Protein AF-0000000071061074 (afdb_homodimer)

Organism: Drosophila erecta (NCBI:txid7220)

pLDDT: mean 84.52, std 26.58, range [14.51, 98.94]

Secondary structure (DSSP, 8-state):
----------------------------TTHHHHHHHHHHHHHHHHHHHHHHHHHHHHS--S------PPPEEEEEEE--STTHHHHHHHHHHHHTTSSSEEEEEEESSSS--HHHHHHHHHHT--EEEEE-PPPHHHHS-SS---TTHHHHHHHHHHHHHH-SSSEEEE--TT-EE-HHHHHHHTT-SSEEE--EES-TTTTEEEEEEETTEEEEEE-S--TT-SS---GGGEEEEHHHHHT-TT----S-TT-HHHHHHHTT-S--GGGEEEHHHHHTS--EE---BPP-PPPPPP-TTTTTTBTHHHHHTTS---/---------------------------GGGHHHHHHHHHHHHHHHHHHHHHHHHHHHHS---------PPPEEEEEEE--STTHHHHHHHHHHHHTTSSSEEEEEEESSSS--HHHHHHHHHHT--EEEEE-PPPHHHHS-SS---TTHHHHHHHHHHHHHH-SSSEEEE--TT-EE-HHHHHHHTT-SSEEE--EES-TTTTEEEEEEETTEEEEEE-S--TT-SS---GGGEEEEHHHHHT-TT----S-TT-HHHHHHHTT-S--GGGEEEHHHHHTS--EE---BPP-PPPPPP-TTTTTTBTHHHHHTTS---

Nearest PDB structures (foldseek):
  2d0j-assembly2_D  TM=9.022E-01  e=1.056E-26  Homo sapiens
  1kws-assembly1_A  TM=8.825E-01  e=1.523E-25  Homo sapiens
  1v84-assembly1_B  TM=8.779E-01  e=1.834E-25  Homo sapiens
  1v82-assembly1_A  TM=8.716E-01  e=2.210E-25  Homo sapiens
  3cu0-assembly1_B  TM=8.509E-01  e=3.606E-24  Homo sapiens

InterPro domains:
  IPR005027 Glycosyl transferase, family 43 [PF03360] (91-290)
  IPR005027 Glycosyl transferase, family 43 [PTHR10896] (68-294)
  IPR005027 Glycosyl transferase, family 43 [cd00218] (70-291)
  IPR029044 Nucleotide-diphospho-sugar transferases [G3DSA:3.90.550.10] (69-306)
  IPR029044 Nucleotide-diphospho-sugar transferases [SSF53448] (70-294)

Sequence (636 aa):
MKGGNYTSLGTYSGISGSGSGNMSGTSKMSLGKSIKMYLTIFILTTCIYMALYQYHISREPFPASEVVKPPLYIITPTYRRPEQLAELTRLGYTLKHVVNLLWLVIEDANKTNPLVGHTLDRIGVPYEYMVAPMPEKYKQTKKAKPRGVSNRNRGLEYLRQHATEGVLYFADDDNTYDISIFEQMRYISKVAMWPVGLVTKTGVSSPIIQEGKLVGYYDGWIGGRKYPVDMAGFAVSVKFLKERPNAQMPFKPGYEEDGFLRSLAPLADAEIELLADDCRDILTWHTQTKKNAPGQPLNRTRYKNTNLEHIDRLLVRPMKGGNYTSLGTYSGISGSGSGNMSGTSKMSLGKSIKMYLTIFILTTCIYMALYQYHISREPFPASEVVKPPLYIITPTYRRPEQLAELTRLGYTLKHVVNLLWLVIEDANKTNPLVGHTLDRIGVPYEYMVAPMPEKYKQTKKAKPRGVSNRNRGLEYLRQHATEGVLYFADDDNTYDISIFEQMRYISKVAMWPVGLVTKTGVSSPIIQEGKLVGYYDGWIGGRKYPVDMAGFAVSVKFLKERPNAQMPFKPGYEEDGFLRSLAPLADAEIELLADDCRDILTWHTQTKKNAPGQPLNRTRYKNTNLEHIDRLLVRP

Radius of gyration: 40.38 Å; Cα contacts (8 Å, |Δi|>4): 1155; chains: 2; bounding box: 52×122×143 Å

Solvent-accessible surface area (backbone atoms only — not comparable to full-atom values): 35578 Å² total; per-residue (Å²): 129,82,75,86,84,85,89,83,84,89,81,86,87,80,88,78,83,89,84,88,86,84,72,80,79,77,84,72,74,70,60,61,65,49,47,53,49,47,48,49,47,45,50,51,49,48,50,48,49,48,49,48,45,46,48,51,59,66,38,54,69,78,68,68,78,69,72,73,65,53,37,35,37,38,34,23,39,45,52,82,37,54,58,41,65,48,27,46,47,47,42,40,41,45,53,57,75,50,76,57,45,42,36,37,39,18,26,51,30,92,63,87,52,70,68,58,54,52,50,48,59,69,68,59,51,55,65,48,83,48,61,26,47,67,59,69,85,56,67,79,52,90,60,84,54,50,76,52,34,43,19,48,41,50,43,51,52,48,40,66,73,75,50,76,62,26,22,39,34,51,43,60,40,48,42,30,65,42,67,65,53,61,66,62,50,35,71,52,75,38,36,35,36,28,26,23,30,60,29,68,61,45,26,33,21,24,66,32,32,44,94,89,33,80,76,49,68,39,45,65,65,49,86,86,46,90,48,45,52,50,67,71,19,44,38,38,12,36,50,47,47,59,76,30,82,79,45,46,52,44,85,39,65,94,37,33,52,29,40,27,60,57,40,49,59,88,74,57,73,88,59,47,41,58,38,54,76,61,30,39,37,73,45,28,28,56,48,41,62,51,87,65,74,56,41,51,83,76,60,60,78,84,44,57,81,30,28,57,61,50,40,57,72,69,57,44,65,110,130,86,76,83,85,82,87,79,82,89,82,83,85,77,84,78,78,84,79,81,79,82,73,80,74,75,77,73,72,65,56,61,63,48,47,52,48,48,47,49,49,47,52,49,48,48,50,49,48,47,49,50,45,44,49,50,56,69,41,51,70,66,62,59,74,69,74,74,66,56,36,35,37,37,33,23,40,45,52,80,38,54,58,40,64,49,27,46,47,46,42,40,41,43,51,57,75,51,75,57,45,41,36,37,40,18,27,50,31,93,60,87,50,70,68,58,53,51,51,48,60,69,68,58,51,55,64,48,84,49,61,27,47,68,58,70,84,56,67,76,51,92,60,84,55,49,74,51,33,43,18,50,43,51,44,53,53,50,39,65,74,74,48,75,60,27,22,38,35,53,43,60,40,50,41,30,65,43,68,65,52,60,65,62,51,33,72,52,74,39,35,32,36,27,25,22,28,62,28,67,61,45,26,32,18,23,67,32,29,44,92,89,32,78,77,50,69,40,47,64,65,49,88,87,44,89,47,45,51,50,66,71,19,42,37,36,12,35,49,46,47,60,75,32,82,79,44,46,54,46,85,38,62,94,39,33,51,28,39,25,60,59,39,50,59,89,74,57,73,89,59,47,42,59,37,54,75,62,30,38,37,73,44,28,28,56,49,42,61,53,87,64,72,57,41,51,82,76,59,59,79,82,43,56,81,29,28,56,60,50,39,60,72,69,56,42,65,111

Foldseek 3Di:
DDDDDDDDDDDDDDDDDDDDDDDCPDDPPPVVVVVVVVVVVVVVVVVVVVVVVCVVVVCPPDDPVPPQQFAEEEFEEAEFAQCGLVLQLVVLLLCVVPPRYEYEYEYQDPDDDVLNVVSNVVSPHHYDYYYFHDDPVQVPDPDDWLPCQRRVQVSLVVLLPPHQWWKYAYDYSNKAFASVVVVVRRDADFKAFAKAACADPVRIWGFDDDPLFGDGIDHPDCPVFPDQGDSRTMMGISNLSNVQVPQGQDGDPPCRVRSNVVSSPPDDRVSYHYDPVNRPDHGIYPDDDDHDAFDDQDPCVVQPPHCVVVVNVSGGHD/DDDDDDDDDDDDDDDDDDDDDDDPPPPVPPVPVVVVVVVVVVVVVVVVVVVVVCVVVVVPCCCCCPPDQFAEEEFEEAEFAQCGLVLQLVVLLLCVVPPRYEYEYEYQDPDDDVLNVVSNVVSPHHYDYYYFHDDPVQPPDPDDWLPCQRRVQVSLVVLLPPHQWWKYAYDYSNKAFASVVVVVRRDADFKAFAKAACADPVRIWGFDDDPLFGDGIDHPDCPVFPDQGDSRTMMGISNLSNVQVPQGQDGDPPCRVRSNVVSSPPDDRVSYHYDPVNRPDHGIYPDDDDHDAFDDQDPCVVQPPHCVVVVNVSGGHD

Structure (mmCIF, N/CA/C/O backbone):
data_AF-0000000071061074-model_v1
#
loop_
_entity.id
_entity.type
_entity.pdbx_description
1 polymer 'Galactosylgalactosylxylosylprotein 3-beta-glucuronosyltransferase'
#
loop_
_atom_site.group_PDB
_atom_site.id
_atom_site.type_symbol
_atom_site.label_atom_id
_atom_site.label_alt_id
_atom_site.label_comp_id
_atom_site.label_asym_id
_atom_site.label_entity_id
_atom_site.label_seq_id
_atom_site.pdbx_PDB_ins_code
_atom_site.Cartn_x
_atom_site.Cartn_y
_atom_site.Cartn_z
_atom_site.occupancy
_atom_site.B_iso_or_equiv
_atom_site.auth_seq_id
_atom_site.auth_comp_id
_atom_site.auth_asym_id
_atom_site.auth_atom_id
_atom_site.pdbx_PDB_model_num
ATOM 1 N N . MET A 1 1 ? 8.875 37.406 93.312 1 18.92 1 MET A N 1
ATOM 2 C CA . MET A 1 1 ? 9.594 37.156 94.562 1 18.92 1 MET A CA 1
ATOM 3 C C . MET A 1 1 ? 9.164 35.844 95.188 1 18.92 1 MET A C 1
ATOM 5 O O . MET A 1 1 ? 9.492 35.562 96.375 1 18.92 1 MET A O 1
ATOM 9 N N . LYS A 1 2 ? 8.383 35.125 94.562 1 17.47 2 LYS A N 1
ATOM 10 C CA . LYS A 1 2 ? 7.371 34.5 95.375 1 17.47 2 LYS A CA 1
ATOM 11 C C . LYS A 1 2 ? 7.996 33.438 96.312 1 17.47 2 LYS A C 1
ATOM 13 O O . LYS A 1 2 ? 8.891 32.688 95.875 1 17.47 2 LYS A O 1
ATOM 18 N N . GLY A 1 3 ? 7.25 33.281 97.312 1 15.41 3 GLY A N 1
ATOM 19 C CA . GLY A 1 3 ? 7.723 33 98.688 1 15.41 3 GLY A CA 1
ATOM 20 C C . GLY A 1 3 ? 8.125 31.547 98.875 1 15.41 3 GLY A C 1
ATOM 21 O O . GLY A 1 3 ? 9.305 31.203 98.75 1 15.41 3 GLY A O 1
ATOM 22 N N . GLY A 1 4 ? 7.184 30.703 99.375 1 15.19 4 GLY A N 1
ATOM 23 C CA . GLY A 1 4 ? 7.43 30.297 100.75 1 15.19 4 GLY A CA 1
ATOM 24 C C . GLY A 1 4 ? 8.242 29.016 100.875 1 15.19 4 GLY A C 1
ATOM 25 O O . GLY A 1 4 ? 8.477 28.344 99.875 1 15.19 4 GLY A O 1
ATOM 26 N N . ASN A 1 5 ? 7.797 28.141 101.75 1 14.51 5 ASN A N 1
ATOM 27 C CA . ASN A 1 5 ? 8.344 27.719 103.062 1 14.51 5 ASN A CA 1
ATOM 28 C C . ASN A 1 5 ? 8.977 26.328 103 1 14.51 5 ASN A C 1
ATOM 30 O O . ASN A 1 5 ? 8.859 25.656 101.938 1 14.51 5 ASN A O 1
ATOM 34 N N . TYR A 1 6 ? 8.32 25.281 103.75 1 14.9 6 TYR A N 1
ATOM 35 C CA . TYR A 1 6 ? 8.805 24.781 105.062 1 14.9 6 TYR A CA 1
ATOM 36 C C . TYR A 1 6 ? 9.57 23.469 104.875 1 14.9 6 TYR A C 1
ATOM 38 O O . TYR A 1 6 ? 9.547 22.875 103.812 1 14.9 6 TYR A O 1
ATOM 46 N N . THR A 1 7 ? 9.086 22.25 105.562 1 15.41 7 THR A N 1
ATOM 47 C CA . THR A 1 7 ? 9.562 21.703 106.875 1 15.41 7 THR A CA 1
ATOM 48 C C . THR A 1 7 ? 10.367 20.422 106.625 1 15.41 7 THR A C 1
ATOM 50 O O . THR A 1 7 ? 10.227 19.781 105.562 1 15.41 7 THR A O 1
ATOM 53 N N . SER A 1 8 ? 10.633 19.719 107.75 1 14.97 8 SER A N 1
ATOM 54 C CA . SER A 1 8 ? 11.742 19.188 108.5 1 14.97 8 SER A CA 1
ATOM 55 C C . SER A 1 8 ? 11.93 17.688 108.25 1 14.97 8 SER A C 1
ATOM 57 O O . SER A 1 8 ? 13.062 17.234 108.062 1 14.97 8 SER A O 1
ATOM 59 N N . LEU A 1 9 ? 10.898 16.781 108.625 1 15.15 9 LEU A N 1
ATOM 60 C CA . LEU A 1 9 ? 11.164 16 109.812 1 15.15 9 LEU A CA 1
ATOM 61 C C . LEU A 1 9 ? 11.961 14.742 109.5 1 15.15 9 LEU A C 1
ATOM 63 O O . LEU A 1 9 ? 11.984 14.312 108.312 1 15.15 9 LEU A O 1
ATOM 67 N N . GLY A 1 10 ? 11.672 13.602 110.25 1 15.55 10 GLY A N 1
ATOM 68 C CA . GLY A 1 10 ? 12.344 12.883 111.375 1 15.55 10 GLY A CA 1
ATOM 69 C C . GLY A 1 10 ? 13.023 11.609 110.875 1 15.55 10 GLY A C 1
ATOM 70 O O . GLY A 1 10 ? 12.828 11.18 109.75 1 15.55 10 GLY A O 1
ATOM 71 N N . THR A 1 11 ? 13.102 10.672 111.812 1 15.21 11 THR A N 1
ATOM 72 C CA . THR A 1 11 ? 14.148 9.945 112.5 1 15.21 11 THR A CA 1
ATOM 73 C C . THR A 1 11 ? 14.328 8.547 111.938 1 15.21 11 THR A C 1
ATOM 75 O O . THR A 1 11 ? 15.453 8.102 111.688 1 15.21 11 THR A O 1
ATOM 78 N N . TYR A 1 12 ? 13.234 7.605 112.125 1 14.84 12 TYR A N 1
ATOM 79 C CA . TYR A 1 12 ? 13.523 6.555 113.062 1 14.84 12 TYR A CA 1
ATOM 80 C C . TYR A 1 12 ? 14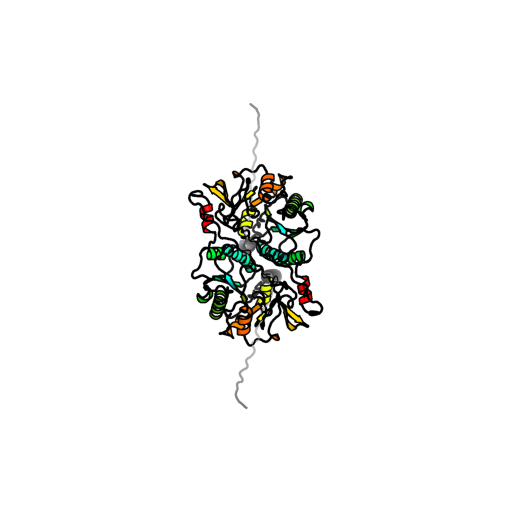.367 5.449 112.438 1 14.84 12 TYR A C 1
ATOM 82 O O . TYR A 1 12 ? 14.422 5.324 111.188 1 14.84 12 TYR A O 1
ATOM 90 N N . SER A 1 13 ? 14.227 4.234 113.062 1 15.84 13 SER A N 1
ATOM 91 C CA . SER A 1 13 ? 15.023 3.314 113.875 1 15.84 13 SER A CA 1
ATOM 92 C C . SER A 1 13 ? 15.539 2.15 113.062 1 15.84 13 SER A C 1
ATOM 94 O O . SER A 1 13 ? 15.125 1.98 111.875 1 15.84 13 SER A O 1
ATOM 96 N N . GLY A 1 14 ? 15.281 0.96 113.625 1 15.12 14 GLY A N 1
ATOM 97 C CA . GLY A 1 14 ? 16.172 -0.051 114.188 1 15.12 14 GLY A CA 1
ATOM 98 C C . GLY A 1 14 ? 16.438 -1.188 113.188 1 15.12 14 GLY A C 1
ATOM 99 O O . GLY A 1 14 ? 17.594 -1.585 113 1 15.12 14 GLY A O 1
ATOM 100 N N . ILE A 1 15 ? 15.383 -2.041 112.812 1 16.66 15 ILE A N 1
ATOM 101 C CA . ILE A 1 15 ? 15.492 -3.385 113.375 1 16.66 15 ILE A CA 1
ATOM 102 C C . ILE A 1 15 ? 16.406 -4.234 112.5 1 16.66 15 ILE A C 1
ATOM 104 O O . ILE A 1 15 ? 16.484 -4.031 111.312 1 16.66 15 ILE A O 1
ATOM 108 N N . SER A 1 16 ? 16.75 -5.367 113.125 1 16.95 16 SER A N 1
ATOM 109 C CA . SER A 1 16 ? 17.875 -6.285 113.312 1 16.95 16 SER A CA 1
ATOM 110 C C . SER A 1 16 ? 17.984 -7.27 112.125 1 16.95 16 SER A C 1
ATOM 112 O O . SER A 1 16 ? 19.047 -7.422 111.562 1 16.95 16 SER A O 1
ATOM 114 N N . GLY A 1 17 ? 17.109 -8.359 112.188 1 15.67 17 GLY A N 1
ATOM 115 C CA . GLY A 1 17 ? 17.75 -9.641 112.438 1 15.67 17 GLY A CA 1
ATOM 116 C C . GLY A 1 17 ? 18.234 -10.312 111.188 1 15.67 17 GLY A C 1
ATOM 117 O O . GLY A 1 17 ? 19.406 -10.211 110.812 1 15.67 17 GLY A O 1
ATOM 118 N N . SER A 1 18 ? 17.531 -11.5 110.812 1 17.28 18 SER A N 1
ATOM 119 C CA . SER A 1 18 ? 18.062 -12.859 110.938 1 17.28 18 SER A CA 1
ATOM 120 C C . SER A 1 18 ? 18.609 -13.367 109.625 1 17.28 18 SER A C 1
ATOM 122 O O . SER A 1 18 ? 18.422 -12.742 108.562 1 17.28 18 SER A O 1
ATOM 124 N N . GLY A 1 19 ? 18.328 -14.695 109.375 1 17.12 19 GLY A N 1
ATOM 125 C CA . GLY A 1 19 ? 19.188 -15.867 109.188 1 17.12 19 GLY A CA 1
ATOM 126 C C . GLY A 1 19 ? 19.469 -16.203 107.75 1 17.12 19 GLY A C 1
ATOM 127 O O . GLY A 1 19 ? 20.641 -16.328 107.375 1 17.12 19 GLY A O 1
ATOM 128 N N . SER A 1 20 ? 18.469 -16.922 107 1 18.39 20 SER A N 1
ATOM 129 C CA . SER A 1 20 ? 18.656 -18.328 106.625 1 18.39 20 SER A CA 1
ATOM 130 C C . SER A 1 20 ? 19.312 -18.484 105.25 1 18.39 20 SER A C 1
ATOM 132 O O . SER A 1 20 ? 19.375 -17.531 104.5 1 18.39 20 SER A O 1
ATOM 134 N N . GLY A 1 21 ? 18.953 -19.719 104.562 1 19.48 21 GLY A N 1
ATOM 135 C CA . GLY A 1 21 ? 19.578 -20.906 104 1 19.48 21 GLY A CA 1
ATOM 136 C C . GLY A 1 21 ? 19.891 -20.781 102.5 1 19.48 21 GLY A C 1
ATOM 137 O O . GLY A 1 21 ? 19.422 -19.859 101.875 1 19.48 21 GLY A O 1
ATOM 138 N N . ASN A 1 22 ? 20.672 -21.766 102 1 21.27 22 ASN A N 1
ATOM 139 C CA . ASN A 1 22 ? 21.703 -22.031 101 1 21.27 22 ASN A CA 1
ATOM 140 C C . ASN A 1 22 ? 21.094 -22.281 99.625 1 21.27 22 ASN A C 1
ATOM 142 O O . ASN A 1 22 ? 21.781 -22.703 98.688 1 21.27 22 ASN A O 1
ATOM 146 N N . MET A 1 23 ? 19.75 -22.25 99.312 1 19.22 23 MET A N 1
ATOM 147 C CA . MET A 1 23 ? 19.297 -23.281 98.375 1 19.22 23 MET A CA 1
ATOM 148 C C . MET A 1 23 ? 19.672 -22.922 96.938 1 19.22 23 MET A C 1
ATOM 150 O O . MET A 1 23 ? 19.281 -23.625 96 1 19.22 23 MET A O 1
ATOM 154 N N . SER A 1 24 ? 20.359 -21.984 96.438 1 20.27 24 SER A N 1
ATOM 155 C CA . SER A 1 24 ? 19.844 -21.547 95.188 1 20.27 24 SER A CA 1
ATOM 156 C C . SER A 1 24 ? 20.406 -22.406 94.062 1 20.27 24 SER A C 1
ATOM 158 O O . SER A 1 24 ? 21.562 -22.266 93.625 1 20.27 24 SER A O 1
ATOM 160 N N . GLY A 1 25 ? 20.125 -23.75 94.062 1 23.23 25 GLY A N 1
ATOM 161 C CA . GLY A 1 25 ? 20.75 -24.531 93 1 23.23 25 GLY A CA 1
ATOM 162 C C . GLY A 1 25 ? 20.266 -24.172 91.625 1 23.23 25 GLY A C 1
ATOM 163 O O . GLY A 1 25 ? 19.094 -24.422 91.25 1 23.23 25 GLY A O 1
ATOM 164 N N . THR A 1 26 ? 20.516 -23 91 1 23.28 26 THR A N 1
ATOM 165 C CA . THR A 1 26 ? 19.938 -22.406 89.75 1 23.28 26 THR A CA 1
ATOM 166 C C . THR A 1 26 ? 20.141 -23.328 88.562 1 23.28 26 THR A C 1
ATOM 168 O O . THR A 1 26 ? 21.203 -23.938 88.438 1 23.28 26 THR A O 1
ATOM 171 N N . SER A 1 27 ? 18.969 -23.609 87.875 1 24 27 SER A N 1
ATOM 172 C CA . SER A 1 27 ? 18.453 -24.375 86.75 1 24 27 SER A CA 1
ATOM 173 C C . SER A 1 27 ? 19.141 -23.969 85.438 1 24 27 SER A C 1
ATOM 175 O O . SER A 1 27 ? 18.922 -22.859 84.938 1 24 27 SER A O 1
ATOM 177 N N . LYS A 1 28 ? 20.422 -24.469 85.188 1 26.92 28 LYS A N 1
ATOM 178 C CA . LYS A 1 28 ? 21.297 -24.266 84.062 1 26.92 28 LYS A CA 1
ATOM 179 C C . LYS A 1 28 ? 20.625 -24.766 82.75 1 26.92 28 LYS A C 1
ATOM 181 O O . LYS A 1 28 ? 21.125 -24.5 81.688 1 26.92 28 LYS A O 1
ATOM 186 N N . MET A 1 29 ? 19.766 -25.797 82.875 1 27.33 29 MET A N 1
ATOM 187 C CA . MET A 1 29 ? 19.734 -26.641 81.625 1 27.33 29 MET A CA 1
ATOM 188 C C . MET A 1 29 ? 18.938 -25.969 80.562 1 27.33 29 MET A C 1
ATOM 190 O O . MET A 1 29 ? 18.719 -26.562 79.5 1 27.33 29 MET A O 1
ATOM 194 N N . SER A 1 30 ? 18.203 -24.891 80.875 1 30.17 30 SER A N 1
ATOM 195 C CA . SER A 1 30 ? 17.109 -24.547 79.938 1 30.17 30 SER A CA 1
ATOM 196 C C . SER A 1 30 ? 17.609 -23.875 78.688 1 30.17 30 SER A C 1
ATOM 198 O O . SER A 1 30 ? 16.828 -23.453 77.812 1 30.17 30 SER A O 1
ATOM 200 N N . LEU A 1 31 ? 19.016 -23.625 78.562 1 37.03 31 LEU A N 1
ATOM 201 C CA . LEU A 1 31 ? 19.406 -22.656 77.562 1 37.03 31 LEU A CA 1
ATOM 202 C C . LEU A 1 31 ? 19.531 -23.344 76.188 1 37.03 31 LEU A C 1
ATOM 204 O O . LEU A 1 31 ? 19.516 -22.688 75.125 1 37.03 31 LEU A O 1
ATOM 208 N N . GLY A 1 32 ? 19.516 -24.688 76.25 1 35.56 32 GLY A N 1
ATOM 209 C CA . GLY A 1 32 ? 19.781 -25.391 75 1 35.56 32 GLY A CA 1
ATOM 210 C C . GLY A 1 32 ? 18.625 -25.344 74 1 35.56 32 GLY A C 1
ATOM 211 O O . GLY A 1 32 ? 18.828 -25.25 72.812 1 35.56 32 GLY A O 1
ATOM 212 N N . LYS A 1 33 ? 17.484 -25.609 74.562 1 43.75 33 LYS A N 1
ATOM 213 C CA . LYS A 1 33 ? 16.297 -25.719 73.688 1 43.75 33 LYS A CA 1
ATOM 214 C C . LYS A 1 33 ? 15.938 -24.375 73.062 1 43.75 33 LYS A C 1
ATOM 216 O O . LYS A 1 33 ? 15.367 -24.328 72 1 43.75 33 LYS A O 1
ATOM 221 N N . SER A 1 34 ? 16.516 -23.359 73.812 1 46.59 34 SER A N 1
ATOM 222 C CA . SER A 1 34 ? 16.094 -22.031 73.375 1 46.59 34 SER A CA 1
ATOM 223 C C . SER A 1 34 ? 16.891 -21.594 72.125 1 46.59 34 SER A C 1
ATOM 225 O O . SER A 1 34 ? 16.344 -20.969 71.25 1 46.59 34 SER A O 1
ATOM 227 N N . ILE A 1 35 ? 18.078 -22.219 72.062 1 49.28 35 ILE A N 1
ATOM 228 C CA . ILE A 1 35 ? 18.906 -21.75 70.938 1 49.28 35 ILE A CA 1
ATOM 229 C C . ILE A 1 35 ? 18.484 -22.438 69.688 1 49.28 35 ILE A C 1
ATOM 231 O O . ILE A 1 35 ? 18.406 -21.781 68.625 1 49.28 35 ILE A O 1
ATOM 235 N N . LYS A 1 36 ? 18.125 -23.688 69.875 1 49.44 36 LYS A N 1
ATOM 236 C CA . LYS A 1 36 ? 17.703 -24.422 68.688 1 49.44 36 LYS A CA 1
ATOM 237 C C . LYS A 1 36 ? 16.375 -23.875 68.125 1 49.44 36 LYS A C 1
ATOM 239 O O . LYS A 1 36 ? 16.172 -23.766 66.938 1 49.44 36 LYS A O 1
ATOM 244 N N . MET A 1 37 ? 15.664 -23.484 69.188 1 55.97 37 MET A N 1
ATOM 245 C CA . MET A 1 37 ? 14.383 -22.906 68.812 1 55.97 37 MET A CA 1
ATOM 246 C C . MET A 1 37 ? 14.586 -21.531 68.125 1 55.97 37 MET A C 1
ATOM 248 O O . MET A 1 37 ? 13.953 -21.234 67.125 1 55.97 37 MET A O 1
ATOM 252 N N . TYR A 1 38 ? 15.586 -20.891 68.625 1 55.91 38 TYR A N 1
ATOM 253 C CA . TYR A 1 38 ? 15.844 -19.578 68.062 1 55.91 38 TYR A CA 1
ATOM 254 C C . TYR A 1 38 ? 16.516 -19.719 66.688 1 55.91 38 TYR A C 1
ATOM 256 O O . TYR A 1 38 ? 16.219 -18.953 65.75 1 55.91 38 TYR A O 1
ATOM 264 N N . LEU A 1 39 ? 17.297 -20.766 66.625 1 59.03 39 LEU A N 1
ATOM 265 C CA . LEU A 1 39 ? 17.969 -20.969 65.312 1 59.03 39 LEU A CA 1
ATOM 266 C C . LEU A 1 39 ? 16.969 -21.453 64.25 1 59.03 39 LEU A C 1
ATOM 268 O O . LEU A 1 39 ? 17.016 -21 63.125 1 59.03 39 LEU A O 1
ATOM 272 N N . THR A 1 40 ? 16.062 -22.266 64.75 1 59.44 40 THR A N 1
ATOM 273 C CA . THR A 1 40 ? 15.031 -22.734 63.844 1 59.44 40 THR A CA 1
ATOM 274 C C . THR A 1 40 ? 14.102 -21.594 63.438 1 59.44 40 THR A C 1
ATOM 276 O O . THR A 1 40 ? 13.734 -21.469 62.281 1 59.44 40 THR A O 1
ATOM 279 N N . ILE A 1 41 ? 13.844 -20.75 64.375 1 60.47 41 ILE A N 1
ATOM 280 C CA . ILE A 1 41 ? 13.008 -19.594 64.062 1 60.47 41 ILE A CA 1
ATOM 281 C C . ILE A 1 41 ? 13.766 -18.641 63.156 1 60.47 41 ILE A C 1
ATOM 283 O O . ILE A 1 41 ? 13.195 -18.109 62.188 1 60.47 41 ILE A O 1
ATOM 287 N N . PHE A 1 42 ? 15.031 -18.578 63.312 1 61.34 42 PHE A N 1
ATOM 288 C CA . PHE A 1 42 ? 15.844 -17.703 62.5 1 61.34 42 PHE A CA 1
ATOM 289 C C . PHE A 1 42 ? 15.938 -18.25 61.062 1 61.34 42 PHE A C 1
ATOM 291 O O . PHE A 1 42 ? 15.789 -17.516 60.094 1 61.34 42 PHE A O 1
ATOM 298 N N . ILE A 1 43 ? 16.188 -19.484 61.062 1 61.62 43 ILE A N 1
ATOM 299 C CA . ILE A 1 43 ? 16.297 -20.094 59.719 1 61.62 43 ILE A CA 1
ATOM 300 C C . ILE A 1 43 ? 14.938 -20.031 59.031 1 61.62 43 ILE A C 1
ATOM 302 O O . ILE A 1 43 ? 14.859 -19.703 57.844 1 61.62 43 ILE A O 1
ATOM 306 N N . LEU A 1 44 ? 13.898 -20.25 59.812 1 61.44 44 LEU A N 1
ATOM 307 C CA . LEU A 1 44 ? 12.57 -20.188 59.219 1 61.44 44 LEU A CA 1
ATOM 308 C C . LEU A 1 44 ? 12.219 -18.766 58.812 1 61.44 44 LEU A C 1
ATOM 310 O O . LEU A 1 44 ? 11.648 -18.547 57.719 1 61.44 44 LEU A O 1
ATOM 314 N N . THR A 1 45 ? 12.578 -17.812 59.625 1 63.66 45 THR A N 1
ATOM 315 C CA . THR A 1 45 ? 12.305 -16.422 59.281 1 63.66 45 THR A CA 1
ATOM 316 C C . THR A 1 45 ? 13.172 -15.977 58.094 1 63.66 45 THR A C 1
ATOM 318 O O . THR A 1 45 ? 12.711 -15.25 57.219 1 63.66 45 THR A O 1
ATOM 321 N N . THR A 1 46 ? 14.367 -16.422 58.031 1 64 46 THR A N 1
ATOM 322 C CA . THR A 1 46 ? 15.227 -16.078 56.875 1 64 46 THR A CA 1
ATOM 323 C C . THR A 1 46 ? 14.727 -16.75 55.625 1 64 46 THR A C 1
ATOM 325 O O . THR A 1 46 ? 14.727 -16.141 54.531 1 64 46 THR A O 1
ATOM 328 N N . CYS A 1 47 ? 14.328 -17.969 55.719 1 59.09 47 CYS A N 1
ATOM 329 C CA . CYS A 1 47 ? 13.766 -18.641 54.562 1 59.09 47 CYS A CA 1
ATOM 330 C C . CYS A 1 47 ? 12.461 -17.984 54.125 1 59.09 47 CYS A C 1
ATOM 332 O O . CYS A 1 47 ? 12.211 -17.828 52.938 1 59.09 47 CYS A O 1
ATOM 334 N N . ILE A 1 48 ? 11.609 -17.578 55.062 1 60.38 48 ILE A N 1
ATOM 335 C CA . ILE A 1 48 ? 10.406 -16.844 54.719 1 60.38 48 ILE A CA 1
ATOM 336 C C . ILE A 1 48 ? 10.789 -15.492 54.125 1 60.38 48 ILE A C 1
ATOM 338 O O . ILE A 1 48 ? 10.219 -15.078 53.094 1 60.38 48 ILE A O 1
ATOM 342 N N . TYR A 1 49 ? 11.734 -14.812 54.688 1 56.53 49 TYR A N 1
ATOM 343 C CA . TYR A 1 49 ? 12.195 -13.555 54.094 1 56.53 49 TYR A CA 1
ATOM 344 C C . TYR A 1 49 ? 12.797 -13.789 52.719 1 56.53 49 TYR A C 1
ATOM 346 O O . TYR A 1 49 ? 12.555 -13.016 51.781 1 56.53 49 TYR A O 1
ATOM 354 N N . MET A 1 50 ? 13.547 -14.727 52.531 1 55.66 50 MET A N 1
ATOM 355 C CA . MET A 1 50 ? 14.109 -15.031 51.219 1 55.66 50 MET A CA 1
ATOM 356 C C . MET A 1 50 ? 13.016 -15.453 50.25 1 55.66 50 MET A C 1
ATOM 358 O O . MET A 1 50 ? 13.039 -15.062 49.062 1 55.66 50 MET A O 1
ATOM 362 N N . ALA A 1 51 ? 12.102 -16.297 50.594 1 56.72 51 ALA A N 1
ATOM 363 C CA . ALA A 1 51 ? 10.945 -16.641 49.781 1 56.72 51 ALA A CA 1
ATOM 364 C C . ALA A 1 51 ? 10.109 -15.406 49.469 1 56.72 51 ALA A C 1
ATOM 366 O O . ALA A 1 51 ? 9.672 -15.211 48.312 1 56.72 51 ALA A O 1
ATOM 367 N N . LEU A 1 52 ? 9.805 -14.586 50.438 1 52.94 52 LEU A N 1
ATOM 368 C CA . LEU A 1 52 ? 9.133 -13.312 50.219 1 52.94 52 LEU A CA 1
ATOM 369 C C . LEU A 1 52 ? 9.992 -12.406 49.344 1 52.94 52 LEU A C 1
ATOM 371 O O . LEU A 1 52 ? 9.477 -11.727 48.438 1 52.94 52 LEU A O 1
ATOM 375 N N . TYR A 1 53 ? 11.289 -12.305 49.562 1 47.72 53 TYR A N 1
ATOM 376 C CA . TYR A 1 53 ? 12.211 -11.57 48.719 1 47.72 53 TYR A CA 1
ATOM 377 C C . TYR A 1 53 ? 12.219 -12.148 47.312 1 47.72 53 TYR A C 1
ATOM 379 O O . TYR A 1 53 ? 12.141 -11.414 46.312 1 47.72 53 TYR A O 1
ATOM 387 N N . GLN A 1 54 ? 12.477 -13.438 47.156 1 45.12 54 GLN A N 1
ATOM 388 C CA . GLN A 1 54 ? 12.375 -14.078 45.844 1 45.12 54 GLN A CA 1
ATOM 389 C C . GLN A 1 54 ? 10.984 -13.906 45.25 1 45.12 54 GLN A C 1
ATOM 391 O O . GLN A 1 54 ? 10.836 -13.688 44.062 1 45.12 54 GLN A O 1
ATOM 396 N N . TYR A 1 55 ? 9.891 -14.219 46.062 1 43.72 55 TYR A N 1
ATOM 397 C CA . TYR A 1 55 ? 8.539 -13.859 45.625 1 43.72 55 TYR A CA 1
ATOM 398 C C . TYR A 1 55 ? 8.461 -12.375 45.281 1 43.72 55 TYR A C 1
ATOM 400 O O . TYR A 1 55 ? 7.836 -12.016 44.281 1 43.72 55 TYR A O 1
ATOM 408 N N . HIS A 1 56 ? 8.938 -11.508 46.125 1 44.09 56 HIS A N 1
ATOM 409 C CA . HIS A 1 56 ? 8.992 -10.094 45.781 1 44.09 56 HIS A CA 1
ATOM 410 C C . HIS A 1 56 ? 9.898 -9.859 44.562 1 44.09 56 HIS A C 1
ATOM 412 O O . HIS A 1 56 ? 9.602 -9.008 43.719 1 44.09 56 HIS A O 1
ATOM 418 N N . ILE A 1 57 ? 11.125 -10.406 44.531 1 44.03 57 ILE A N 1
ATOM 419 C CA . ILE A 1 57 ? 11.945 -10.242 43.312 1 44.03 57 ILE A CA 1
ATOM 420 C C . ILE A 1 57 ? 11.289 -10.977 42.156 1 44.03 57 ILE A C 1
ATOM 422 O O . ILE A 1 57 ? 11.383 -10.531 41 1 44.03 57 ILE A O 1
ATOM 426 N N . SER A 1 58 ? 10.961 -12.211 42.344 1 36.91 58 SER A N 1
ATOM 427 C CA . SER A 1 58 ? 10.258 -12.883 41.25 1 36.91 58 SER A CA 1
ATOM 428 C C . SER A 1 58 ? 8.93 -12.195 40.938 1 36.91 58 SER A C 1
ATOM 430 O O . SER A 1 58 ? 8.266 -12.531 39.938 1 36.91 58 SER A O 1
ATOM 432 N N . ARG A 1 59 ? 8.18 -11.836 41.906 1 33.5 59 ARG A N 1
ATOM 433 C CA . ARG A 1 59 ? 7.164 -10.859 41.5 1 33.5 59 ARG A CA 1
ATOM 434 C C . ARG A 1 59 ? 7.797 -9.641 40.844 1 33.5 59 ARG A C 1
ATOM 436 O O . ARG A 1 59 ? 8.367 -8.781 41.531 1 33.5 59 ARG A O 1
ATOM 443 N N . GLU A 1 60 ? 8.617 -9.898 39.812 1 35.19 60 GLU A N 1
ATOM 444 C CA . GLU A 1 60 ? 8.742 -8.625 39.094 1 35.19 60 GLU A CA 1
ATOM 445 C C . GLU A 1 60 ? 7.5 -7.762 39.281 1 35.19 60 GLU A C 1
ATOM 447 O O . GLU A 1 60 ? 6.375 -8.258 39.219 1 35.19 60 GLU A O 1
ATOM 452 N N . PRO A 1 61 ? 7.52 -6.832 40.281 1 33.66 61 PRO A N 1
ATOM 453 C CA . PRO A 1 61 ? 6.31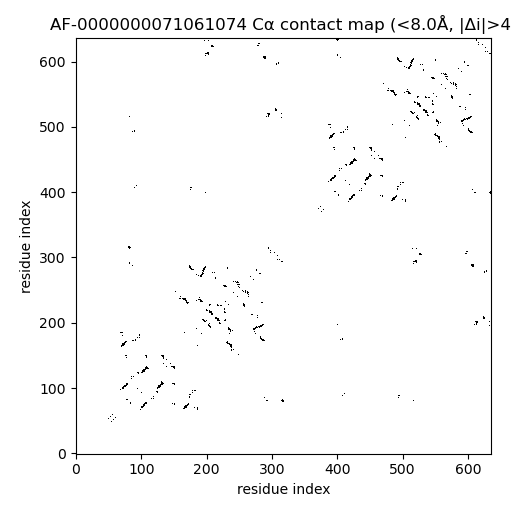6 -6 40.188 1 33.66 61 PRO A CA 1
ATOM 454 C C . PRO A 1 61 ? 5.594 -6.121 38.875 1 33.66 61 PRO A C 1
ATOM 456 O O . PRO A 1 61 ? 6.207 -6.488 37.844 1 33.66 61 PRO A O 1
ATOM 459 N N . PHE A 1 62 ? 4.301 -6.266 38.938 1 32.69 62 PHE A N 1
ATOM 460 C CA . PHE A 1 62 ? 3.467 -5.992 37.75 1 32.69 62 PHE A CA 1
ATOM 461 C C . PHE A 1 62 ? 4.219 -5.133 36.75 1 32.69 62 PHE A C 1
ATOM 463 O O . PHE A 1 62 ? 5.25 -4.539 37.062 1 32.69 62 PHE A O 1
ATOM 470 N N . PRO A 1 63 ? 3.291 -4.477 35.969 1 35.62 63 PRO A N 1
ATOM 471 C CA . PRO A 1 63 ? 3.229 -3.715 34.719 1 35.62 63 PRO A CA 1
ATOM 472 C C . PRO A 1 63 ? 4.223 -2.557 34.688 1 35.62 63 PRO A C 1
ATOM 474 O O . PRO A 1 63 ? 4.422 -1.88 35.719 1 35.62 63 PRO A O 1
ATOM 477 N N . ALA A 1 64 ? 5.332 -2.666 34.125 1 37.16 64 ALA A N 1
ATOM 478 C CA . ALA A 1 64 ? 5.695 -1.367 33.562 1 37.16 64 ALA A CA 1
ATOM 479 C C . ALA A 1 64 ? 4.512 -0.406 33.594 1 37.16 64 ALA A C 1
ATOM 481 O O . ALA A 1 64 ? 3.418 -0.741 33.156 1 37.16 64 ALA A O 1
ATOM 482 N N . SER A 1 65 ? 4.102 0.079 34.5 1 39.78 65 SER A N 1
ATOM 483 C CA . SER A 1 65 ? 3.131 1.156 34.312 1 39.78 65 SER A CA 1
ATOM 484 C C . SER A 1 65 ? 2.994 1.552 32.844 1 39.78 65 SER A C 1
ATOM 486 O O . SER A 1 65 ? 3.895 2.174 32.281 1 39.78 65 SER A O 1
ATOM 488 N N . GLU A 1 66 ? 2.77 0.594 31.891 1 48.78 66 GLU A N 1
ATOM 489 C CA . GLU A 1 66 ? 2.631 0.696 30.438 1 48.78 66 GLU A CA 1
ATOM 490 C C . GLU A 1 66 ? 2.084 2.061 30.031 1 48.78 66 GLU A C 1
ATOM 492 O O . GLU A 1 66 ? 0.899 2.342 30.219 1 48.78 66 GLU A O 1
ATOM 497 N N . VAL A 1 67 ? 2.789 2.979 30.344 1 61.09 67 VAL A N 1
ATOM 498 C CA . VAL A 1 67 ? 2.426 4.305 29.859 1 61.09 67 VAL A CA 1
ATOM 499 C C . VAL A 1 67 ? 1.66 4.18 28.531 1 61.09 67 VAL A C 1
ATOM 501 O O . VAL A 1 67 ? 2.195 3.678 27.547 1 61.09 67 VAL A O 1
ATOM 504 N N . VAL A 1 68 ? 0.428 4.203 28.688 1 83 68 VAL A N 1
ATOM 505 C CA . VAL A 1 68 ? -0.483 4.199 27.547 1 83 68 VAL A CA 1
ATOM 506 C C . VAL A 1 68 ? -0.139 5.348 26.609 1 83 68 VAL A C 1
ATOM 508 O O . VAL A 1 68 ? -0.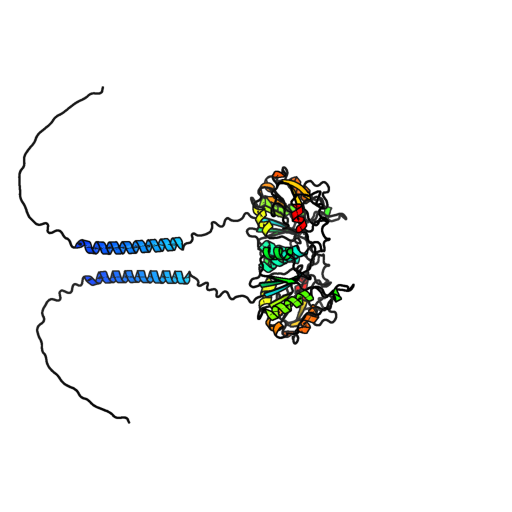162 6.516 27.016 1 83 68 VAL A O 1
ATOM 511 N N . LYS A 1 69 ? 0.405 4.969 25.438 1 94.75 69 LYS A N 1
ATOM 512 C CA . LYS A 1 69 ? 0.694 5.977 24.422 1 94.75 69 LYS A CA 1
ATOM 513 C C . LYS A 1 69 ? -0.548 6.801 24.094 1 94.75 69 LYS A C 1
ATOM 515 O O . LYS A 1 69 ? -1.658 6.27 24.047 1 94.75 69 LYS A O 1
ATOM 520 N N . PRO A 1 70 ? -0.345 8.109 23.953 1 97.44 70 PRO A N 1
ATOM 521 C CA . PRO A 1 70 ? -1.491 8.922 23.531 1 97.44 70 PRO A CA 1
ATOM 522 C C . PRO A 1 70 ? -2.191 8.367 22.297 1 97.44 70 PRO A C 1
ATOM 524 O O . PRO A 1 70 ? -1.535 7.832 21.406 1 97.44 70 PRO A O 1
ATOM 527 N N . PRO A 1 71 ? -3.477 8.492 22.266 1 98.44 71 PRO A N 1
ATOM 528 C CA . PRO A 1 71 ? -4.219 7.91 21.141 1 98.44 71 PRO A CA 1
ATOM 529 C C . PRO A 1 71 ? -4.012 8.672 19.844 1 98.44 71 PRO A C 1
ATOM 531 O O . PRO A 1 71 ? -3.785 9.883 19.859 1 98.44 71 PRO A O 1
ATOM 534 N N . LEU A 1 72 ? -4.039 7.965 18.766 1 98.88 72 LEU A N 1
ATOM 535 C CA . LEU A 1 72 ? -4.07 8.516 17.422 1 98.88 72 LEU A CA 1
ATOM 536 C C . LEU A 1 72 ? -5.422 8.273 16.766 1 98.88 72 LEU A C 1
ATOM 538 O O . LEU A 1 72 ? -5.992 7.184 16.891 1 98.88 72 LEU A O 1
ATOM 542 N N . TYR A 1 73 ? -5.965 9.273 16.156 1 98.94 73 TYR A N 1
ATOM 543 C CA . TYR A 1 73 ? -7.184 9.18 15.375 1 98.94 73 TYR A CA 1
ATOM 544 C C . TYR A 1 73 ? -6.898 9.406 13.891 1 98.94 73 TYR A C 1
ATOM 546 O O . TYR A 1 73 ? -6.559 10.516 13.484 1 98.94 73 TYR A O 1
ATOM 554 N N . ILE A 1 74 ? -6.988 8.344 13.148 1 98.94 74 ILE A N 1
ATOM 555 C CA . ILE A 1 74 ? -6.68 8.406 11.727 1 98.94 74 ILE A CA 1
ATOM 556 C C . ILE A 1 74 ? -7.973 8.547 10.922 1 98.94 74 ILE A C 1
ATOM 558 O O . ILE A 1 74 ? -8.805 7.633 10.914 1 98.94 74 ILE A O 1
ATOM 562 N N . ILE A 1 75 ? -8.164 9.641 10.25 1 98.94 75 ILE A N 1
ATOM 563 C CA . ILE A 1 75 ? -9.336 9.883 9.422 1 98.94 75 ILE A CA 1
ATOM 564 C C . ILE A 1 75 ? -9.016 9.547 7.965 1 98.94 75 ILE A C 1
ATOM 566 O O . ILE A 1 75 ? -8.141 10.18 7.355 1 98.94 75 ILE A O 1
ATOM 570 N N . THR A 1 76 ? -9.742 8.578 7.43 1 98.94 76 THR A N 1
ATOM 571 C CA . THR A 1 76 ? -9.508 8.133 6.059 1 98.94 76 THR A CA 1
ATOM 572 C C . THR A 1 76 ? -10.781 8.266 5.227 1 98.94 76 THR A C 1
ATOM 574 O O . THR A 1 76 ? -11.727 7.496 5.402 1 98.94 76 THR A O 1
ATOM 577 N N . PRO A 1 77 ? -10.766 9.281 4.336 1 98.88 77 PRO A N 1
ATOM 578 C CA . PRO A 1 77 ? -11.828 9.281 3.328 1 98.88 77 PRO A CA 1
ATOM 579 C C . PRO A 1 77 ? -11.711 8.117 2.342 1 98.88 77 PRO A C 1
ATOM 581 O O . PRO A 1 77 ? -10.602 7.727 1.977 1 98.88 77 PRO A O 1
ATOM 584 N N . THR A 1 78 ? -12.812 7.559 1.956 1 98.62 78 THR A N 1
ATOM 585 C CA . THR A 1 78 ? -12.836 6.543 0.908 1 98.62 78 THR A CA 1
ATOM 586 C C . THR A 1 78 ? -14.125 6.633 0.097 1 98.62 78 THR A C 1
ATOM 588 O O . THR A 1 78 ? -15.016 7.414 0.427 1 98.62 78 THR A O 1
ATOM 591 N N . TYR A 1 79 ? -14.156 6.039 -1.048 1 97.62 79 TYR A N 1
ATOM 592 C CA . TYR A 1 79 ? -15.328 6 -1.915 1 97.62 79 TYR A CA 1
ATOM 593 C C . TYR A 1 79 ? -15.352 4.723 -2.742 1 97.62 79 TYR A C 1
ATOM 595 O O . TYR A 1 79 ? -14.32 4.062 -2.912 1 97.62 79 TYR A O 1
ATOM 603 N N . ARG A 1 80 ? -16.516 4.434 -3.193 1 97.12 80 ARG A N 1
ATOM 604 C CA . ARG A 1 80 ? -16.734 3.18 -3.904 1 97.12 80 ARG A CA 1
ATOM 605 C C . ARG A 1 80 ? -16.047 3.201 -5.27 1 97.12 80 ARG A C 1
ATOM 607 O O . ARG A 1 80 ? -16.391 4.012 -6.133 1 97.12 80 ARG A O 1
ATOM 614 N N . ARG A 1 81 ? -15.102 2.301 -5.496 1 97.75 81 ARG A N 1
ATOM 615 C CA . ARG A 1 81 ? -14.391 2.082 -6.75 1 97.75 81 ARG A CA 1
ATOM 616 C C . ARG A 1 81 ? -13.672 0.736 -6.742 1 97.75 81 ARG A C 1
ATOM 618 O O . ARG A 1 81 ? -13.477 0.137 -5.684 1 97.75 81 ARG A O 1
ATOM 625 N N . PRO A 1 82 ? -13.211 0.201 -7.867 1 98.19 82 PRO A N 1
ATOM 626 C CA . PRO A 1 82 ? -12.648 -1.15 -7.926 1 98.19 82 PRO A CA 1
ATOM 627 C C . PRO A 1 82 ? -11.484 -1.348 -6.961 1 98.19 82 PRO A C 1
ATOM 629 O O . PRO A 1 82 ? -11.32 -2.434 -6.402 1 98.19 82 PRO A O 1
ATOM 632 N N . GLU A 1 83 ? -10.703 -0.297 -6.637 1 98.56 83 GLU A N 1
ATOM 633 C CA . GLU A 1 83 ? -9.484 -0.409 -5.848 1 98.56 83 GLU A CA 1
ATOM 634 C C . GLU A 1 83 ? -9.773 -0.232 -4.359 1 98.56 83 GLU A C 1
ATOM 636 O O . GLU A 1 83 ? -8.883 -0.42 -3.521 1 98.56 83 GLU A O 1
ATOM 641 N N . GLN A 1 84 ? -11.016 0.072 -3.986 1 98.5 84 GLN A N 1
ATOM 642 C CA . GLN A 1 84 ? -11.344 0.53 -2.641 1 98.5 84 GLN A CA 1
ATOM 643 C C . GLN A 1 84 ? -10.898 -0.486 -1.591 1 98.5 84 GLN A C 1
ATOM 645 O O . GLN A 1 84 ? -10.195 -0.139 -0.644 1 98.5 84 GLN A O 1
ATOM 650 N N . LEU A 1 85 ? -11.258 -1.749 -1.812 1 98.62 85 LEU A N 1
ATOM 651 C CA . LEU A 1 85 ? -10.969 -2.771 -0.812 1 98.62 85 LEU A CA 1
ATOM 652 C C . LEU A 1 85 ? -9.469 -3.047 -0.734 1 98.62 85 LEU A C 1
ATOM 654 O O . LEU A 1 85 ? -8.922 -3.246 0.354 1 98.62 85 LEU A O 1
ATOM 658 N N . ALA A 1 86 ? -8.836 -3.047 -1.844 1 98.75 86 ALA A N 1
ATOM 659 C CA . ALA A 1 86 ? -7.387 -3.248 -1.881 1 98.75 86 ALA A CA 1
ATOM 660 C C . ALA A 1 86 ? -6.656 -2.123 -1.151 1 98.75 86 ALA A C 1
ATOM 662 O O . ALA A 1 86 ? -5.734 -2.373 -0.374 1 98.75 86 ALA A O 1
ATOM 663 N N . GLU A 1 87 ? -7.09 -0.919 -1.354 1 98.81 87 GLU A N 1
ATOM 664 C CA . GLU A 1 87 ? -6.457 0.248 -0.744 1 98.81 87 GLU A CA 1
ATOM 665 C C . GLU A 1 87 ? -6.672 0.261 0.767 1 98.81 87 GLU A C 1
ATOM 667 O O . GLU A 1 87 ? -5.742 0.549 1.526 1 98.81 87 GLU A O 1
ATOM 672 N N . LEU A 1 88 ? -7.863 -0.073 1.163 1 98.88 88 LEU A N 1
ATOM 673 C CA . LEU A 1 88 ? -8.141 -0.156 2.594 1 98.88 88 LEU A CA 1
ATOM 674 C C . LEU A 1 88 ? -7.312 -1.262 3.242 1 98.88 88 LEU A C 1
ATOM 676 O O . LEU A 1 88 ? -6.809 -1.094 4.355 1 98.88 88 LEU A O 1
ATOM 680 N N . THR A 1 89 ? -7.145 -2.369 2.562 1 98.81 89 THR A N 1
ATOM 681 C CA . THR A 1 89 ? -6.352 -3.486 3.068 1 98.81 89 THR A CA 1
ATOM 682 C C . THR A 1 89 ? -4.898 -3.072 3.264 1 98.81 89 THR A C 1
ATOM 684 O O . THR A 1 89 ? -4.324 -3.287 4.336 1 98.81 89 THR A O 1
ATOM 687 N N . ARG A 1 90 ? -4.41 -2.459 2.281 1 98.12 90 ARG A N 1
ATOM 688 C CA . ARG A 1 90 ? -3.01 -2.047 2.295 1 98.12 90 ARG A CA 1
ATOM 689 C C . ARG A 1 90 ? -2.748 -1.026 3.398 1 98.12 90 ARG A C 1
ATOM 691 O O . ARG A 1 90 ? -1.8 -1.169 4.172 1 98.12 90 ARG A O 1
ATOM 698 N N . LEU A 1 91 ? -3.561 -0.001 3.492 1 98.81 91 LEU A N 1
ATOM 699 C CA . LEU A 1 91 ? -3.426 0.982 4.562 1 98.81 91 LEU A CA 1
ATOM 700 C C . LEU A 1 91 ? -3.652 0.339 5.926 1 98.81 91 LEU A C 1
ATOM 702 O O . LEU A 1 91 ? -2.91 0.604 6.871 1 98.81 91 LEU A O 1
ATOM 706 N N . GLY A 1 92 ? -4.629 -0.529 6.016 1 98.88 92 GLY A N 1
ATOM 707 C CA . GLY A 1 92 ? -4.961 -1.18 7.273 1 98.88 92 GLY A CA 1
ATOM 708 C C . GLY A 1 92 ? -3.807 -1.967 7.863 1 98.88 92 GLY A C 1
ATOM 709 O O . GLY A 1 92 ? -3.555 -1.898 9.07 1 98.88 92 GLY A O 1
ATOM 710 N N . TYR A 1 93 ? -3.109 -2.666 7.059 1 98.69 93 TYR A N 1
ATOM 711 C CA . TYR A 1 93 ? -2.02 -3.482 7.582 1 98.69 93 TYR A CA 1
ATOM 712 C C . TYR A 1 93 ? -0.835 -2.615 7.992 1 98.69 93 TYR A C 1
ATOM 714 O O . TYR A 1 93 ? -0.008 -3.029 8.805 1 98.69 93 TYR A O 1
ATOM 722 N N . THR A 1 94 ? -0.724 -1.4 7.422 1 98.81 94 THR A N 1
ATOM 723 C CA . THR A 1 94 ? 0.243 -0.442 7.945 1 98.81 94 THR A CA 1
ATOM 724 C C . THR A 1 94 ? -0.185 0.061 9.32 1 98.81 94 THR A C 1
ATOM 726 O O . THR A 1 94 ? 0.6 0.027 10.273 1 98.81 94 THR A O 1
ATOM 729 N N . LEU A 1 95 ? -1.423 0.413 9.445 1 98.88 95 LEU A N 1
ATOM 730 C CA . LEU A 1 95 ? -1.94 0.986 10.68 1 98.88 95 LEU A CA 1
ATOM 731 C C . LEU A 1 95 ? -1.974 -0.058 11.789 1 98.88 95 LEU A C 1
ATOM 733 O O . LEU A 1 95 ? -1.888 0.283 12.977 1 98.88 95 LEU A O 1
ATOM 737 N N . LYS A 1 96 ? -2.047 -1.287 11.383 1 98.75 96 LYS A N 1
ATOM 738 C CA . LYS A 1 96 ? -2.168 -2.381 12.344 1 98.75 96 LYS A CA 1
ATOM 739 C C . LYS A 1 96 ? -0.927 -2.48 13.227 1 98.75 96 LYS A C 1
ATOM 741 O O . LYS A 1 96 ? -0.965 -3.1 14.289 1 98.75 96 LYS A O 1
ATOM 746 N N . HIS A 1 97 ? 0.174 -1.88 12.859 1 98.56 97 HIS A N 1
ATOM 747 C CA . HIS A 1 97 ? 1.405 -1.88 13.641 1 98.56 97 HIS A CA 1
ATOM 748 C C . HIS A 1 97 ? 1.354 -0.832 14.75 1 98.56 97 HIS A C 1
ATOM 750 O O . HIS A 1 97 ? 2.193 -0.837 15.648 1 98.56 97 HIS A O 1
ATOM 756 N N . VAL A 1 98 ? 0.422 0.114 14.695 1 98.19 98 VAL A N 1
ATOM 757 C CA . VAL A 1 98 ? 0.411 1.281 15.562 1 98.19 98 VAL A CA 1
ATOM 758 C C . VAL A 1 98 ? -0.546 1.046 16.734 1 98.19 98 VAL A C 1
ATOM 760 O O . VAL A 1 98 ? -1.739 0.813 16.531 1 98.19 98 VAL A O 1
ATOM 763 N N . VAL A 1 99 ? -0.039 1.137 17.953 1 96.94 99 VAL A N 1
ATOM 764 C CA . VAL A 1 99 ? -0.837 0.857 19.141 1 96.94 99 VAL A CA 1
ATOM 765 C C . VAL A 1 99 ? -1.692 2.074 19.484 1 96.94 99 VAL A C 1
ATOM 767 O O . VAL A 1 99 ? -1.35 3.203 19.125 1 96.94 99 VAL A O 1
ATOM 770 N N . ASN A 1 100 ? -2.811 1.864 20.172 1 98.06 100 ASN A N 1
ATOM 771 C CA . ASN A 1 100 ? -3.717 2.895 20.672 1 98.06 100 ASN A CA 1
ATOM 772 C C . ASN A 1 100 ? -4.152 3.842 19.547 1 98.06 100 ASN A C 1
ATOM 774 O O . ASN A 1 100 ? -4.027 5.062 19.688 1 98.06 100 ASN A O 1
ATOM 778 N N . LEU A 1 101 ? -4.59 3.223 18.469 1 98.5 101 LEU A N 1
ATOM 779 C CA . LEU A 1 101 ? -5.047 3.936 17.281 1 98.5 101 LEU A CA 1
ATOM 780 C C . LEU A 1 101 ? -6.504 3.605 16.984 1 98.5 101 LEU A C 1
ATOM 782 O O . LEU A 1 101 ? -6.914 2.445 17.062 1 98.5 101 LEU A O 1
ATOM 786 N N . LEU A 1 102 ? -7.336 4.641 16.719 1 98.88 102 LEU A N 1
ATOM 787 C CA . LEU A 1 102 ? -8.688 4.484 16.188 1 98.88 102 LEU A CA 1
ATOM 788 C C . LEU A 1 102 ? -8.758 4.949 14.734 1 98.88 102 LEU A C 1
ATOM 790 O O . LEU A 1 102 ? -8.43 6.098 14.43 1 98.88 102 LEU A O 1
ATOM 794 N N . TRP A 1 103 ? -9.117 4.008 13.891 1 98.94 103 TRP A N 1
ATOM 795 C CA . TRP A 1 103 ? -9.234 4.262 12.453 1 98.94 103 TRP A CA 1
ATOM 796 C C . TRP A 1 103 ? -10.656 4.703 12.102 1 98.94 103 TRP A C 1
ATOM 798 O O . TRP A 1 103 ? -11.594 3.912 12.195 1 98.94 103 TRP A O 1
ATOM 808 N N . LEU A 1 104 ? -10.836 5.984 11.766 1 98.94 104 LEU A N 1
ATOM 809 C CA . LEU A 1 104 ? -12.117 6.504 11.289 1 98.94 104 LEU A CA 1
ATOM 810 C C . LEU A 1 104 ? -12.219 6.406 9.773 1 98.94 104 LEU A C 1
ATOM 812 O O . LEU A 1 104 ? -11.664 7.246 9.055 1 98.94 104 LEU A O 1
ATOM 816 N N . VAL A 1 105 ? -12.898 5.375 9.305 1 98.94 105 VAL A N 1
ATOM 817 C CA . VAL A 1 105 ? -13.109 5.184 7.871 1 98.94 105 VAL A CA 1
ATOM 818 C C . VAL A 1 105 ? -14.453 5.801 7.461 1 98.94 105 VAL A C 1
ATOM 820 O O . VAL A 1 105 ? -15.508 5.367 7.926 1 98.94 105 VAL A O 1
ATOM 823 N N . ILE A 1 106 ? -14.398 6.801 6.633 1 98.94 106 ILE A N 1
ATOM 824 C CA . ILE A 1 106 ? -15.602 7.547 6.285 1 98.94 106 ILE A CA 1
ATOM 825 C C . ILE A 1 106 ? -15.797 7.527 4.77 1 98.94 106 ILE A C 1
ATOM 827 O O . ILE A 1 106 ? -14.984 8.078 4.023 1 98.94 106 ILE A O 1
ATOM 831 N N . GLU A 1 107 ? -16.859 6.938 4.328 1 98.75 107 GLU A N 1
ATOM 832 C CA . GLU A 1 107 ? -17.094 6.699 2.908 1 98.75 107 GLU A CA 1
ATOM 833 C C . GLU A 1 107 ? -18.031 7.754 2.322 1 98.75 107 GLU A C 1
ATOM 835 O O . GLU A 1 107 ? -19.031 8.125 2.949 1 98.75 107 GLU A O 1
ATOM 840 N N . ASP A 1 108 ? -17.609 8.273 1.161 1 98.25 108 ASP A N 1
ATOM 841 C CA . ASP A 1 108 ? -18.5 9.133 0.385 1 98.25 108 ASP A CA 1
ATOM 842 C C . ASP A 1 108 ? -19.656 8.344 -0.207 1 98.25 108 ASP A C 1
ATOM 844 O O . ASP A 1 108 ? -19.641 7.996 -1.391 1 98.25 108 ASP A O 1
ATOM 848 N N . ALA A 1 109 ? -20.594 8.094 0.596 1 97.69 109 ALA A N 1
ATOM 849 C CA . ALA A 1 109 ? -21.766 7.293 0.259 1 97.69 109 ALA A CA 1
ATOM 850 C C . ALA A 1 109 ? -22.938 7.629 1.178 1 97.69 109 ALA A C 1
ATOM 852 O O . ALA A 1 109 ? -22.766 8.305 2.195 1 97.69 109 ALA A O 1
ATOM 853 N N . ASN A 1 110 ? -24.109 7.195 0.789 1 97.19 110 ASN A N 1
ATOM 854 C CA . ASN A 1 110 ? -25.297 7.465 1.585 1 97.19 110 ASN A CA 1
ATOM 855 C C . ASN A 1 110 ? -25.578 6.34 2.576 1 97.19 110 ASN A C 1
ATOM 857 O O . ASN A 1 110 ? -26.344 6.52 3.525 1 97.19 110 ASN A O 1
ATOM 861 N N . LYS A 1 111 ? -25 5.184 2.311 1 97.19 111 LYS A N 1
ATOM 862 C CA . LYS A 1 111 ? -25.125 4.039 3.207 1 97.19 111 LYS A CA 1
ATOM 863 C C . LYS A 1 111 ? -23.844 3.227 3.248 1 97.19 111 LYS A C 1
ATOM 865 O O . LYS A 1 111 ? -23.031 3.289 2.318 1 97.19 111 LYS A O 1
ATOM 870 N N . THR A 1 112 ? -23.672 2.498 4.285 1 96.38 112 THR A N 1
ATOM 871 C CA . THR A 1 112 ? -22.484 1.667 4.426 1 96.38 112 THR A CA 1
ATOM 872 C C . THR A 1 112 ? -22.547 0.475 3.477 1 96.38 112 THR A C 1
ATOM 874 O O . THR A 1 112 ? -23.594 0.173 2.914 1 96.38 112 THR A O 1
ATOM 877 N N . ASN A 1 113 ? -21.469 -0.113 3.227 1 95.69 113 ASN A N 1
ATOM 878 C CA . ASN A 1 113 ? -21.266 -1.271 2.361 1 95.69 113 ASN A CA 1
ATOM 879 C C . ASN A 1 113 ? -20.75 -2.473 3.148 1 95.69 113 ASN A C 1
ATOM 881 O O . ASN A 1 113 ? -19.703 -2.396 3.793 1 95.69 113 ASN A O 1
ATOM 885 N N . PRO A 1 114 ? -21.453 -3.584 3.09 1 96.06 114 PRO A N 1
ATOM 886 C CA . PRO A 1 114 ? -21.016 -4.746 3.875 1 96.06 114 PRO A CA 1
ATOM 887 C C . PRO A 1 114 ? -19.641 -5.238 3.482 1 96.06 114 PRO A C 1
ATOM 889 O O . PRO A 1 114 ? -18.906 -5.766 4.328 1 96.06 114 PRO A O 1
ATOM 892 N N . LEU A 1 115 ? -19.25 -5.07 2.244 1 96.69 115 LEU A N 1
ATOM 893 C CA . LEU A 1 115 ? -17.922 -5.5 1.803 1 96.69 115 LEU A CA 1
ATOM 894 C C . LEU A 1 115 ? -16.828 -4.707 2.512 1 96.69 115 LEU A C 1
ATOM 896 O O . LEU A 1 115 ? -15.797 -5.266 2.898 1 96.69 115 LEU A O 1
ATOM 900 N N . VAL A 1 116 ? -17.062 -3.436 2.664 1 98.38 116 VAL A N 1
ATOM 901 C CA . VAL A 1 116 ? -16.109 -2.592 3.365 1 98.38 116 VAL A CA 1
ATOM 902 C C . VAL A 1 116 ? -16.031 -3 4.836 1 98.38 116 VAL A C 1
ATOM 904 O O . VAL A 1 116 ? -14.945 -3.184 5.383 1 98.38 116 VAL A O 1
ATOM 907 N N . GLY A 1 117 ? -17.203 -3.186 5.438 1 98.19 117 GLY A N 1
ATOM 908 C CA . GLY A 1 117 ? -17.25 -3.637 6.82 1 98.19 117 GLY A CA 1
ATOM 909 C C . GLY A 1 117 ? -16.5 -4.941 7.039 1 98.19 117 GLY A C 1
ATOM 910 O O . GLY A 1 117 ? -15.719 -5.062 7.984 1 98.19 117 GLY A O 1
ATOM 911 N N . HIS A 1 118 ? -16.703 -5.883 6.156 1 97.62 118 HIS A N 1
ATOM 912 C CA . HIS A 1 118 ? -16.047 -7.184 6.238 1 97.62 118 HIS A CA 1
ATOM 913 C C . HIS A 1 118 ? -14.531 -7.043 6.109 1 97.62 118 HIS A C 1
ATOM 915 O O . HIS A 1 118 ? -13.781 -7.711 6.828 1 97.62 118 HIS A O 1
ATOM 921 N N . THR A 1 119 ? -14.156 -6.191 5.227 1 98.19 119 THR A N 1
ATOM 922 C CA . THR A 1 119 ? -12.734 -5.945 5.012 1 98.19 119 THR A CA 1
ATOM 923 C C . THR A 1 119 ? -12.094 -5.348 6.262 1 98.19 119 THR A C 1
ATOM 925 O O . THR A 1 119 ? -11.023 -5.793 6.691 1 98.19 119 THR A O 1
ATOM 928 N N . LEU A 1 120 ? -12.727 -4.371 6.848 1 98.81 120 LEU A N 1
ATOM 929 C CA . LEU A 1 120 ? -12.211 -3.717 8.047 1 98.81 120 LEU A CA 1
ATOM 930 C C . LEU A 1 120 ? -12.141 -4.699 9.211 1 98.81 120 LEU A C 1
ATOM 932 O O . LEU A 1 120 ? -11.164 -4.707 9.961 1 98.81 120 LEU A O 1
ATOM 936 N N . ASP A 1 121 ? -13.141 -5.598 9.367 1 98.5 121 ASP A N 1
ATOM 937 C CA . ASP A 1 121 ? -13.148 -6.629 10.398 1 98.5 121 ASP A CA 1
ATOM 938 C C . ASP A 1 121 ? -11.977 -7.59 10.227 1 98.5 121 ASP A C 1
ATOM 940 O O . ASP A 1 121 ? -11.32 -7.953 11.203 1 98.5 121 ASP A O 1
ATOM 944 N N . ARG A 1 122 ? -11.758 -7.91 9.039 1 97.44 122 ARG A N 1
ATOM 945 C CA . ARG A 1 122 ? -10.688 -8.852 8.734 1 97.44 122 ARG A CA 1
ATOM 946 C C . ARG A 1 122 ? -9.32 -8.258 9.055 1 97.44 122 ARG A C 1
ATOM 948 O O . ARG A 1 122 ? -8.445 -8.945 9.586 1 97.44 122 ARG A O 1
ATOM 955 N N . ILE A 1 123 ? -9.156 -7.047 8.711 1 98.25 123 ILE A N 1
ATOM 956 C CA . ILE A 1 123 ? -7.891 -6.367 8.984 1 98.25 123 ILE A CA 1
ATOM 957 C C . ILE A 1 123 ? -7.641 -6.328 10.492 1 98.25 123 ILE A C 1
ATOM 959 O O . ILE A 1 123 ? -6.527 -6.59 10.945 1 98.25 123 ILE A O 1
ATOM 963 N N . GLY A 1 124 ? -8.648 -5.926 11.227 1 98.25 124 GLY A N 1
ATOM 964 C CA . GLY A 1 124 ? -8.586 -6.082 12.672 1 98.25 124 GLY A CA 1
ATOM 965 C C . GLY A 1 124 ? -8.039 -4.859 13.383 1 98.25 124 GLY A C 1
ATOM 966 O O . GLY A 1 124 ? -7.633 -4.941 14.539 1 98.25 124 GLY A O 1
ATOM 967 N N . VAL A 1 125 ? -7.891 -3.744 12.727 1 98.69 125 VAL A N 1
ATOM 968 C CA . VAL A 1 125 ? -7.609 -2.469 13.375 1 98.69 125 VAL A CA 1
ATOM 969 C C . VAL A 1 125 ? -8.883 -1.916 14 1 98.69 125 VAL A C 1
ATOM 971 O O . VAL A 1 125 ? -9.961 -1.967 13.398 1 98.69 125 VAL A O 1
ATOM 974 N N . PRO A 1 126 ? -8.812 -1.449 15.328 1 98.81 126 PRO A N 1
ATOM 975 C CA . PRO A 1 126 ? -10.008 -0.776 15.844 1 98.81 126 PRO A CA 1
ATOM 976 C C . PRO A 1 126 ? -10.484 0.361 14.938 1 98.81 126 PRO A C 1
ATOM 978 O O . PRO A 1 126 ? -9.68 1.201 14.523 1 98.81 126 PRO A O 1
ATOM 981 N N . TYR A 1 127 ? -11.82 0.331 14.648 1 98.81 127 TYR A N 1
ATOM 982 C CA . TYR A 1 127 ? -12.273 1.309 13.664 1 98.81 127 TYR A CA 1
ATOM 983 C C . TYR A 1 127 ? -13.695 1.761 13.969 1 98.81 127 TYR A C 1
ATOM 985 O O . TYR A 1 127 ? -14.406 1.126 14.75 1 98.81 127 TYR A O 1
ATOM 993 N N . GLU A 1 128 ? -14.016 2.93 13.492 1 98.81 128 GLU A N 1
ATOM 994 C CA . GLU A 1 128 ? -15.375 3.396 13.242 1 98.81 128 GLU A CA 1
ATOM 995 C C . GLU A 1 128 ? -15.633 3.58 11.75 1 98.81 128 GLU A C 1
ATOM 997 O O . GLU A 1 128 ? -14.812 4.172 11.039 1 98.81 128 GLU A O 1
ATOM 1002 N N . TYR A 1 129 ? -16.656 2.932 11.273 1 98.81 129 TYR A N 1
ATOM 1003 C CA . TYR A 1 129 ? -17.047 3.043 9.875 1 98.81 129 TYR A CA 1
ATOM 1004 C C . TYR A 1 129 ? -18.297 3.891 9.719 1 98.81 129 TYR A C 1
ATOM 1006 O O . TYR A 1 129 ? -19.359 3.547 10.258 1 98.81 129 TYR A O 1
ATOM 1014 N N . MET A 1 130 ? -18.125 5.051 8.969 1 98.75 130 MET A N 1
ATOM 1015 C CA . MET A 1 130 ? -19.203 6.02 8.805 1 98.75 130 MET A CA 1
ATOM 1016 C C . MET A 1 130 ? -19.344 6.43 7.348 1 98.75 130 MET A C 1
ATOM 1018 O O . MET A 1 130 ? -18.531 6.051 6.504 1 98.75 130 MET A O 1
ATOM 1022 N N . VAL A 1 131 ? -20.422 7.125 7.078 1 98.69 131 VAL A N 1
ATOM 1023 C CA . VAL A 1 131 ? -20.656 7.676 5.746 1 98.69 131 VAL A CA 1
ATOM 1024 C C . VAL A 1 131 ? -20.812 9.188 5.828 1 98.69 131 VAL A C 1
ATOM 1026 O O . VAL A 1 131 ? -21.312 9.711 6.832 1 98.69 131 VAL A O 1
ATOM 1029 N N . ALA A 1 132 ? -20.328 9.898 4.883 1 98.75 132 ALA A N 1
ATOM 1030 C CA . ALA A 1 132 ? -20.5 11.344 4.691 1 98.75 132 ALA A CA 1
ATOM 1031 C C . ALA A 1 132 ? -20.469 11.703 3.211 1 98.75 132 ALA A C 1
ATOM 1033 O O . ALA A 1 132 ? -19.406 12.023 2.664 1 98.75 132 ALA A O 1
ATOM 1034 N N . PRO A 1 133 ? -21.625 11.734 2.586 1 98.12 133 PRO A N 1
ATOM 1035 C CA . PRO A 1 133 ? -21.656 11.984 1.143 1 98.12 133 PRO A CA 1
ATOM 1036 C C . PRO A 1 133 ? -21.266 13.422 0.786 1 98.12 133 PRO A C 1
ATOM 1038 O O . PRO A 1 133 ? -21.594 14.352 1.52 1 98.12 133 PRO A O 1
ATOM 1041 N N . MET A 1 134 ? -20.562 13.531 -0.312 1 97.44 134 MET A N 1
ATOM 1042 C CA . MET A 1 134 ? -20.344 14.859 -0.866 1 97.44 134 MET A CA 1
ATOM 1043 C C . MET A 1 134 ? -21.672 15.562 -1.13 1 97.44 134 MET A C 1
ATOM 1045 O O . MET A 1 134 ? -22.594 14.969 -1.695 1 97.44 134 MET A O 1
ATOM 1049 N N . PRO A 1 135 ? -21.75 16.844 -0.756 1 96.62 135 PRO A N 1
ATOM 1050 C CA . PRO A 1 135 ? -22.984 17.578 -1.046 1 96.62 135 PRO A CA 1
ATOM 1051 C C . PRO A 1 135 ? -23.312 17.609 -2.535 1 96.62 135 PRO A C 1
ATOM 1053 O O . PRO A 1 135 ? -22.422 17.719 -3.373 1 96.62 135 PRO A O 1
ATOM 1056 N N . GLU A 1 136 ? -24.594 17.672 -2.84 1 94.44 136 GLU A N 1
ATOM 1057 C CA . GLU A 1 136 ? -25.094 17.547 -4.203 1 94.44 136 GLU A CA 1
ATOM 1058 C C . GLU A 1 136 ? -24.562 18.672 -5.086 1 94.44 136 GLU A C 1
ATOM 1060 O O . GLU A 1 136 ? -24.25 18.453 -6.258 1 94.44 136 GLU A O 1
ATOM 1065 N N . LYS A 1 137 ? -24.422 19.781 -4.531 1 93.56 137 LYS A N 1
ATOM 1066 C CA . LYS A 1 137 ? -24.016 20.953 -5.297 1 93.56 137 LYS A CA 1
ATOM 1067 C C . LYS A 1 137 ? -22.625 20.766 -5.891 1 93.56 137 LYS A C 1
ATOM 1069 O O . LYS A 1 137 ? -22.281 21.406 -6.887 1 93.56 137 LYS A O 1
ATOM 1074 N N . TYR A 1 138 ? -21.859 19.844 -5.277 1 94.81 138 TYR A N 1
ATOM 1075 C CA . TYR A 1 138 ? -20.484 19.656 -5.754 1 94.81 138 TYR A CA 1
ATOM 1076 C C . TYR A 1 138 ? -20.391 18.438 -6.664 1 94.81 138 TYR A C 1
ATOM 1078 O O . TYR A 1 138 ? -19.359 18.203 -7.285 1 94.81 138 TYR A O 1
ATOM 1086 N N . LYS A 1 139 ? -21.406 17.672 -6.781 1 89.75 139 LYS A N 1
ATOM 1087 C CA . LYS A 1 139 ? -21.375 16.438 -7.559 1 89.75 139 LYS A CA 1
ATOM 1088 C C . LYS A 1 139 ? -21.562 16.719 -9.047 1 89.75 139 LYS A C 1
ATOM 1090 O O . LYS A 1 139 ? -21 16.016 -9.891 1 89.75 139 LYS A O 1
ATOM 1095 N N . GLN A 1 140 ? -22.281 17.703 -9.422 1 87.62 140 GLN A N 1
ATOM 1096 C CA . GLN A 1 140 ? -22.672 17.938 -10.805 1 87.62 140 GLN A CA 1
ATOM 1097 C C . GLN A 1 140 ? -21.719 18.906 -11.492 1 87.62 140 GLN A C 1
ATOM 1099 O O . GLN A 1 140 ? -21.844 19.172 -12.688 1 87.62 140 GLN A O 1
ATOM 1104 N N . THR A 1 141 ? -20.688 19.188 -10.922 1 85.88 141 THR A N 1
ATOM 1105 C CA . THR A 1 141 ? -19.797 20.172 -11.508 1 85.88 141 THR A CA 1
ATOM 1106 C C . THR A 1 141 ? -18.781 19.5 -12.43 1 85.88 141 THR A C 1
ATOM 1108 O O . THR A 1 141 ? -18.406 18.344 -12.211 1 85.88 141 THR A O 1
ATOM 1111 N N . LYS A 1 142 ? -18.422 20.141 -13.484 1 86.62 142 LYS A N 1
ATOM 1112 C CA . LYS A 1 142 ? -17.375 19.688 -14.406 1 86.62 142 LYS A CA 1
ATOM 1113 C C . LYS A 1 142 ? -15.992 20.141 -13.938 1 86.62 142 LYS A C 1
ATOM 1115 O O . LYS A 1 142 ? -14.977 19.688 -14.461 1 86.62 142 LYS A O 1
ATOM 1120 N N . LYS A 1 143 ? -16 20.938 -12.938 1 88.06 143 LYS A N 1
ATOM 1121 C CA . LYS A 1 143 ? -14.758 21.422 -12.352 1 88.06 143 LYS A CA 1
ATOM 1122 C C . LYS A 1 143 ? -14.203 20.438 -11.32 1 88.06 143 LYS A C 1
ATOM 1124 O O . LYS A 1 143 ? -14.805 19.406 -11.062 1 88.06 143 LYS A O 1
ATOM 1129 N N . ALA A 1 144 ? -13.016 20.797 -10.852 1 91 144 ALA A N 1
ATOM 1130 C CA . ALA A 1 144 ? -12.422 19.984 -9.789 1 91 144 ALA A CA 1
ATOM 1131 C C . ALA A 1 144 ? -13.352 19.891 -8.586 1 91 144 ALA A C 1
ATOM 1133 O O . ALA A 1 144 ? -13.938 20.891 -8.156 1 91 144 ALA A O 1
ATOM 1134 N N . LYS A 1 145 ? -13.586 18.703 -8.094 1 93.31 145 LYS A N 1
ATOM 1135 C CA . LYS A 1 145 ? -14.484 18.453 -6.965 1 93.31 145 LYS A CA 1
ATOM 1136 C C . LYS A 1 145 ? -13.719 18.453 -5.648 1 93.31 145 LYS A C 1
ATOM 1138 O O . LYS A 1 145 ? -12.562 18.016 -5.594 1 93.31 145 LYS A O 1
ATOM 1143 N N . PRO A 1 146 ? -14.328 18.953 -4.609 1 95.62 146 PRO A N 1
ATOM 1144 C CA . PRO A 1 146 ? -13.711 18.891 -3.283 1 95.62 146 PRO A CA 1
ATOM 1145 C C . PRO A 1 146 ? -13.844 17.5 -2.646 1 95.62 146 PRO A C 1
ATOM 1147 O O . PRO A 1 146 ? -14.578 17.344 -1.669 1 95.62 146 PRO A O 1
ATOM 1150 N N . ARG A 1 147 ? -13.055 16.641 -3.123 1 94.12 147 ARG A N 1
ATOM 1151 C CA . ARG A 1 147 ? -13.125 15.25 -2.691 1 94.12 147 ARG A CA 1
ATOM 1152 C C . ARG A 1 147 ? -12.633 15.094 -1.258 1 94.12 147 ARG A C 1
ATOM 1154 O O . ARG A 1 147 ? -11.656 15.734 -0.858 1 94.12 147 ARG A O 1
ATOM 1161 N N . GLY A 1 148 ? -13.289 14.328 -0.518 1 97.69 148 GLY A N 1
ATOM 1162 C CA . GLY A 1 148 ? -12.859 13.93 0.811 1 97.69 148 GLY A CA 1
ATOM 1163 C C . GLY A 1 148 ? -13.195 14.945 1.882 1 97.69 148 GLY A C 1
ATOM 1164 O O . GLY A 1 148 ? -12.992 14.703 3.07 1 97.69 148 GLY A O 1
ATOM 1165 N N . VAL A 1 149 ? -13.734 16.125 1.473 1 98.69 149 VAL A N 1
ATOM 1166 C CA . VAL A 1 149 ? -13.977 17.203 2.432 1 98.69 149 VAL A CA 1
ATOM 1167 C C . VAL A 1 149 ? -15.078 16.797 3.404 1 98.69 149 VAL A C 1
ATOM 1169 O O . VAL A 1 149 ? -14.914 16.906 4.621 1 98.69 149 VAL A O 1
ATOM 1172 N N . SER A 1 150 ? -16.172 16.281 2.848 1 98.69 150 SER A N 1
ATOM 1173 C CA . SER A 1 150 ? -17.266 15.836 3.699 1 98.69 150 SER A CA 1
ATOM 1174 C C . SER A 1 150 ? -16.797 14.773 4.691 1 98.69 150 SER A C 1
ATOM 1176 O O . SER A 1 150 ? -17.188 14.797 5.859 1 98.69 150 SER A O 1
ATOM 1178 N N . ASN A 1 151 ? -16.016 13.906 4.23 1 98.88 151 ASN A N 1
ATOM 1179 C CA . ASN A 1 151 ? -15.516 12.805 5.047 1 98.88 151 ASN A CA 1
ATOM 1180 C C . ASN A 1 151 ? -14.609 13.297 6.164 1 98.88 151 ASN A C 1
ATOM 1182 O O . ASN A 1 151 ? -14.766 12.906 7.32 1 98.88 151 ASN A O 1
ATOM 1186 N N . ARG A 1 152 ? -13.672 14.141 5.844 1 98.94 152 ARG A N 1
ATOM 1187 C CA . ARG A 1 152 ? -12.734 14.672 6.828 1 98.94 152 ARG A CA 1
ATOM 1188 C C . ARG A 1 152 ? -13.453 15.531 7.859 1 98.94 152 ARG A C 1
ATOM 1190 O O . ARG A 1 152 ? -13.172 15.445 9.055 1 98.94 152 ARG A O 1
ATOM 1197 N N . ASN A 1 153 ? -14.438 16.328 7.414 1 98.88 153 ASN A N 1
ATOM 1198 C CA . ASN A 1 153 ? -15.211 17.141 8.352 1 98.88 153 ASN A CA 1
ATOM 1199 C C . ASN A 1 153 ? -16.062 16.266 9.273 1 98.88 153 ASN A C 1
ATOM 1201 O O . ASN A 1 153 ? -16.234 16.594 10.453 1 98.88 153 ASN A O 1
ATOM 1205 N N . ARG A 1 154 ? -16.609 15.18 8.742 1 98.88 154 ARG A N 1
ATOM 1206 C CA . ARG A 1 154 ? -17.328 14.227 9.586 1 98.88 154 ARG A CA 1
ATOM 1207 C C . ARG A 1 154 ? -16.422 13.641 10.656 1 98.88 154 ARG A C 1
ATOM 1209 O O . ARG A 1 154 ? -16.859 13.43 11.797 1 98.88 154 ARG A O 1
ATOM 1216 N N . GLY A 1 155 ? -15.203 13.383 10.258 1 98.88 155 GLY A N 1
ATOM 1217 C CA . GLY A 1 155 ? -14.227 12.922 11.234 1 98.88 155 GLY A CA 1
ATOM 1218 C C . GLY A 1 155 ? -13.938 13.945 12.312 1 98.88 155 GLY A C 1
ATOM 1219 O O . GLY A 1 155 ? -13.836 13.602 13.492 1 98.88 155 GLY A O 1
ATOM 1220 N N . LEU A 1 156 ? -13.828 15.203 11.93 1 98.88 156 LEU A N 1
ATOM 1221 C CA . LEU A 1 156 ? -13.609 16.281 12.891 1 98.88 156 LEU A CA 1
ATOM 1222 C C . LEU A 1 156 ? -14.766 16.375 13.875 1 98.88 156 LEU A C 1
ATOM 1224 O O . LEU A 1 156 ? -14.547 16.531 15.078 1 98.88 156 LEU A O 1
ATOM 1228 N N . GLU A 1 157 ? -15.953 16.25 13.352 1 98.62 157 GLU A N 1
ATOM 1229 C CA . GLU A 1 157 ? -17.141 16.266 14.203 1 98.62 157 GLU A CA 1
ATOM 1230 C C . GLU A 1 157 ? -17.141 15.109 15.195 1 98.62 157 GLU A C 1
ATOM 1232 O O . GLU A 1 157 ? -17.438 15.289 16.375 1 98.62 157 GLU A O 1
ATOM 1237 N N . TYR A 1 158 ? -16.781 13.945 14.719 1 98.75 158 TYR A N 1
ATOM 1238 C CA . TYR A 1 158 ? -16.688 12.773 15.578 1 98.75 158 TYR A CA 1
ATOM 1239 C C . TYR A 1 158 ? -15.727 13.016 16.734 1 98.75 158 TYR A C 1
ATOM 1241 O O . TYR A 1 158 ? -16.031 12.695 17.891 1 98.75 158 TYR A O 1
ATOM 1249 N N . LEU A 1 159 ? -14.617 13.586 16.422 1 98.75 159 LEU A N 1
ATOM 1250 C CA . LEU A 1 159 ? -13.57 13.789 17.422 1 98.75 159 LEU A CA 1
ATOM 1251 C C . LEU A 1 159 ? -14 14.836 18.453 1 98.75 159 LEU A C 1
ATOM 1253 O O . LEU A 1 159 ? -13.703 14.703 19.641 1 98.75 159 LEU A O 1
ATOM 1257 N N . ARG A 1 160 ? -14.648 15.883 18.047 1 98.38 160 ARG A N 1
ATOM 1258 C CA . ARG A 1 160 ? -15.141 16.891 18.984 1 98.38 160 ARG A CA 1
ATOM 1259 C C . ARG A 1 160 ? -16.109 16.281 19.984 1 98.38 160 ARG A C 1
ATOM 1261 O O . ARG A 1 160 ? -16.172 16.719 21.141 1 98.38 160 ARG A O 1
ATOM 1268 N N . GLN A 1 161 ? -16.75 15.234 19.562 1 98.12 161 GLN A N 1
ATOM 1269 C CA . GLN A 1 161 ? -17.766 14.617 20.406 1 98.12 161 GLN A CA 1
ATOM 1270 C C . GLN A 1 161 ? -17.172 13.523 21.281 1 98.12 161 GLN A C 1
ATOM 1272 O O . GLN A 1 161 ? -17.609 13.312 22.422 1 98.12 161 GLN A O 1
ATOM 1277 N N . HIS A 1 162 ? -16.109 12.867 20.797 1 98.25 162 HIS A N 1
ATOM 1278 C CA . HIS A 1 162 ? -15.797 11.586 21.422 1 98.25 162 HIS A CA 1
ATOM 1279 C C . HIS A 1 162 ? -14.359 11.562 21.938 1 98.25 162 HIS A C 1
ATOM 1281 O O . HIS A 1 162 ? -13.953 10.617 22.609 1 98.25 162 HIS A O 1
ATOM 1287 N N . ALA A 1 163 ? -13.594 12.609 21.609 1 98.12 163 ALA A N 1
ATOM 1288 C CA . ALA A 1 163 ? -12.195 12.594 22.031 1 98.12 163 ALA A CA 1
ATOM 1289 C C . ALA A 1 163 ? -11.859 13.844 22.844 1 98.12 163 ALA A C 1
ATOM 1291 O O . ALA A 1 163 ? -12.438 14.906 22.641 1 98.12 163 ALA A O 1
ATOM 1292 N N . THR A 1 164 ? -10.836 13.641 23.781 1 97.56 164 THR A N 1
ATOM 1293 C CA . THR A 1 164 ? -10.414 14.781 24.594 1 97.56 164 THR A CA 1
ATOM 1294 C C . THR A 1 164 ? -8.898 14.961 24.516 1 97.56 164 THR A C 1
ATOM 1296 O O . THR A 1 164 ? -8.367 15.992 24.922 1 97.56 164 THR A O 1
ATOM 1299 N N . GLU A 1 165 ? -8.258 13.953 24.047 1 98 165 GLU A N 1
ATOM 1300 C CA . GLU A 1 165 ? -6.801 13.977 23.922 1 98 165 GLU A CA 1
ATOM 1301 C C . GLU A 1 165 ? -6.332 13.219 22.688 1 98 165 GLU A C 1
ATOM 1303 O O . GLU A 1 165 ? -7.141 12.609 21.984 1 98 165 GLU A O 1
ATOM 1308 N N . GLY A 1 166 ? -5.027 13.32 22.422 1 98.62 166 GLY A N 1
ATOM 1309 C CA . GLY A 1 166 ? -4.465 12.617 21.281 1 98.62 166 GLY A CA 1
ATOM 1310 C C . GLY A 1 166 ? -4.262 13.516 20.062 1 98.62 166 GLY A C 1
ATOM 1311 O O . GLY A 1 166 ? -4.207 14.742 20.203 1 98.62 166 GLY A O 1
ATOM 1312 N N . VAL A 1 167 ? -4.027 12.812 18.953 1 98.88 167 VAL A N 1
ATOM 1313 C CA . VAL A 1 167 ? -3.693 13.523 17.719 1 98.88 167 VAL A CA 1
ATOM 1314 C C . VAL A 1 167 ? -4.559 13.008 16.578 1 98.88 167 VAL A C 1
ATOM 1316 O O . VAL A 1 167 ? -4.785 11.805 16.453 1 98.88 167 VAL A O 1
ATOM 1319 N N . LEU A 1 168 ? -5.129 13.938 15.82 1 98.81 168 LEU A N 1
ATOM 1320 C CA . LEU A 1 168 ? -5.828 13.562 14.594 1 98.81 168 LEU A CA 1
ATOM 1321 C C . LEU A 1 168 ? -4.906 13.68 13.383 1 98.81 168 LEU A C 1
ATOM 1323 O O . LEU A 1 168 ? -4.074 14.586 13.32 1 98.81 168 LEU A O 1
ATOM 1327 N N . TYR A 1 169 ? -5.004 12.789 12.523 1 98.94 169 TYR A N 1
ATOM 1328 C CA . TYR A 1 169 ? -4.23 12.742 11.281 1 98.94 169 TYR A CA 1
ATOM 1329 C C . TYR A 1 169 ? -5.105 12.297 10.117 1 98.94 169 TYR A C 1
ATOM 1331 O O . TYR A 1 169 ? -5.887 11.352 10.242 1 98.94 169 TYR A O 1
ATOM 1339 N N . PHE A 1 170 ? -5.012 13.016 9 1 98.94 170 PHE A N 1
ATOM 1340 C CA . PHE A 1 170 ? -5.691 12.641 7.762 1 98.94 170 PHE A CA 1
ATOM 1341 C C . PHE A 1 170 ? -4.824 11.695 6.934 1 98.94 170 PHE A C 1
ATOM 1343 O O . PHE A 1 170 ? -3.709 12.047 6.547 1 98.94 170 PHE A O 1
ATOM 1350 N N . ALA A 1 171 ? -5.301 10.516 6.676 1 98.88 171 ALA A N 1
ATOM 1351 C CA . ALA A 1 171 ? -4.574 9.531 5.875 1 98.88 171 ALA A CA 1
ATOM 1352 C C . ALA A 1 171 ? -5.414 9.055 4.695 1 98.88 171 ALA A C 1
ATOM 1354 O O . ALA A 1 171 ? -6.418 8.359 4.875 1 98.88 171 ALA A O 1
ATOM 1355 N N . ASP A 1 172 ? -4.965 9.414 3.529 1 98.56 172 ASP A N 1
ATOM 1356 C CA . ASP A 1 172 ? -5.641 8.914 2.336 1 98.56 172 ASP A CA 1
ATOM 1357 C C . ASP A 1 172 ? -5.438 7.406 2.184 1 98.56 172 ASP A C 1
ATOM 1359 O O . ASP A 1 172 ? -4.371 6.883 2.504 1 98.56 172 ASP A O 1
ATOM 1363 N N . ASP A 1 173 ? -6.406 6.723 1.64 1 98.19 173 ASP A N 1
ATOM 1364 C CA . ASP A 1 173 ? -6.402 5.262 1.621 1 98.19 173 ASP A CA 1
ATOM 1365 C C . ASP A 1 173 ? -5.43 4.73 0.57 1 98.19 173 ASP A C 1
ATOM 1367 O O . ASP A 1 173 ? -5.078 3.549 0.584 1 98.19 173 ASP A O 1
ATOM 1371 N N . ASP A 1 174 ? -4.891 5.574 -0.343 1 98 174 ASP A N 1
ATOM 1372 C CA . ASP A 1 174 ? -3.953 5.047 -1.331 1 98 174 ASP A CA 1
ATOM 1373 C C . ASP A 1 174 ? -2.57 5.672 -1.162 1 98 174 ASP A C 1
ATOM 1375 O O . ASP A 1 174 ? -1.703 5.516 -2.025 1 98 174 ASP A O 1
ATOM 1379 N N . ASN A 1 175 ? -2.324 6.438 -0.032 1 98.75 175 ASN A N 1
ATOM 1380 C CA . ASN A 1 175 ? -0.994 6.953 0.277 1 98.75 175 ASN A CA 1
ATOM 1381 C C . ASN A 1 175 ? -0.134 5.898 0.971 1 98.75 175 ASN A C 1
ATOM 1383 O O . ASN A 1 175 ? -0.615 4.809 1.29 1 98.75 175 ASN A O 1
ATOM 1387 N N . THR A 1 176 ? 1.123 6.191 1.051 1 98.88 176 THR A N 1
ATOM 1388 C CA . THR A 1 176 ? 2.068 5.328 1.751 1 98.88 176 THR A CA 1
ATOM 1389 C C . THR A 1 176 ? 2.621 6.023 2.992 1 98.88 176 THR A C 1
ATOM 1391 O O . THR A 1 176 ? 2.953 7.211 2.947 1 98.88 176 THR A O 1
ATOM 1394 N N . TYR A 1 177 ? 2.75 5.305 4.102 1 98.81 177 TYR A N 1
ATOM 1395 C CA . TYR A 1 177 ? 3.186 5.855 5.379 1 98.81 177 TYR A CA 1
ATOM 1396 C C . TYR A 1 177 ? 4.223 4.949 6.039 1 98.81 177 TYR A C 1
ATOM 1398 O O . TYR A 1 177 ? 4.023 3.736 6.133 1 98.81 177 TYR A O 1
ATOM 1406 N N . ASP A 1 178 ? 5.266 5.57 6.414 1 98.69 178 ASP A N 1
ATOM 1407 C CA . ASP A 1 178 ? 6.152 4.895 7.355 1 98.69 178 ASP A CA 1
ATOM 1408 C C . ASP A 1 178 ? 5.586 4.938 8.773 1 98.69 178 ASP A C 1
ATOM 1410 O O . ASP A 1 178 ? 5.172 5.992 9.25 1 98.69 178 ASP A O 1
ATOM 1414 N N . ILE A 1 179 ? 5.617 3.83 9.453 1 98.5 179 ILE A N 1
ATOM 1415 C CA . ILE A 1 179 ? 4.902 3.729 10.719 1 98.5 179 ILE A CA 1
ATOM 1416 C C . ILE A 1 179 ? 5.562 4.637 11.758 1 98.5 179 ILE A C 1
ATOM 1418 O O . ILE A 1 179 ? 4.934 5.008 12.75 1 98.5 179 ILE A O 1
ATOM 1422 N N . SER A 1 180 ? 6.82 5.031 11.594 1 98.19 180 SER A N 1
ATOM 1423 C CA . SER A 1 180 ? 7.523 5.859 12.562 1 98.19 180 SER A CA 1
ATOM 1424 C C . SER A 1 180 ? 6.879 7.238 12.688 1 9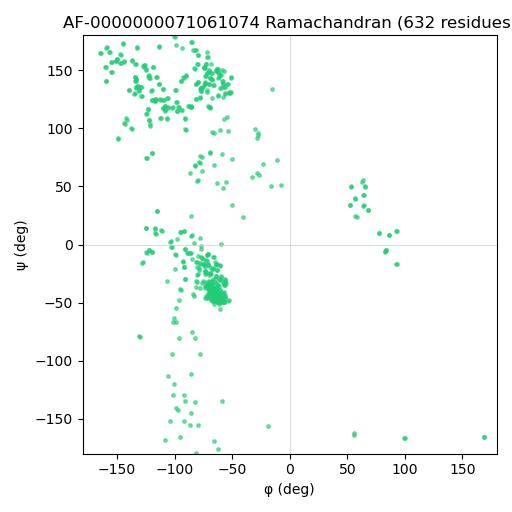8.19 180 SER A C 1
ATOM 1426 O O . SER A 1 180 ? 6.953 7.871 13.742 1 98.19 180 SER A O 1
ATOM 1428 N N . ILE A 1 181 ? 6.215 7.711 11.602 1 98.81 181 ILE A N 1
ATOM 1429 C CA . ILE A 1 181 ? 5.617 9.039 11.656 1 98.81 181 ILE A CA 1
ATOM 1430 C C . ILE A 1 181 ? 4.461 9.047 12.648 1 98.81 181 ILE A C 1
ATOM 1432 O O . ILE A 1 181 ? 4.207 10.055 13.312 1 98.81 181 ILE A O 1
ATOM 1436 N N . PHE A 1 182 ? 3.773 7.914 12.797 1 98.75 182 PHE A N 1
ATOM 1437 C CA . PHE A 1 182 ? 2.668 7.801 13.742 1 98.75 182 PHE A CA 1
ATOM 1438 C C . PHE A 1 182 ? 3.172 7.887 15.172 1 98.75 182 PHE A C 1
ATOM 1440 O O . PHE A 1 182 ? 2.531 8.508 16.031 1 98.75 182 PHE A O 1
ATOM 1447 N N . GLU A 1 183 ? 4.305 7.348 15.406 1 97.44 183 GLU A N 1
ATOM 1448 C CA . GLU A 1 183 ? 4.902 7.434 16.734 1 97.44 183 GLU A CA 1
ATOM 1449 C C . GLU A 1 183 ? 5.363 8.859 17.047 1 97.44 183 GLU A C 1
ATOM 1451 O O . GLU A 1 183 ? 5.184 9.344 18.172 1 97.44 183 GLU A O 1
ATOM 1456 N N . GLN A 1 184 ? 5.852 9.477 16.094 1 98.56 184 GLN A N 1
ATOM 1457 C CA . GLN A 1 184 ? 6.352 10.836 16.281 1 98.56 184 GLN A CA 1
ATOM 1458 C C . GLN A 1 184 ? 5.207 11.812 16.547 1 98.56 184 GLN A C 1
ATOM 1460 O O . GLN A 1 184 ? 5.297 12.656 17.438 1 98.56 184 GLN A O 1
ATOM 1465 N N . MET A 1 185 ? 4.156 11.664 15.852 1 98.75 185 MET A N 1
ATOM 1466 C CA . MET A 1 185 ? 3.117 12.688 15.875 1 98.75 185 MET A CA 1
ATOM 1467 C C . MET A 1 185 ? 2.277 12.586 17.141 1 98.75 185 MET A C 1
ATOM 1469 O O . MET A 1 185 ? 1.586 13.531 17.516 1 98.75 185 MET A O 1
ATOM 1473 N N . ARG A 1 186 ? 2.307 11.539 17.875 1 97.38 186 ARG A N 1
ATOM 1474 C CA . ARG A 1 186 ? 1.382 11.266 18.969 1 97.38 186 ARG A CA 1
ATOM 1475 C C . ARG A 1 186 ? 1.569 12.258 20.109 1 97.38 186 ARG A C 1
ATOM 1477 O O . ARG A 1 186 ? 0.723 12.359 21 1 97.38 186 ARG A O 1
ATOM 1484 N N . TYR A 1 187 ? 2.699 13.086 20.031 1 97.19 187 TYR A N 1
ATOM 1485 C CA . TYR A 1 187 ? 3.039 13.891 21.188 1 97.19 187 TYR A CA 1
ATOM 1486 C C . TYR A 1 187 ? 2.959 15.375 20.875 1 97.19 187 TYR A C 1
ATOM 1488 O O . TYR A 1 187 ? 3.449 16.203 21.641 1 97.19 187 TYR A O 1
ATOM 1496 N N . ILE A 1 188 ? 2.373 15.703 19.797 1 98.5 188 ILE A N 1
ATOM 1497 C CA . ILE A 1 188 ? 2.373 17.109 19.391 1 98.5 188 ILE A CA 1
ATOM 1498 C C . ILE A 1 188 ? 1.392 17.891 20.266 1 98.5 188 ILE A C 1
ATOM 1500 O O . ILE A 1 188 ? 0.393 17.344 20.734 1 98.5 188 ILE A O 1
ATOM 1504 N N . SER A 1 189 ? 1.715 19.188 20.391 1 98.38 189 SER A N 1
ATOM 1505 C CA . SER A 1 189 ? 0.904 20.031 21.266 1 98.38 189 SER A CA 1
ATOM 1506 C C . SER A 1 189 ? -0.175 20.766 20.469 1 98.38 189 SER A C 1
ATOM 1508 O O . SER A 1 189 ? -1.275 20.984 20.984 1 98.38 189 SER A O 1
ATOM 1510 N N . LYS A 1 190 ? 0.17 21.188 19.297 1 98.81 190 LYS A N 1
ATOM 1511 C CA . LYS A 1 190 ? -0.794 21.906 18.469 1 98.81 190 LYS A CA 1
ATOM 1512 C C . LYS A 1 190 ? -0.841 21.328 17.062 1 98.81 190 LYS A C 1
ATOM 1514 O O . LYS A 1 190 ? -1.676 20.469 16.766 1 98.81 190 LYS A O 1
ATOM 1519 N N . VAL A 1 191 ? 0.159 21.703 16.234 1 98.94 191 VAL A N 1
ATOM 1520 C CA . VAL A 1 191 ? 0.273 21.25 14.859 1 98.94 191 VAL A CA 1
ATOM 1521 C C . VAL A 1 191 ? 1.707 20.797 14.578 1 98.94 191 VAL A C 1
ATOM 1523 O O . VAL A 1 191 ? 2.658 21.391 15.094 1 98.94 191 VAL A O 1
ATOM 1526 N N . ALA A 1 192 ? 1.837 19.797 13.844 1 98.94 192 ALA A N 1
ATOM 1527 C CA . ALA A 1 192 ? 3.148 19.391 13.336 1 98.94 192 ALA A CA 1
ATOM 1528 C C . ALA A 1 192 ? 3.129 19.234 11.82 1 98.94 192 ALA A C 1
ATOM 1530 O O . ALA A 1 192 ? 2.074 19 11.227 1 98.94 192 ALA A O 1
ATOM 1531 N N . MET A 1 193 ? 4.281 19.422 11.234 1 98.94 193 MET A N 1
ATOM 1532 C CA . MET A 1 193 ? 4.449 19.281 9.789 1 98.94 193 MET A CA 1
ATOM 1533 C C . MET A 1 193 ? 5.691 18.469 9.453 1 98.94 193 MET A C 1
ATOM 1535 O O . MET A 1 193 ? 6.625 18.391 10.258 1 98.94 193 MET A O 1
ATOM 1539 N N . TRP A 1 194 ? 5.703 17.859 8.289 1 98.94 194 TRP A N 1
ATOM 1540 C CA . TRP A 1 194 ? 6.84 17.109 7.766 1 98.94 194 TRP A CA 1
ATOM 1541 C C . TRP A 1 194 ? 6.746 16.969 6.25 1 98.94 194 TRP A C 1
ATOM 1543 O O . TRP A 1 194 ? 5.711 17.281 5.656 1 98.94 194 TRP A O 1
ATOM 1553 N N . PRO A 1 195 ? 7.812 16.5 5.609 1 98.94 195 PRO A N 1
ATOM 1554 C CA . PRO A 1 195 ? 7.828 16.359 4.148 1 98.94 195 PRO A CA 1
ATOM 1555 C C . PRO A 1 195 ? 6.973 15.203 3.652 1 98.94 195 PRO A C 1
ATOM 1557 O O . PRO A 1 195 ? 6.906 14.156 4.305 1 98.94 195 PRO A O 1
ATOM 1560 N N . VAL A 1 196 ? 6.363 15.422 2.506 1 98.94 196 VAL A N 1
ATOM 1561 C CA . VAL A 1 196 ? 5.633 14.375 1.8 1 98.94 196 VAL A CA 1
ATOM 1562 C C . VAL A 1 196 ? 6.246 14.156 0.418 1 98.94 196 VAL A C 1
ATOM 1564 O O . VAL A 1 196 ? 6.383 15.102 -0.363 1 98.94 196 VAL A O 1
ATOM 1567 N N . GLY A 1 197 ? 6.613 12.93 0.162 1 98.81 197 GLY A N 1
ATOM 1568 C CA . GLY A 1 197 ? 7.184 12.617 -1.139 1 98.81 197 GLY A CA 1
ATOM 1569 C C . GLY A 1 197 ? 6.137 12.453 -2.225 1 98.81 197 GLY A C 1
ATOM 1570 O O . GLY A 1 197 ? 4.949 12.297 -1.931 1 98.81 197 GLY A O 1
ATOM 1571 N N . LEU A 1 198 ? 6.566 12.516 -3.488 1 98.56 198 LEU A N 1
ATOM 1572 C CA . LEU A 1 198 ? 5.77 12.281 -4.688 1 98.56 198 LEU A CA 1
ATOM 1573 C C . LEU A 1 198 ? 4.672 13.328 -4.824 1 98.56 198 LEU A C 1
ATOM 1575 O O . LEU A 1 198 ? 3.521 13 -5.117 1 98.56 198 LEU A O 1
ATOM 1579 N N . VAL A 1 199 ? 5.082 14.531 -4.547 1 97.75 199 VAL A N 1
ATOM 1580 C CA . VAL A 1 199 ? 4.133 15.633 -4.652 1 97.75 199 VAL A CA 1
ATOM 1581 C C . VAL A 1 199 ? 4.586 16.609 -5.742 1 97.75 199 VAL A C 1
ATOM 1583 O O . VAL A 1 199 ? 5.727 17.078 -5.723 1 97.75 199 VAL A O 1
ATOM 1586 N N . THR A 1 200 ? 3.75 16.906 -6.711 1 96.25 200 THR A N 1
ATOM 1587 C CA . THR A 1 200 ? 3.924 17.906 -7.754 1 96.25 200 THR A CA 1
ATOM 1588 C C . THR A 1 200 ? 5.223 17.672 -8.523 1 96.25 200 THR A C 1
ATOM 1590 O O . THR A 1 200 ? 5.773 16.578 -8.5 1 96.25 200 THR A O 1
ATOM 1593 N N . LYS A 1 201 ? 5.672 18.719 -9.25 1 96.69 201 LYS A N 1
ATOM 1594 C CA . LYS A 1 201 ? 6.859 18.641 -10.094 1 96.69 201 LYS A CA 1
ATOM 1595 C C . LYS A 1 201 ? 8.133 18.656 -9.258 1 96.69 201 LYS A C 1
ATOM 1597 O O . LYS A 1 201 ? 9.195 18.25 -9.727 1 96.69 201 LYS A O 1
ATOM 1602 N N . THR A 1 202 ? 8.055 19.094 -8 1 97.5 202 THR A N 1
ATOM 1603 C CA . THR A 1 202 ? 9.227 19.172 -7.141 1 97.5 202 THR A CA 1
ATOM 1604 C C . THR A 1 202 ? 9.555 17.797 -6.559 1 97.5 202 THR A C 1
ATOM 1606 O O . THR A 1 202 ? 10.656 17.578 -6.039 1 97.5 202 THR A O 1
ATOM 1609 N N . GLY A 1 203 ? 8.602 16.891 -6.551 1 98.06 203 GLY A N 1
ATOM 1610 C CA . GLY A 1 203 ? 8.789 15.555 -6.004 1 98.06 203 GLY A CA 1
ATOM 1611 C C . GLY A 1 203 ? 8.594 15.492 -4.5 1 98.06 203 GLY A C 1
ATOM 1612 O O . GLY A 1 203 ? 8.68 14.414 -3.906 1 98.06 203 GLY A O 1
ATOM 1613 N N . VAL A 1 204 ? 8.391 16.656 -3.916 1 98.56 204 VAL A N 1
ATOM 1614 C CA . VAL A 1 204 ? 8.227 16.703 -2.467 1 98.56 204 VAL A CA 1
ATOM 1615 C C . VAL A 1 204 ? 7.516 18 -2.07 1 98.56 204 VAL A C 1
ATOM 1617 O O . VAL A 1 204 ? 7.668 19.031 -2.734 1 98.56 204 VAL A O 1
ATOM 1620 N N . SER A 1 205 ? 6.633 17.922 -1.12 1 98.75 205 SER A N 1
ATOM 1621 C CA . SER A 1 205 ? 6.066 19.047 -0.381 1 98.75 205 SER A CA 1
ATOM 1622 C C . SER A 1 205 ? 6.629 19.125 1.035 1 98.75 205 SER A C 1
ATOM 1624 O O . SER A 1 205 ? 6.59 18.125 1.772 1 98.75 205 SER A O 1
ATOM 1626 N N . SER A 1 206 ? 7.184 20.312 1.411 1 98.81 206 SER A N 1
ATOM 1627 C CA . SER A 1 206 ? 7.906 20.344 2.68 1 98.81 206 SER A CA 1
ATOM 1628 C C . SER A 1 206 ? 7.93 21.75 3.271 1 98.81 206 SER A C 1
ATOM 1630 O O . SER A 1 206 ? 7.988 22.734 2.537 1 98.81 206 SER A O 1
ATOM 1632 N N . PRO A 1 207 ? 7.949 21.766 4.598 1 98.81 207 PRO A N 1
ATOM 1633 C CA . PRO A 1 207 ? 8.469 23 5.211 1 98.81 207 PRO A CA 1
ATOM 1634 C C . PRO A 1 207 ? 9.93 23.25 4.863 1 98.81 207 PRO A C 1
ATOM 1636 O O . PRO A 1 207 ? 10.688 22.312 4.621 1 98.81 207 PRO A O 1
ATOM 1639 N N . ILE A 1 208 ? 10.258 24.531 4.848 1 98.88 208 ILE A N 1
ATOM 1640 C CA . ILE A 1 208 ? 11.656 24.922 4.715 1 98.88 208 ILE A CA 1
ATOM 1641 C C . ILE A 1 208 ? 12.211 25.312 6.082 1 98.88 208 ILE A C 1
ATOM 1643 O O . ILE A 1 208 ? 11.695 26.234 6.723 1 98.88 208 ILE A O 1
ATOM 1647 N N . ILE A 1 209 ? 13.172 24.578 6.469 1 98.69 209 ILE A N 1
ATOM 1648 C CA . ILE A 1 209 ? 13.781 24.828 7.766 1 98.69 209 ILE A CA 1
ATOM 1649 C C . ILE A 1 209 ? 15.188 25.391 7.57 1 98.69 209 ILE A C 1
ATOM 1651 O O . ILE A 1 209 ? 16 24.812 6.852 1 98.69 209 ILE A O 1
ATOM 1655 N N . GLN A 1 210 ? 15.422 26.469 8.117 1 97.44 210 GLN A N 1
ATOM 1656 C CA . GLN A 1 210 ? 16.75 27.078 8.156 1 97.44 210 GLN A CA 1
ATOM 1657 C C . GLN A 1 210 ? 17.125 27.469 9.586 1 97.44 210 GLN A C 1
ATOM 1659 O O . GLN A 1 210 ? 16.344 28.125 10.281 1 97.44 210 GLN A O 1
ATOM 1664 N N . GLU A 1 211 ? 18.266 27.047 10.047 1 95.38 211 GLU A N 1
ATOM 1665 C CA . GLU A 1 211 ? 18.734 27.312 11.406 1 95.38 211 GLU A CA 1
ATOM 1666 C C . GLU A 1 211 ? 17.688 26.906 12.445 1 95.38 211 GLU A C 1
ATOM 1668 O O . GLU A 1 211 ? 17.406 27.656 13.375 1 95.38 211 GLU A O 1
ATOM 1673 N N . GLY A 1 212 ? 16.969 25.859 12.148 1 94.44 212 GLY A N 1
ATOM 1674 C CA . GLY A 1 212 ? 16.062 25.25 13.094 1 94.44 212 GLY A CA 1
ATOM 1675 C C . GLY A 1 212 ? 14.688 25.906 13.102 1 94.44 212 GLY A C 1
ATOM 1676 O O . GLY A 1 212 ? 13.82 25.531 13.898 1 94.44 212 GLY A O 1
ATOM 1677 N N . LYS A 1 213 ? 14.5 26.766 12.164 1 96.94 213 LYS A N 1
ATOM 1678 C CA . LYS A 1 213 ? 13.242 27.5 12.156 1 96.94 213 LYS A CA 1
ATOM 1679 C C . LYS A 1 213 ? 12.5 27.312 10.828 1 96.94 213 LYS A C 1
ATOM 1681 O O . LYS A 1 213 ? 13.133 27.172 9.781 1 96.94 213 LYS A O 1
ATOM 1686 N N . LEU A 1 214 ? 11.211 27.281 10.945 1 98.5 214 LEU A N 1
ATOM 1687 C CA . LEU A 1 214 ? 10.359 27.281 9.758 1 98.5 214 LEU A CA 1
ATOM 1688 C C . LEU A 1 214 ? 10.422 28.625 9.047 1 98.5 214 LEU A C 1
ATOM 1690 O O . LEU A 1 214 ? 10.008 29.641 9.602 1 98.5 214 LEU A O 1
ATOM 1694 N N . VAL A 1 215 ? 10.898 28.672 7.801 1 97.94 215 VAL A N 1
ATOM 1695 C CA . VAL A 1 215 ? 11.094 29.953 7.137 1 97.94 215 VAL A CA 1
ATOM 1696 C C . VAL A 1 215 ? 10.234 30.016 5.879 1 97.94 215 VAL A C 1
ATOM 1698 O O . VAL A 1 215 ? 10.211 31.031 5.188 1 97.94 215 VAL A O 1
ATOM 1701 N N . GLY A 1 216 ? 9.594 28.906 5.539 1 98 216 GLY A N 1
ATOM 1702 C CA . GLY A 1 216 ? 8.742 28.859 4.359 1 98 216 GLY A CA 1
ATOM 1703 C C . GLY A 1 216 ? 8.32 27.453 3.982 1 98 216 GLY A C 1
ATOM 1704 O O . GLY A 1 216 ? 8.383 26.531 4.805 1 98 216 GLY A O 1
ATOM 1705 N N . TYR A 1 217 ? 7.812 27.375 2.748 1 98.62 217 TYR A N 1
ATOM 1706 C CA . TYR A 1 217 ? 7.32 26.078 2.258 1 98.62 217 TYR A CA 1
ATOM 1707 C C . TYR A 1 217 ? 7.828 25.812 0.846 1 98.62 217 TYR A C 1
ATOM 1709 O O . TYR A 1 217 ? 7.949 26.734 0.034 1 98.62 217 TYR A O 1
ATOM 1717 N N . TYR A 1 218 ? 8.164 24.578 0.622 1 98.44 218 TYR A N 1
ATOM 1718 C CA . TYR A 1 218 ? 8.594 24.078 -0.679 1 98.44 218 TYR A CA 1
ATOM 1719 C C . TYR A 1 218 ? 7.527 23.188 -1.307 1 98.44 218 TYR A C 1
ATOM 1721 O O . TYR A 1 218 ? 7.176 22.141 -0.75 1 98.44 218 TYR A O 1
ATOM 1729 N N . ASP A 1 219 ? 6.98 23.578 -2.381 1 97.75 219 ASP A N 1
ATOM 1730 C CA . ASP A 1 219 ? 5.906 22.891 -3.098 1 97.75 219 ASP A CA 1
ATOM 1731 C C . ASP A 1 219 ? 5.832 23.359 -4.551 1 97.75 219 ASP A C 1
ATOM 1733 O O . ASP A 1 219 ? 6.188 24.5 -4.863 1 97.75 219 ASP A O 1
ATOM 1737 N N . GLY A 1 220 ? 5.336 22.5 -5.438 1 96.5 220 GLY A N 1
ATOM 1738 C CA . GLY A 1 220 ? 5.242 22.859 -6.84 1 96.5 220 GLY A CA 1
ATOM 1739 C C . GLY A 1 220 ? 4.152 23.875 -7.125 1 96.5 220 GLY A C 1
ATOM 1740 O O . GLY A 1 220 ? 4.137 24.484 -8.195 1 96.5 220 GLY A O 1
ATOM 1741 N N . TRP A 1 221 ? 3.279 24.094 -6.18 1 96.12 221 TRP A N 1
ATOM 1742 C CA . TRP A 1 221 ? 2.203 25.078 -6.316 1 96.12 221 TRP A CA 1
ATOM 1743 C C . TRP A 1 221 ? 1.925 25.766 -4.988 1 96.12 221 TRP A C 1
ATOM 1745 O O . TRP A 1 221 ? 1.246 25.219 -4.121 1 96.12 221 TRP A O 1
ATOM 1755 N N . ILE A 1 222 ? 2.363 26.969 -4.848 1 96.06 222 ILE A N 1
ATOM 1756 C CA . ILE A 1 222 ? 2.172 27.75 -3.629 1 96.06 222 ILE A CA 1
ATOM 1757 C C . ILE A 1 222 ? 0.801 28.406 -3.654 1 96.06 222 ILE A C 1
ATOM 1759 O O . ILE A 1 222 ? 0.078 28.406 -2.654 1 96.06 222 ILE A O 1
ATOM 1763 N N . GLY A 1 223 ? 0.426 28.969 -4.77 1 94.56 223 GLY A N 1
ATOM 1764 C CA . GLY A 1 223 ? -0.93 29.391 -5.066 1 94.56 223 GLY A CA 1
ATOM 1765 C C . GLY A 1 223 ? -1.466 30.406 -4.07 1 94.56 223 GLY A C 1
ATOM 1766 O O . GLY A 1 223 ? -2.668 30.438 -3.799 1 94.56 223 GLY A O 1
ATOM 1767 N N . GLY A 1 224 ? -0.663 31.125 -3.393 1 96.62 224 GLY A N 1
ATOM 1768 C CA . GLY A 1 224 ? -1.114 32.094 -2.414 1 96.62 224 GLY A CA 1
ATOM 1769 C C . GLY A 1 224 ? -1.537 31.484 -1.099 1 96.62 224 GLY A C 1
ATOM 1770 O O . GLY A 1 224 ? -2.094 32.156 -0.233 1 96.62 224 GLY A O 1
ATOM 1771 N N . ARG A 1 225 ? -1.254 30.25 -0.955 1 97.88 225 ARG A N 1
ATOM 1772 C CA . ARG A 1 225 ? -1.593 29.547 0.275 1 97.88 225 ARG A CA 1
ATOM 1773 C C . ARG A 1 225 ? -0.664 29.953 1.415 1 97.88 225 ARG A C 1
ATOM 1775 O O . ARG A 1 225 ? 0.539 30.125 1.21 1 97.88 225 ARG A O 1
ATOM 1782 N N . LYS A 1 226 ? -1.285 30.125 2.564 1 98.12 226 LYS A N 1
ATOM 1783 C CA . LYS A 1 226 ? -0.469 30.359 3.752 1 98.12 226 LYS A CA 1
ATOM 1784 C C . LYS A 1 226 ? 0.3 29.109 4.148 1 98.12 226 LYS A C 1
ATOM 1786 O O . LYS A 1 226 ? 1.466 29.188 4.539 1 98.12 226 LYS A O 1
ATOM 1791 N N . TYR A 1 227 ? -0.384 28.016 4.059 1 98.5 227 TYR A N 1
ATOM 1792 C CA . TYR A 1 227 ? 0.2 26.703 4.379 1 98.5 227 TYR A CA 1
ATOM 1793 C C . TYR A 1 227 ? 0.165 25.781 3.17 1 98.5 227 TYR A C 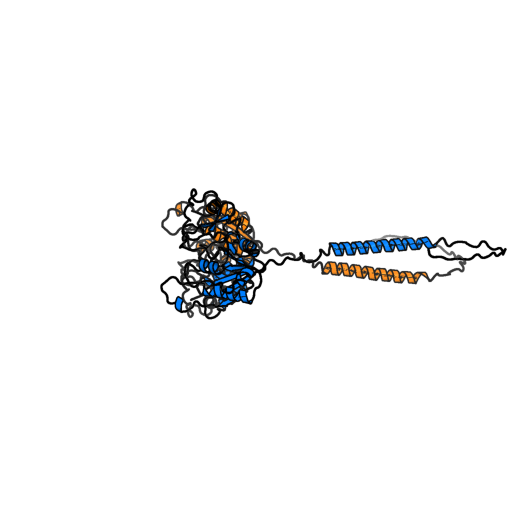1
ATOM 1795 O O . TYR A 1 227 ? -0.673 24.891 3.094 1 98.5 227 TYR A O 1
ATOM 1803 N N . PRO A 1 228 ? 1.055 25.922 2.215 1 98.12 228 PRO A N 1
ATOM 1804 C CA . PRO A 1 228 ? 1.076 25.031 1.052 1 98.12 228 PRO A CA 1
ATOM 1805 C C . PRO A 1 228 ? 1.706 23.672 1.357 1 98.12 228 PRO A C 1
ATOM 1807 O O . PRO A 1 228 ? 2.793 23.375 0.861 1 98.12 228 PRO A O 1
ATOM 1810 N N . VAL A 1 229 ? 1.021 22.891 2.115 1 98.12 229 VAL A N 1
ATOM 1811 C CA . VAL A 1 229 ? 1.471 21.547 2.51 1 98.12 229 VAL A CA 1
ATOM 1812 C C . VAL A 1 229 ? 0.488 20.5 1.997 1 98.12 229 VAL A C 1
ATOM 1814 O O . VAL A 1 229 ? -0.681 20.812 1.747 1 98.12 229 VAL A O 1
ATOM 1817 N N . ASP A 1 230 ? 0.998 19.375 1.789 1 98.31 230 ASP A N 1
ATOM 1818 C CA . ASP A 1 230 ? 0.164 18.25 1.398 1 98.31 230 ASP A CA 1
ATOM 1819 C C . ASP A 1 230 ? -0.673 17.75 2.574 1 98.31 230 ASP A C 1
ATOM 1821 O O . ASP A 1 230 ? -0.275 17.891 3.732 1 98.31 230 ASP A O 1
ATOM 1825 N N . MET A 1 231 ? -1.807 17.109 2.264 1 98.38 231 MET A N 1
ATOM 1826 C CA . MET A 1 231 ? -2.73 16.578 3.268 1 98.38 231 MET A CA 1
ATOM 1827 C C . MET A 1 231 ? -2.021 15.609 4.203 1 98.38 231 MET A C 1
ATOM 1829 O O . MET A 1 231 ? -2.32 15.555 5.398 1 98.38 231 MET A O 1
ATOM 1833 N N . ALA A 1 232 ? -1.083 14.875 3.688 1 98.81 232 ALA A N 1
ATOM 1834 C CA . ALA A 1 232 ? -0.398 13.844 4.465 1 98.81 232 ALA A CA 1
ATOM 1835 C C . ALA A 1 232 ? 0.765 14.438 5.254 1 98.81 232 ALA A C 1
ATOM 1837 O O . ALA A 1 232 ? 1.522 13.711 5.898 1 98.81 232 ALA A O 1
ATOM 1838 N N . GLY A 1 233 ? 0.901 15.781 5.254 1 98.88 233 GLY A N 1
ATOM 1839 C CA . GLY A 1 233 ? 2.117 16.391 5.777 1 98.88 233 GLY A CA 1
ATOM 1840 C C . GLY A 1 233 ? 1.899 17.141 7.07 1 98.88 233 GLY A C 1
ATOM 1841 O O . GLY A 1 233 ? 2.73 17.969 7.461 1 98.88 233 GLY A O 1
ATOM 1842 N N . PHE A 1 234 ? 0.733 16.953 7.676 1 98.94 234 PHE A N 1
ATOM 1843 C CA . PHE A 1 234 ? 0.525 17.625 8.953 1 98.94 234 PHE A CA 1
ATOM 1844 C C . PHE A 1 234 ? -0.432 16.828 9.836 1 98.94 234 PHE A C 1
ATOM 1846 O O . PHE A 1 234 ? -1.187 15.984 9.336 1 98.94 234 PHE A O 1
ATOM 1853 N N . ALA A 1 235 ? -0.347 17.062 11.102 1 98.94 235 ALA A N 1
ATOM 1854 C CA . ALA A 1 235 ? -1.236 16.5 12.117 1 98.94 235 ALA A CA 1
ATOM 1855 C C . ALA A 1 235 ? -1.635 17.562 13.141 1 98.94 235 ALA A C 1
ATOM 1857 O O . ALA A 1 235 ? -0.968 18.594 13.273 1 98.94 235 ALA A O 1
ATOM 1858 N N . VAL A 1 236 ? -2.715 17.344 13.82 1 98.94 236 VAL A N 1
ATOM 1859 C CA . VAL A 1 236 ? -3.27 18.344 14.719 1 98.94 236 VAL A CA 1
ATOM 1860 C C . VAL A 1 236 ? -3.633 17.688 16.047 1 98.94 236 VAL A C 1
ATOM 1862 O O . VAL A 1 236 ? -4.254 16.625 16.078 1 98.94 236 VAL A O 1
ATOM 1865 N N . SER A 1 237 ? -3.281 18.328 17.094 1 98.88 237 SER A N 1
ATOM 1866 C CA . SER A 1 237 ? -3.689 17.891 18.422 1 98.88 237 SER A CA 1
ATOM 1867 C C . SER A 1 237 ? -5.199 18 18.609 1 98.88 237 SER A C 1
ATOM 1869 O O . SER A 1 237 ? -5.805 19 18.219 1 98.88 237 SER A O 1
ATOM 1871 N N . VAL A 1 238 ? -5.742 16.984 19.219 1 98.81 238 VAL A N 1
ATOM 1872 C CA . VAL A 1 238 ? -7.18 16.969 19.469 1 98.81 238 VAL A CA 1
ATOM 1873 C C . VAL A 1 238 ? -7.539 18.109 20.422 1 98.81 238 VAL A C 1
ATOM 1875 O O . VAL A 1 238 ? -8.547 18.797 20.234 1 98.81 238 VAL A O 1
ATOM 1878 N N . LYS A 1 239 ? -6.766 18.281 21.422 1 98.56 239 LYS A N 1
ATOM 1879 C CA . LYS A 1 239 ? -7 19.375 22.375 1 98.56 239 LYS A CA 1
ATOM 1880 C C . LYS A 1 239 ? -7.016 20.734 21.656 1 98.56 239 LYS A C 1
ATOM 1882 O O . LYS A 1 239 ? -7.895 21.562 21.891 1 98.56 239 LYS A O 1
ATOM 1887 N N . PHE A 1 240 ? -6.039 20.953 20.797 1 98.75 240 PHE A N 1
ATOM 1888 C CA . PHE A 1 240 ? -5.953 22.188 20.031 1 98.75 240 PHE A CA 1
ATOM 1889 C C . PHE A 1 240 ? -7.18 22.359 19.141 1 98.75 240 PHE A C 1
ATOM 1891 O O . PHE A 1 240 ? -7.738 23.453 19.062 1 98.75 240 PHE A O 1
ATOM 1898 N N . LEU A 1 241 ? -7.613 21.297 18.516 1 98.81 241 LEU A N 1
ATOM 1899 C CA . LEU A 1 241 ? -8.812 21.312 17.688 1 98.81 241 LEU A CA 1
ATOM 1900 C C . LEU A 1 241 ? -10.031 21.719 18.516 1 98.81 241 LEU A C 1
ATOM 1902 O O . LEU A 1 241 ? -10.844 22.547 18.062 1 98.81 241 LEU A O 1
ATOM 1906 N N . LYS A 1 242 ? -10.141 21.188 19.609 1 98.25 242 LYS A N 1
ATOM 1907 C CA . LYS A 1 242 ? -11.32 21.406 20.453 1 98.25 242 LYS A CA 1
ATOM 1908 C C . LYS A 1 242 ? -11.383 22.859 20.922 1 98.25 242 LYS A C 1
ATOM 1910 O O . LYS A 1 242 ? -12.469 23.391 21.172 1 98.25 242 LYS A O 1
ATOM 1915 N N . GLU A 1 243 ? -10.266 23.469 21.062 1 98.06 243 GLU A N 1
ATOM 1916 C CA . GLU A 1 243 ? -10.203 24.891 21.422 1 98.06 243 GLU A CA 1
ATOM 1917 C C . GLU A 1 243 ? -10.664 25.781 20.281 1 98.06 243 GLU A C 1
ATOM 1919 O O . GLU A 1 243 ? -10.867 26.984 20.453 1 98.06 243 GLU A O 1
ATOM 1924 N N . ARG A 1 244 ? -10.859 25.188 19.172 1 98.12 244 ARG A N 1
ATOM 1925 C CA . ARG A 1 244 ? -11.305 25.875 17.953 1 98.12 244 ARG A CA 1
ATOM 1926 C C . ARG A 1 244 ? -12.578 25.234 17.406 1 98.12 244 ARG A C 1
ATOM 1928 O O . ARG A 1 244 ? -12.547 24.625 16.344 1 98.12 244 ARG A O 1
ATOM 1935 N N . PRO A 1 245 ? -13.633 25.453 17.984 1 96.56 245 PRO A N 1
ATOM 1936 C CA . PRO A 1 245 ? -14.859 24.703 17.672 1 96.56 245 PRO A CA 1
ATOM 1937 C C . PRO A 1 245 ? -15.359 24.953 16.25 1 96.56 245 PRO A C 1
ATOM 1939 O O . PRO A 1 245 ? -16.125 24.141 15.719 1 96.56 245 PRO A O 1
ATOM 1942 N N . ASN A 1 246 ? -14.859 26 15.578 1 97.19 246 ASN A N 1
ATOM 1943 C CA . ASN A 1 246 ? -15.367 26.312 14.25 1 97.19 246 ASN A CA 1
ATOM 1944 C C . ASN A 1 246 ? -14.398 25.859 13.156 1 97.19 246 ASN A C 1
ATOM 1946 O O . ASN A 1 246 ? -14.664 26.047 11.969 1 97.19 246 ASN A O 1
ATOM 1950 N N . ALA A 1 247 ? -13.289 25.328 13.57 1 98.56 247 ALA A N 1
ATOM 1951 C CA . ALA A 1 247 ? -12.297 24.891 12.586 1 98.56 247 ALA A CA 1
ATOM 1952 C C . ALA A 1 247 ? -12.867 23.781 11.695 1 98.56 247 ALA A C 1
ATOM 1954 O O . ALA A 1 247 ? -13.438 22.812 12.188 1 98.56 247 ALA A O 1
ATOM 1955 N N . GLN A 1 248 ? -12.766 23.953 10.383 1 98.44 248 GLN A N 1
ATOM 1956 C CA . GLN A 1 248 ? -13.266 22.984 9.422 1 98.44 248 GLN A CA 1
ATOM 1957 C C . GLN A 1 248 ? -12.516 23.094 8.094 1 98.44 248 GLN A C 1
ATOM 1959 O O . GLN A 1 248 ? -11.906 24.125 7.801 1 98.44 248 GLN A O 1
ATOM 1964 N N . MET A 1 249 ? -12.562 21.984 7.379 1 98.75 249 MET A N 1
ATOM 1965 C CA . MET A 1 249 ? -11.992 22 6.035 1 98.75 249 MET A CA 1
ATOM 1966 C C . MET A 1 249 ? -12.977 22.594 5.031 1 98.75 249 MET A C 1
ATOM 1968 O O . MET A 1 249 ? -14.141 22.188 4.988 1 98.75 249 MET A O 1
ATOM 1972 N N . PRO A 1 250 ? -12.602 23.609 4.281 1 98.56 250 PRO A N 1
ATOM 1973 C CA . PRO A 1 250 ? -13.508 24.219 3.305 1 98.56 250 PRO A CA 1
ATOM 1974 C C . PRO A 1 250 ? -13.711 23.344 2.066 1 98.56 250 PRO A C 1
ATOM 1976 O O . PRO A 1 250 ? -12.82 22.594 1.685 1 98.56 250 PRO A O 1
ATOM 1979 N N . PHE A 1 251 ? -14.875 23.5 1.458 1 97.56 251 PHE A N 1
ATOM 1980 C CA . PHE A 1 251 ? -15.141 22.859 0.173 1 97.56 251 PHE A CA 1
ATOM 1981 C C . PHE A 1 251 ? -14.562 23.688 -0.97 1 97.56 251 PHE A C 1
ATOM 1983 O O . PHE A 1 251 ? -15.297 24.219 -1.8 1 97.56 251 PHE A O 1
ATOM 1990 N N . LYS A 1 252 ? -13.281 23.766 -1.067 1 96.25 252 LYS A N 1
ATOM 1991 C CA . LYS A 1 252 ? -12.57 24.531 -2.086 1 96.25 252 LYS A CA 1
ATOM 1992 C C . LYS A 1 252 ? -11.375 23.75 -2.629 1 96.25 252 LYS A C 1
ATOM 1994 O O . LYS A 1 252 ? -10.297 23.781 -2.039 1 96.25 252 LYS A O 1
ATOM 1999 N N . PRO A 1 253 ? -11.578 23.172 -3.777 1 95 253 PRO A N 1
ATOM 2000 C CA . PRO A 1 253 ? -10.492 22.375 -4.344 1 95 253 PRO A CA 1
ATOM 2001 C C . PRO A 1 253 ? -9.164 23.141 -4.41 1 95 253 PRO A C 1
ATOM 2003 O O . PRO A 1 253 ? -9.133 24.297 -4.836 1 95 253 PRO A O 1
ATOM 2006 N N . GLY A 1 254 ? -8.133 22.516 -3.926 1 94.12 254 GLY A N 1
ATOM 2007 C CA . GLY A 1 254 ? -6.809 23.109 -3.941 1 94.12 254 GLY A CA 1
ATOM 2008 C C . GLY A 1 254 ? -6.48 23.859 -2.668 1 94.12 254 GLY A C 1
ATOM 2009 O O . GLY A 1 254 ? -5.309 24.125 -2.375 1 94.12 254 GLY A O 1
ATOM 2010 N N . TYR A 1 255 ? -7.488 24.156 -1.913 1 97.5 255 TYR A N 1
ATOM 2011 C CA . TYR A 1 255 ? -7.27 24.984 -0.74 1 97.5 255 TYR A CA 1
ATOM 2012 C C . TYR A 1 255 ? -7.777 24.297 0.522 1 97.5 255 TYR A C 1
ATOM 2014 O O . TYR A 1 255 ? -7.961 24.953 1.557 1 97.5 255 TYR A O 1
ATOM 2022 N N . GLU A 1 256 ? -8.031 23 0.396 1 98.12 256 GLU A N 1
ATOM 2023 C CA . GLU A 1 256 ? -8.594 22.25 1.516 1 98.12 256 GLU A CA 1
ATOM 2024 C C . GLU A 1 256 ? -7.652 22.25 2.713 1 98.12 256 GLU A C 1
ATOM 2026 O O . GLU A 1 256 ? -8.047 22.625 3.82 1 98.12 256 GLU A O 1
ATOM 2031 N N . GLU A 1 257 ? -6.375 21.922 2.461 1 98.19 257 GLU A N 1
ATOM 2032 C CA . GLU A 1 257 ? -5.383 21.859 3.529 1 98.19 257 GLU A CA 1
ATOM 2033 C C . GLU A 1 257 ? -5.133 23.25 4.117 1 98.19 257 GLU A C 1
ATOM 2035 O O . GLU A 1 257 ? -5.16 23.422 5.34 1 98.19 257 GLU A O 1
ATOM 2040 N N . ASP A 1 258 ? -4.93 24.188 3.201 1 98.5 258 ASP A N 1
ATOM 2041 C CA . ASP A 1 258 ? -4.676 25.562 3.613 1 98.5 258 ASP A CA 1
ATOM 2042 C C . ASP A 1 258 ? -5.848 26.109 4.426 1 98.5 258 ASP A C 1
ATOM 2044 O O . ASP A 1 258 ? -5.645 26.703 5.492 1 98.5 258 ASP A O 1
ATOM 2048 N N . GLY A 1 259 ? -7.023 25.938 3.904 1 98.69 259 GLY A N 1
ATOM 2049 C CA . GLY A 1 259 ? -8.211 26.422 4.586 1 98.69 259 GLY A CA 1
ATOM 2050 C C . GLY A 1 259 ? -8.414 25.797 5.953 1 98.69 259 GLY A C 1
ATOM 2051 O O . GLY A 1 259 ? -8.773 26.5 6.91 1 98.69 259 GLY A O 1
ATOM 2052 N N . PHE A 1 260 ? -8.195 24.516 6.113 1 98.94 260 PHE A N 1
ATOM 2053 C CA . PHE A 1 260 ? -8.328 23.844 7.398 1 98.94 260 PHE A CA 1
ATOM 2054 C C . PHE A 1 260 ? -7.336 24.406 8.406 1 98.94 260 PHE A C 1
ATOM 2056 O O . PHE A 1 260 ? -7.711 24.766 9.523 1 98.94 260 PHE A O 1
ATOM 2063 N N . LEU A 1 261 ? -6.066 24.484 7.953 1 98.88 261 LEU A N 1
ATOM 2064 C CA . LEU A 1 261 ? -5.027 24.984 8.852 1 98.88 261 LEU A CA 1
ATOM 2065 C C . LEU A 1 261 ? -5.281 26.438 9.242 1 98.88 261 LEU A C 1
ATOM 2067 O O . LEU A 1 261 ? -5.086 26.812 10.398 1 98.88 261 LEU A O 1
ATOM 2071 N N . ARG A 1 262 ? -5.785 27.266 8.32 1 98.69 262 ARG A N 1
ATOM 2072 C CA . ARG A 1 262 ? -6.129 28.641 8.625 1 98.69 262 ARG A CA 1
ATOM 2073 C C . ARG A 1 262 ? -7.262 28.719 9.641 1 98.69 262 ARG A C 1
ATOM 2075 O O . ARG A 1 262 ? -7.297 29.625 10.477 1 98.69 262 ARG A O 1
ATOM 2082 N N . SER A 1 263 ? -8.102 27.797 9.562 1 98.75 263 SER A N 1
ATOM 2083 C CA . SER A 1 263 ? -9.266 27.812 10.438 1 98.75 263 SER A CA 1
ATOM 2084 C C . SER A 1 263 ? -8.875 27.484 11.875 1 98.75 263 SER A C 1
ATOM 2086 O O . SER A 1 263 ? -9.664 27.688 12.805 1 98.75 263 SER A O 1
ATOM 2088 N N . LEU A 1 264 ? -7.672 27.078 12.086 1 98.69 264 LEU A N 1
ATOM 2089 C CA . LEU A 1 264 ? -7.168 26.766 13.422 1 98.69 264 LEU A CA 1
ATOM 2090 C C . LEU A 1 264 ? -6.516 27.984 14.062 1 98.69 264 LEU A C 1
ATOM 2092 O O . LEU A 1 264 ? -5.941 27.891 15.148 1 98.69 264 LEU A O 1
ATOM 2096 N N . ALA A 1 265 ? -6.684 29.047 13.523 1 97.81 265 ALA A N 1
ATOM 2097 C CA . ALA A 1 265 ? -6.062 30.266 14.016 1 97.81 265 ALA A CA 1
ATOM 2098 C C . ALA A 1 265 ? -6.531 30.594 15.43 1 97.81 265 ALA A C 1
ATOM 2100 O O . ALA A 1 265 ? -7.664 30.281 15.797 1 97.81 265 ALA A O 1
ATOM 2101 N N . PRO A 1 266 ? -5.578 31.234 16.234 1 97.81 266 PRO A N 1
ATOM 2102 C CA . PRO A 1 266 ? -4.215 31.641 15.898 1 97.81 266 PRO A CA 1
ATOM 2103 C C . PRO A 1 266 ? -3.211 30.5 15.992 1 97.81 266 PRO A C 1
ATOM 2105 O O . PRO A 1 266 ? -3.312 29.656 16.891 1 97.81 266 PRO A O 1
ATOM 2108 N N . LEU A 1 267 ? -2.369 30.453 15.078 1 97.81 267 LEU A N 1
ATOM 2109 C CA . LEU A 1 267 ? -1.271 29.5 15.016 1 97.81 267 LEU A CA 1
ATOM 2110 C C . LEU A 1 267 ? -0.005 30.156 14.477 1 97.81 267 LEU A C 1
ATOM 2112 O O . LEU A 1 267 ? 0.08 30.469 13.281 1 97.81 267 LEU A O 1
ATOM 2116 N N . ALA A 1 268 ? 0.929 30.359 15.391 1 97.38 268 ALA A N 1
ATOM 2117 C CA . ALA A 1 268 ? 2.201 30.938 14.969 1 97.38 268 ALA A CA 1
ATOM 2118 C C . ALA A 1 268 ? 3.131 29.875 14.398 1 97.38 268 ALA A C 1
ATOM 2120 O O . ALA A 1 268 ? 3.111 28.719 14.836 1 97.38 268 ALA A O 1
ATOM 2121 N N . ASP A 1 269 ? 4.008 30.312 13.477 1 97.06 269 ASP A N 1
ATOM 2122 C CA . ASP A 1 269 ? 4.953 29.391 12.852 1 97.06 269 ASP A CA 1
ATOM 2123 C C . ASP A 1 269 ? 5.82 28.703 13.898 1 97.06 269 ASP A C 1
ATOM 2125 O O . ASP A 1 269 ? 6.125 27.516 13.766 1 97.06 269 ASP A O 1
ATOM 2129 N N . ALA A 1 270 ? 6.105 29.406 14.93 1 97.06 270 ALA A N 1
ATOM 2130 C CA . ALA A 1 270 ? 6.988 28.875 15.969 1 97.06 270 ALA A CA 1
ATOM 2131 C C . ALA A 1 270 ? 6.297 27.781 16.766 1 97.06 270 ALA A C 1
ATOM 2133 O O . ALA A 1 270 ? 6.949 27.016 17.484 1 97.06 270 ALA A O 1
ATOM 2134 N N . GLU A 1 271 ? 4.98 27.719 16.656 1 98.06 271 GLU A N 1
ATOM 2135 C CA . GLU A 1 271 ? 4.207 26.734 17.406 1 98.06 271 GLU A CA 1
ATOM 2136 C C . GLU A 1 271 ? 4.066 25.438 16.609 1 98.06 271 GLU A C 1
ATOM 2138 O O . GLU A 1 271 ? 3.564 24.438 17.125 1 98.06 271 GLU A O 1
ATOM 2143 N N . ILE A 1 272 ? 4.512 25.453 15.367 1 98.75 272 ILE A N 1
ATOM 2144 C CA . ILE A 1 272 ? 4.441 24.266 14.516 1 98.75 272 ILE A CA 1
ATOM 2145 C C . ILE A 1 272 ? 5.668 23.391 14.75 1 98.75 272 ILE A C 1
ATOM 2147 O O . ILE A 1 272 ? 6.805 23.844 14.57 1 98.75 272 ILE A O 1
ATOM 2151 N N . GLU A 1 273 ? 5.383 22.219 15.203 1 98.75 273 GLU A N 1
ATOM 2152 C CA . GLU A 1 273 ? 6.469 21.266 15.414 1 98.75 273 GLU A CA 1
ATOM 2153 C C . GLU A 1 273 ? 6.898 20.609 14.102 1 98.75 273 GLU A C 1
ATOM 2155 O O . GLU A 1 273 ? 6.059 20.312 13.25 1 98.75 273 GLU A O 1
ATOM 2160 N N . LEU A 1 274 ? 8.203 20.438 13.953 1 98.75 274 LEU A N 1
ATOM 2161 C CA . LEU A 1 274 ? 8.781 19.906 12.734 1 98.75 274 LEU A CA 1
ATOM 2162 C C . LEU A 1 274 ? 9.273 18.469 12.945 1 98.75 274 LEU A C 1
ATOM 2164 O O . LEU A 1 274 ? 10.273 18.25 13.633 1 98.75 274 LEU A O 1
ATOM 2168 N N . LEU A 1 275 ? 8.562 17.531 12.344 1 98.75 275 LEU A N 1
ATOM 2169 C CA . LEU A 1 275 ? 8.836 16.125 12.586 1 98.75 275 LEU A CA 1
ATOM 2170 C C . LEU A 1 275 ? 9.664 15.531 11.445 1 98.75 275 LEU A C 1
ATOM 2172 O O . LEU A 1 275 ? 10.031 16.234 10.508 1 98.75 275 LEU A O 1
ATOM 2176 N N . ALA A 1 276 ? 9.984 14.211 11.578 1 98.62 276 ALA A N 1
ATOM 2177 C CA . ALA A 1 276 ? 10.797 13.477 10.602 1 98.62 276 ALA A CA 1
ATOM 2178 C C . ALA A 1 276 ? 12.219 14.023 10.547 1 98.62 276 ALA A C 1
ATOM 2180 O O . ALA A 1 276 ? 12.727 14.352 9.477 1 98.62 276 ALA A O 1
ATOM 2181 N N . ASP A 1 277 ? 12.805 14.164 11.703 1 98 277 ASP A N 1
ATOM 2182 C CA . ASP A 1 277 ? 14.18 14.625 11.859 1 98 277 ASP A CA 1
ATOM 2183 C C . ASP A 1 277 ? 14.344 16.047 11.344 1 98 277 ASP A C 1
ATOM 2185 O O . ASP A 1 277 ? 15.156 16.312 10.453 1 98 277 ASP A O 1
ATOM 2189 N N . ASP A 1 278 ? 13.5 16.969 11.891 1 97.81 278 ASP A N 1
ATOM 2190 C CA . ASP A 1 278 ? 13.492 18.359 11.461 1 97.81 278 ASP A CA 1
ATOM 2191 C C . ASP A 1 278 ? 13.25 18.469 9.961 1 97.81 278 ASP A C 1
ATOM 2193 O O . ASP A 1 278 ? 13.953 19.219 9.266 1 97.81 278 ASP A O 1
ATOM 2197 N N . CYS A 1 279 ? 12.359 17.609 9.492 1 98.69 279 CYS A N 1
ATOM 2198 C CA . CYS A 1 279 ? 11.922 17.609 8.102 1 98.69 279 CYS A CA 1
ATOM 2199 C C . CYS A 1 279 ? 13.078 17.266 7.168 1 98.69 279 CYS A C 1
ATOM 2201 O O . CYS A 1 279 ? 13.156 17.797 6.055 1 98.69 279 CYS A O 1
ATOM 2203 N N . ARG A 1 280 ? 13.977 16.406 7.605 1 98.5 280 ARG A N 1
ATOM 2204 C CA . ARG A 1 280 ? 15.078 15.969 6.758 1 98.5 280 ARG A CA 1
ATOM 2205 C C . ARG A 1 280 ? 14.836 14.555 6.238 1 98.5 280 ARG A C 1
ATOM 2207 O O . ARG A 1 280 ? 15.664 14 5.52 1 98.5 280 ARG A O 1
ATOM 2214 N N . ASP A 1 281 ? 13.695 14.039 6.613 1 98.38 281 ASP A N 1
ATOM 2215 C CA . ASP A 1 281 ? 13.305 12.703 6.176 1 98.38 281 ASP A CA 1
ATOM 2216 C C . ASP A 1 281 ? 11.938 12.719 5.496 1 98.38 281 ASP A C 1
ATOM 2218 O O . ASP A 1 281 ? 11.148 13.641 5.711 1 98.38 281 ASP A O 1
ATOM 2222 N N . ILE A 1 282 ? 11.773 11.766 4.664 1 98.69 282 ILE A N 1
ATOM 2223 C CA . ILE A 1 282 ? 10.469 11.539 4.055 1 98.69 282 ILE A CA 1
ATOM 2224 C C . ILE A 1 282 ? 9.867 10.25 4.605 1 98.69 282 ILE A C 1
ATOM 2226 O O . ILE A 1 282 ? 10.414 9.164 4.402 1 98.69 282 ILE A O 1
ATOM 2230 N N . LEU A 1 283 ? 8.727 10.43 5.273 1 98.81 283 LEU A N 1
ATOM 2231 C CA . LEU A 1 283 ? 8.102 9.281 5.93 1 98.81 283 LEU A CA 1
ATOM 2232 C C . LEU A 1 283 ? 6.684 9.062 5.41 1 98.81 283 LEU A C 1
ATOM 2234 O O . LEU A 1 283 ? 6.016 8.109 5.812 1 98.81 283 LEU A O 1
ATOM 2238 N N . THR A 1 284 ? 6.219 9.938 4.574 1 98.88 284 THR A N 1
ATOM 2239 C CA . THR A 1 284 ? 4.93 9.82 3.906 1 98.88 284 THR A CA 1
ATOM 2240 C C . THR A 1 284 ? 5.059 10.141 2.42 1 98.88 284 THR A C 1
ATOM 2242 O O . THR A 1 284 ? 5.855 11 2.031 1 98.88 284 THR A O 1
ATOM 2245 N N . TRP A 1 285 ? 4.301 9.445 1.59 1 98.94 285 TRP A N 1
ATOM 2246 C CA . TRP A 1 285 ? 4.324 9.656 0.146 1 98.94 285 TRP A CA 1
ATOM 2247 C C . TRP A 1 285 ? 2.91 9.75 -0.414 1 98.94 285 TRP A C 1
ATOM 2249 O O . TRP A 1 285 ? 2.027 8.977 -0.028 1 98.94 285 TRP A O 1
ATOM 2259 N N . HIS A 1 286 ? 2.705 10.672 -1.272 1 98.62 286 HIS A N 1
ATOM 2260 C CA . HIS A 1 286 ? 1.434 10.836 -1.969 1 98.62 286 HIS A CA 1
ATOM 2261 C C . HIS A 1 286 ? 1.308 9.859 -3.131 1 98.62 286 HIS A C 1
ATOM 2263 O O . HIS A 1 286 ? 1.039 10.266 -4.266 1 98.62 286 HIS A O 1
ATOM 2269 N N . THR A 1 287 ? 1.452 8.609 -2.857 1 98.75 287 THR A N 1
ATOM 2270 C CA . THR A 1 287 ? 1.184 7.598 -3.873 1 98.75 287 THR A CA 1
ATOM 2271 C C . THR A 1 287 ? -0.286 7.621 -4.281 1 98.75 287 THR A C 1
ATOM 2273 O O . THR A 1 287 ? -1.154 7.977 -3.48 1 98.75 287 THR A O 1
ATOM 2276 N N . GLN A 1 288 ? -0.533 7.266 -5.523 1 98.25 288 GLN A N 1
ATOM 2277 C CA . GLN A 1 288 ? -1.88 7.051 -6.039 1 98.25 288 GLN A CA 1
ATOM 2278 C C . GLN A 1 288 ? -1.988 5.703 -6.746 1 98.25 288 GLN A C 1
ATOM 2280 O O . GLN A 1 288 ? -1.072 5.297 -7.469 1 98.25 288 GLN A O 1
ATOM 2285 N N . THR A 1 289 ? -3.041 5.02 -6.457 1 98.44 289 THR A N 1
ATOM 2286 C CA . THR A 1 289 ? -3.293 3.775 -7.172 1 98.44 289 THR A CA 1
ATOM 2287 C C . THR A 1 289 ? -3.842 4.055 -8.57 1 98.44 289 THR A C 1
ATOM 2289 O O . THR A 1 289 ? -4.699 4.922 -8.742 1 98.44 289 THR A O 1
ATOM 2292 N N . LYS A 1 290 ? -3.291 3.354 -9.516 1 98.19 290 LYS A N 1
ATOM 2293 C CA . LYS A 1 290 ? -3.826 3.439 -10.875 1 98.19 290 LYS A CA 1
ATOM 2294 C C . LYS A 1 290 ? -5.301 3.051 -10.906 1 98.19 290 LYS A C 1
ATOM 2296 O O . LYS A 1 290 ? -5.707 2.082 -10.258 1 98.19 290 LYS A O 1
ATOM 2301 N N . LYS A 1 291 ? -6.094 3.775 -11.656 1 96.94 291 LYS A N 1
ATOM 2302 C CA . LYS A 1 291 ? -7.523 3.498 -11.773 1 96.94 291 LYS A CA 1
ATOM 2303 C C . LYS A 1 291 ? -7.773 2.26 -12.625 1 96.94 291 LYS A C 1
ATOM 2305 O O . LYS A 1 291 ? -7.113 2.055 -13.641 1 96.94 291 LYS A O 1
ATOM 2310 N N . ASN A 1 292 ? -8.766 1.434 -12.172 1 97.25 292 ASN A N 1
ATOM 2311 C CA . ASN A 1 292 ? -9.227 0.279 -12.938 1 97.25 292 ASN A CA 1
ATOM 2312 C C . ASN A 1 292 ? -10.688 0.43 -13.352 1 97.25 292 ASN A C 1
ATOM 2314 O O . ASN A 1 292 ? -11.492 0.993 -12.609 1 97.25 292 ASN A O 1
ATOM 2318 N N . ALA A 1 293 ? -10.969 -0.072 -14.555 1 96.69 293 ALA A N 1
ATOM 2319 C CA . ALA A 1 293 ? -12.375 -0.179 -14.938 1 96.69 293 ALA A CA 1
ATOM 2320 C C . ALA A 1 293 ? -13.078 -1.266 -14.133 1 96.69 293 ALA A C 1
ATOM 2322 O O . ALA A 1 293 ? -12.453 -2.24 -13.711 1 96.69 293 ALA A O 1
ATOM 2323 N N . PRO A 1 294 ? -14.406 -1.072 -13.898 1 96.81 294 PRO A N 1
ATOM 2324 C CA . PRO A 1 294 ? -15.141 -2.158 -13.25 1 96.81 294 PRO A CA 1
ATOM 2325 C C . PRO A 1 294 ? -15.086 -3.463 -14.031 1 96.81 294 PRO A C 1
ATOM 2327 O O . PRO A 1 294 ? -15.125 -3.447 -15.266 1 96.81 294 PRO A O 1
ATOM 2330 N N . GLY A 1 295 ? -14.969 -4.562 -13.336 1 97 295 GLY A N 1
ATOM 2331 C CA . GLY A 1 295 ? -15.008 -5.855 -14 1 97 295 GLY A CA 1
ATOM 2332 C C . GLY A 1 295 ? -16.312 -6.105 -14.742 1 97 295 GLY A C 1
ATOM 2333 O O . GLY A 1 295 ? -17.375 -5.723 -14.273 1 97 295 GLY A O 1
ATOM 2334 N N . GLN A 1 296 ? -16.172 -6.781 -15.797 1 97 296 GLN A N 1
ATOM 2335 C CA . GLN A 1 296 ? -17.359 -7.145 -16.562 1 97 296 GLN A CA 1
ATOM 2336 C C . GLN A 1 296 ? -18.281 -8.055 -15.758 1 97 296 GLN A C 1
ATOM 2338 O O . GLN A 1 296 ? -17.812 -8.844 -14.938 1 97 296 GLN A O 1
ATOM 2343 N N . PRO A 1 297 ? -19.609 -7.957 -16.062 1 96.19 297 PRO A N 1
ATOM 2344 C CA . PRO A 1 297 ? -20.516 -8.875 -15.383 1 96.19 297 PRO A CA 1
ATOM 2345 C C . PRO A 1 297 ? -20.234 -10.344 -15.703 1 96.19 297 PRO A C 1
ATOM 2347 O O . PRO A 1 297 ? -19.875 -10.672 -16.844 1 96.19 297 PRO A O 1
ATOM 2350 N N . LEU A 1 298 ? -20.406 -11.109 -14.719 1 97.38 298 LEU A N 1
ATOM 2351 C CA . LEU A 1 298 ? -20.172 -12.539 -14.883 1 97.38 298 LEU A CA 1
ATOM 2352 C C . LEU A 1 298 ? -21.266 -13.18 -15.727 1 97.38 298 LEU A C 1
ATOM 2354 O O . LEU A 1 298 ? -22.453 -12.883 -15.539 1 97.38 298 LEU A O 1
ATOM 2358 N N . ASN A 1 299 ? -20.891 -13.992 -16.703 1 97.19 299 ASN A N 1
ATOM 2359 C CA . ASN A 1 299 ? -21.859 -14.836 -17.391 1 97.19 299 ASN A CA 1
ATOM 2360 C C . ASN A 1 299 ? -22.422 -15.914 -16.469 1 97.19 299 ASN A C 1
ATOM 2362 O O . ASN A 1 299 ? -21.859 -17.016 -16.375 1 97.19 299 ASN A O 1
ATOM 2366 N N . ARG A 1 300 ? -23.531 -15.719 -15.898 1 95.5 300 ARG A N 1
ATOM 2367 C CA . ARG A 1 300 ? -24.062 -16.562 -14.844 1 95.5 300 ARG A CA 1
ATOM 2368 C C . ARG A 1 300 ? -24.547 -17.891 -15.398 1 95.5 300 ARG A C 1
ATOM 2370 O O . ARG A 1 300 ? -24.641 -18.891 -14.672 1 95.5 300 ARG A O 1
ATOM 2377 N N . THR A 1 301 ? -24.875 -17.844 -16.609 1 97.31 301 THR A N 1
ATOM 2378 C CA . THR A 1 301 ? -25.281 -19.094 -17.25 1 97.31 301 THR A CA 1
ATOM 2379 C C . THR A 1 301 ? -24.078 -20 -17.453 1 97.31 301 THR A C 1
ATOM 2381 O O . THR A 1 301 ? -24.109 -21.172 -17.078 1 97.31 301 THR A O 1
ATOM 2384 N N . ARG A 1 302 ? -23.078 -19.422 -17.906 1 97 302 ARG A N 1
ATOM 2385 C CA . ARG A 1 302 ? -21.891 -20.188 -18.25 1 97 302 ARG A CA 1
ATOM 2386 C C . ARG A 1 302 ? -21.172 -20.672 -17 1 97 302 ARG A C 1
ATOM 2388 O O . ARG A 1 302 ? -20.609 -21.766 -16.984 1 97 302 ARG A O 1
ATOM 2395 N N . TYR A 1 303 ? -21.188 -19.922 -15.93 1 98.06 303 TYR A N 1
ATOM 2396 C CA . TYR A 1 303 ? -20.375 -20.219 -14.766 1 98.06 303 TYR A CA 1
ATOM 2397 C C . TYR A 1 303 ? -21.25 -20.547 -13.555 1 98.06 303 TYR A C 1
ATOM 2399 O O . TYR A 1 303 ? -20.844 -20.344 -12.414 1 98.06 303 TYR A O 1
ATOM 2407 N N . LYS A 1 304 ? -22.391 -21.062 -13.922 1 97.25 304 LYS A N 1
ATOM 2408 C CA . LYS A 1 304 ? -23.312 -21.484 -12.859 1 97.25 304 LYS A CA 1
ATOM 2409 C C . LYS A 1 304 ? -22.672 -22.562 -11.992 1 97.25 304 LYS A C 1
ATOM 2411 O O . LYS A 1 304 ? -22.016 -23.469 -12.5 1 97.25 304 LYS A O 1
ATOM 2416 N N . ASN A 1 305 ? -22.797 -22.438 -10.688 1 97.38 305 ASN A N 1
ATOM 2417 C CA . ASN A 1 305 ? -22.344 -23.406 -9.688 1 97.38 305 ASN A CA 1
ATOM 2418 C C . ASN A 1 305 ? -20.828 -23.5 -9.633 1 97.38 305 ASN A C 1
ATOM 2420 O O . ASN A 1 305 ? -20.266 -24.578 -9.414 1 97.38 305 ASN A O 1
ATOM 2424 N N . THR A 1 306 ? -20.156 -22.422 -9.945 1 98.56 306 THR A N 1
ATOM 2425 C CA . THR A 1 306 ? -18.703 -22.344 -9.758 1 98.56 306 THR A CA 1
ATOM 2426 C C . THR A 1 306 ? -18.359 -21.312 -8.68 1 98.56 306 THR A C 1
ATOM 2428 O O . THR A 1 306 ? -19.219 -20.578 -8.211 1 98.56 306 THR A O 1
ATOM 2431 N N . ASN A 1 307 ? -17.094 -21.297 -8.281 1 98.62 307 ASN A N 1
ATOM 2432 C CA . ASN A 1 307 ? -16.578 -20.328 -7.316 1 98.62 307 ASN A CA 1
ATOM 2433 C C . ASN A 1 307 ? -16.734 -18.891 -7.812 1 98.62 307 ASN A C 1
ATOM 2435 O O . ASN A 1 307 ? -16.766 -17.953 -7.012 1 98.62 307 ASN A O 1
ATOM 2439 N N . LEU A 1 308 ? -16.922 -18.719 -9.109 1 98.69 308 LEU A N 1
ATOM 2440 C CA . LEU A 1 308 ? -16.953 -17.375 -9.703 1 98.69 308 LEU A CA 1
ATOM 2441 C C . LEU A 1 308 ? -18.188 -16.609 -9.258 1 98.69 308 LEU A C 1
ATOM 2443 O O . LEU A 1 308 ? -18.188 -15.383 -9.211 1 98.69 308 LEU A O 1
ATOM 2447 N N . GLU A 1 309 ? -19.203 -17.359 -8.914 1 98.06 309 GLU A N 1
ATOM 2448 C CA . GLU A 1 309 ? -20.391 -16.703 -8.398 1 98.06 309 GLU A CA 1
ATOM 2449 C C . GLU A 1 309 ? -20.109 -15.984 -7.086 1 98.06 309 GLU A C 1
ATOM 2451 O O . GLU A 1 309 ? -20.641 -14.898 -6.828 1 98.06 309 GLU A O 1
ATOM 2456 N N . HIS A 1 310 ? -19.297 -16.625 -6.309 1 97.5 310 HIS A N 1
ATOM 2457 C CA . HIS A 1 310 ? -18.891 -16.016 -5.047 1 97.5 310 HIS A CA 1
ATOM 2458 C C . HIS A 1 310 ? -17.969 -14.828 -5.281 1 97.5 310 HIS A C 1
ATOM 2460 O O . HIS A 1 310 ? -18.156 -13.758 -4.691 1 97.5 310 HIS A O 1
ATOM 2466 N N . ILE A 1 311 ? -17.031 -14.961 -6.188 1 97.88 311 ILE A N 1
ATOM 2467 C CA . ILE A 1 311 ? -16.047 -13.938 -6.492 1 97.88 311 ILE A CA 1
ATOM 2468 C C . ILE A 1 311 ? -16.734 -12.703 -7.07 1 97.88 311 ILE A C 1
ATOM 2470 O O . ILE A 1 311 ? -16.344 -11.57 -6.773 1 97.88 311 ILE A O 1
ATOM 2474 N N . ASP A 1 312 ? -17.688 -12.938 -7.898 1 97.44 312 ASP A N 1
ATOM 2475 C CA . ASP A 1 312 ? -18.422 -11.852 -8.555 1 97.44 312 ASP A CA 1
ATOM 2476 C C . ASP A 1 312 ? -19.016 -10.891 -7.531 1 97.44 312 ASP A C 1
ATOM 2478 O O . ASP A 1 312 ? -19.062 -9.68 -7.762 1 97.44 312 ASP A O 1
ATOM 2482 N N . ARG A 1 313 ? -19.391 -11.43 -6.395 1 95.56 313 ARG A N 1
ATOM 2483 C CA . ARG A 1 313 ? -20 -10.617 -5.348 1 95.56 313 ARG A CA 1
ATOM 2484 C C . ARG A 1 313 ? -18.969 -9.75 -4.645 1 95.56 313 ARG A C 1
ATOM 2486 O O . ARG A 1 313 ? -19.312 -8.797 -3.951 1 95.56 313 ARG A O 1
ATOM 2493 N N . LEU A 1 314 ? -17.734 -10.086 -4.805 1 96.38 314 LEU A N 1
ATOM 2494 C CA . LEU A 1 314 ? -16.656 -9.391 -4.121 1 96.38 314 LEU A CA 1
ATOM 2495 C C . LEU A 1 314 ? -16.094 -8.266 -4.992 1 96.38 314 LEU A C 1
ATOM 2497 O O . LEU A 1 314 ? -15.328 -7.426 -4.516 1 96.38 314 LEU A O 1
ATOM 2501 N N . LEU A 1 315 ? -16.406 -8.266 -6.234 1 96.25 315 LEU A N 1
ATOM 2502 C CA . LEU A 1 315 ? -15.922 -7.242 -7.145 1 96.25 315 LEU A CA 1
ATOM 2503 C C . LEU A 1 315 ? -16.719 -5.949 -6.984 1 96.25 315 LEU A C 1
ATOM 2505 O O . LEU A 1 315 ? -17.953 -5.953 -7.066 1 96.25 315 LEU A O 1
ATOM 2509 N N . VAL A 1 316 ? -16 -4.871 -6.762 1 92.75 316 VAL A N 1
ATOM 2510 C CA . VAL A 1 316 ? -16.641 -3.57 -6.559 1 92.75 316 VAL A CA 1
ATOM 2511 C C . VAL A 1 316 ? -16.891 -2.904 -7.91 1 92.75 316 VAL A C 1
ATOM 2513 O O . VAL A 1 316 ? -15.961 -2.646 -8.672 1 92.75 316 VAL A O 1
ATOM 2516 N N . ARG A 1 317 ? -18.188 -2.666 -8.188 1 90.31 317 ARG A N 1
ATOM 2517 C CA . ARG A 1 317 ? -18.625 -1.968 -9.391 1 90.31 317 ARG A CA 1
ATOM 2518 C C . ARG A 1 317 ? -19.422 -0.715 -9.039 1 90.31 317 ARG A C 1
ATOM 2520 O O . ARG A 1 317 ? -20.562 -0.805 -8.586 1 90.31 317 ARG A O 1
ATOM 2527 N N . PRO A 1 318 ? -18.719 0.454 -9.188 1 83.19 318 PRO A N 1
ATOM 2528 C CA . PRO A 1 318 ? -19.422 1.682 -8.805 1 83.19 318 PRO A CA 1
ATOM 2529 C C . PRO A 1 318 ? -20.672 1.926 -9.633 1 83.19 318 PRO A C 1
ATOM 2531 O O . PRO A 1 318 ? -20.766 1.456 -10.773 1 83.19 318 PRO A O 1
ATOM 2534 N N . MET B 1 1 ? 20.375 -84.188 34.812 1 17.92 1 MET B N 1
ATOM 2535 C CA . MET B 1 1 ? 20.391 -85 36.031 1 17.92 1 MET B CA 1
ATOM 2536 C C . MET B 1 1 ? 21.219 -84.312 37.125 1 17.92 1 MET B C 1
ATOM 2538 O O . MET B 1 1 ? 21.5 -84.875 38.156 1 17.92 1 MET B O 1
ATOM 2542 N N . LYS B 1 2 ? 21.688 -83.062 36.938 1 17.08 2 LYS B N 1
ATOM 2543 C CA . LYS B 1 2 ? 23 -83 37.594 1 17.08 2 LYS B CA 1
ATOM 2544 C C . LYS B 1 2 ? 22.875 -83 39.094 1 17.08 2 LYS B C 1
ATOM 2546 O O . LYS B 1 2 ? 21.906 -82.5 39.656 1 17.08 2 LYS B O 1
ATOM 2551 N N . GLY B 1 3 ? 24.016 -83.25 39.719 1 15.2 3 GLY B N 1
ATOM 2552 C CA . GLY B 1 3 ? 24.297 -84 40.906 1 15.2 3 GLY B CA 1
ATOM 2553 C C . GLY B 1 3 ? 24.125 -83.188 42.188 1 15.2 3 GLY B C 1
ATOM 2554 O O . GLY B 1 3 ? 23.422 -83.625 43.094 1 15.2 3 GLY B O 1
ATOM 2555 N N . GLY B 1 4 ? 25.094 -82.25 42.531 1 15.14 4 GLY B N 1
ATOM 2556 C CA . GLY B 1 4 ? 25.797 -82.688 43.719 1 15.14 4 GLY B CA 1
ATOM 2557 C C . GLY B 1 4 ? 25.078 -82.375 45 1 15.14 4 GLY B C 1
ATOM 2558 O O . GLY B 1 4 ? 24.109 -81.562 44.969 1 15.14 4 GLY B O 1
ATOM 2559 N N . ASN B 1 5 ? 25.922 -81.875 45.906 1 14.79 5 ASN B N 1
ATOM 2560 C CA . ASN B 1 5 ? 26.297 -82.438 47.219 1 14.79 5 ASN B CA 1
ATOM 2561 C C . ASN B 1 5 ? 25.469 -81.812 48.344 1 14.79 5 ASN B C 1
ATOM 2563 O O . ASN B 1 5 ? 24.844 -80.812 48.156 1 14.79 5 ASN B O 1
ATOM 2567 N N . TYR B 1 6 ? 26.234 -81.625 49.5 1 14.67 6 TYR B N 1
ATOM 2568 C CA . TYR B 1 6 ? 26.172 -82.312 50.781 1 14.67 6 TYR B CA 1
ATOM 2569 C C . TYR B 1 6 ? 25.438 -81.438 51.812 1 14.67 6 TYR B C 1
ATOM 2571 O O . TYR B 1 6 ? 24.438 -81.875 52.406 1 14.67 6 TYR B O 1
ATOM 2579 N N . THR B 1 7 ? 26.219 -80.562 52.688 1 15.36 7 THR B N 1
ATOM 2580 C CA . THR B 1 7 ? 26.438 -81.062 54.031 1 15.36 7 THR B CA 1
ATOM 2581 C C . THR B 1 7 ? 25.453 -80.438 55 1 15.36 7 THR B C 1
ATOM 2583 O O . THR B 1 7 ? 24.906 -79.375 54.781 1 15.36 7 THR B O 1
ATOM 2586 N N . SER B 1 8 ? 25.438 -80.938 56.219 1 15.1 8 SER B N 1
ATOM 2587 C CA . SER B 1 8 ? 24.594 -81.438 57.312 1 15.1 8 SER B CA 1
ATOM 2588 C C . SER B 1 8 ? 24.406 -80.375 58.375 1 15.1 8 SER B C 1
ATOM 2590 O O . SER B 1 8 ? 23.516 -80.5 59.25 1 15.1 8 SER B O 1
ATOM 2592 N N . LEU B 1 9 ? 25.359 -79.312 58.438 1 15.11 9 LEU B N 1
ATOM 2593 C CA . LEU B 1 9 ? 25.859 -79.312 59.812 1 15.11 9 LEU B CA 1
ATOM 2594 C C . LEU B 1 9 ? 24.781 -78.938 60.812 1 15.11 9 LEU B C 1
ATOM 2596 O O . LEU B 1 9 ? 23.828 -78.25 60.438 1 15.11 9 LEU B O 1
ATOM 2600 N N . GLY B 1 10 ? 25.281 -78.688 62.125 1 15.36 10 GLY B N 1
ATOM 2601 C CA . GLY B 1 10 ? 25.094 -79.188 63.5 1 15.36 10 GLY B CA 1
ATOM 2602 C C . GLY B 1 10 ? 24.094 -78.375 64.312 1 15.36 10 GLY B C 1
ATOM 2603 O O . GLY B 1 10 ? 23.719 -77.312 63.906 1 15.36 10 GLY B O 1
ATOM 2604 N N . THR B 1 11 ? 24.156 -78.625 65.562 1 15.55 11 THR B N 1
ATOM 2605 C CA . THR B 1 11 ? 23.281 -79.062 66.688 1 15.55 11 THR B CA 1
ATOM 2606 C C . THR B 1 11 ? 22.828 -77.875 67.5 1 15.55 11 THR B C 1
ATOM 2608 O O . THR B 1 11 ? 21.656 -77.75 67.875 1 15.55 11 THR B O 1
ATOM 2611 N N . TYR B 1 12 ? 23.828 -76.938 68.062 1 15.41 12 TYR B N 1
ATOM 2612 C CA . TYR B 1 12 ? 23.891 -77.062 69.5 1 15.41 12 TYR B CA 1
ATOM 2613 C C . TYR B 1 12 ? 22.75 -76.25 70.125 1 15.41 12 TYR B C 1
ATOM 2615 O O . TYR B 1 12 ? 22.172 -75.375 69.5 1 15.41 12 TYR B O 1
ATOM 2623 N N . SER B 1 13 ? 22.766 -76.312 71.562 1 16.22 13 SER B N 1
ATOM 2624 C CA . SER B 1 13 ? 21.969 -76.625 72.75 1 16.22 13 SER B CA 1
ATOM 2625 C C . SER B 1 13 ? 21.281 -75.375 73.25 1 16.22 13 SER B C 1
ATOM 2627 O O . SER B 1 13 ? 21.516 -74.25 72.75 1 16.22 13 SER B O 1
ATOM 2629 N N . GLY B 1 14 ? 21.453 -75.125 74.562 1 15.96 14 GLY B N 1
ATOM 2630 C CA . GLY B 1 14 ? 20.562 -75.188 75.75 1 15.96 14 GLY B CA 1
ATOM 2631 C C . GLY B 1 14 ? 20.172 -73.812 76.25 1 15.96 14 GLY B C 1
ATOM 2632 O O . GLY B 1 14 ? 19.125 -73.688 76.875 1 15.96 14 GLY B O 1
ATOM 2633 N N . ILE B 1 15 ? 21.047 -72.688 76.125 1 17.2 15 ILE B N 1
ATOM 2634 C CA . ILE B 1 15 ? 21.297 -72.125 77.438 1 17.2 15 ILE B CA 1
ATOM 2635 C C . ILE B 1 15 ? 20.078 -71.312 77.938 1 17.2 15 ILE B C 1
ATOM 2637 O O . ILE B 1 15 ? 19.5 -70.562 77.125 1 17.2 15 ILE B O 1
ATOM 2641 N N . SER B 1 16 ? 19.719 -71.5 79.188 1 18.34 16 SER B N 1
ATOM 2642 C CA . SER B 1 16 ? 18.578 -71.312 80.062 1 18.34 16 SER B CA 1
ATOM 2643 C C . SER B 1 16 ? 18.375 -69.875 80.5 1 18.34 16 SER B C 1
ATOM 2645 O O . SER B 1 16 ? 17.359 -69.5 81.125 1 18.34 16 SER B O 1
ATOM 2647 N N . GLY B 1 17 ? 19.375 -68.938 80.062 1 16.22 17 GLY B N 1
ATOM 2648 C CA . GLY B 1 17 ? 19.625 -68.062 81.188 1 16.22 17 GLY B CA 1
ATOM 2649 C C . GLY B 1 17 ? 18.391 -67.25 81.625 1 16.22 17 GLY B C 1
ATOM 2650 O O . GLY B 1 17 ? 17.406 -67.188 80.875 1 16.22 17 GLY B O 1
ATOM 2651 N N . SER B 1 18 ? 18.703 -66.375 82.625 1 18.44 18 SER B N 1
ATOM 2652 C CA . SER B 1 18 ? 18.25 -65.875 83.938 1 18.44 18 SER B CA 1
ATOM 2653 C C . SER B 1 18 ? 17.234 -64.688 83.75 1 18.44 18 SER B C 1
ATOM 2655 O O . SER B 1 18 ? 17.047 -64.188 82.625 1 18.44 18 SER B O 1
ATOM 2657 N N . GLY B 1 19 ? 17.156 -63.875 84.75 1 19.08 19 GLY B N 1
ATOM 2658 C CA . GLY B 1 19 ? 16.188 -63.344 85.688 1 19.08 19 GLY B CA 1
ATOM 2659 C C . GLY B 1 19 ? 15.648 -62 85.312 1 19.08 19 GLY B C 1
ATOM 2660 O O . GLY B 1 19 ? 14.844 -61.406 86 1 19.08 19 GLY B O 1
ATOM 2661 N N . SER B 1 20 ? 16.016 -61.406 84.062 1 17.95 20 SER B N 1
ATOM 2662 C CA . SER B 1 20 ? 16.234 -59.969 84.188 1 17.95 20 SER B CA 1
ATOM 2663 C C . SER B 1 20 ? 14.93 -59.219 84.5 1 17.95 20 SER B C 1
ATOM 2665 O O . SER B 1 20 ? 13.914 -59.5 83.812 1 17.95 20 SER B O 1
ATOM 2667 N N . GLY B 1 21 ? 15.047 -58.469 85.562 1 19.08 21 GLY B N 1
ATOM 2668 C CA . GLY B 1 21 ? 14.086 -57.781 86.438 1 19.08 21 GLY B CA 1
ATOM 2669 C C . GLY B 1 21 ? 13.227 -56.781 85.688 1 19.08 21 GLY B C 1
ATOM 2670 O O . GLY B 1 21 ? 13.336 -56.625 84.438 1 19.08 21 GLY B O 1
ATOM 2671 N N . ASN B 1 22 ? 13.102 -55.594 86.312 1 21.08 22 ASN B N 1
ATOM 2672 C CA . ASN B 1 22 ? 11.977 -54.812 86.812 1 21.08 22 ASN B CA 1
ATOM 2673 C C . ASN B 1 22 ? 11.523 -53.75 85.812 1 21.08 22 ASN B C 1
ATOM 2675 O O . ASN B 1 22 ? 10.336 -53.469 85.75 1 21.08 22 ASN B O 1
ATOM 2679 N N . MET B 1 23 ? 12.461 -52.969 85.25 1 20.53 23 MET B N 1
ATOM 2680 C CA . MET B 1 23 ? 12.312 -51.531 85.438 1 20.53 23 MET B CA 1
ATOM 2681 C C . MET B 1 23 ? 11.391 -50.906 84.375 1 20.53 23 MET B C 1
ATOM 2683 O O . MET B 1 23 ? 11.273 -49.688 84.25 1 20.53 23 MET B O 1
ATOM 2687 N N . SER B 1 24 ? 10.461 -51.5 83.688 1 21.84 24 SER B N 1
ATOM 2688 C CA . SER B 1 24 ? 10.195 -50.906 82.375 1 21.84 24 SER B CA 1
ATOM 2689 C C . SER B 1 24 ? 9.383 -49.625 82.5 1 21.84 24 SER B C 1
ATOM 2691 O O . SER B 1 24 ? 8.18 -49.656 82.812 1 21.84 24 SER B O 1
ATOM 2693 N N . GLY B 1 25 ? 10.023 -48.625 83.188 1 23.97 25 GLY B N 1
ATOM 2694 C CA . GLY B 1 25 ? 9.289 -47.375 83.375 1 23.97 25 GLY B CA 1
ATOM 2695 C C . GLY B 1 25 ? 8.977 -46.688 82.062 1 23.97 25 GLY B C 1
ATOM 2696 O O . GLY B 1 25 ? 9.859 -46.125 81.375 1 23.97 25 GLY B O 1
ATOM 2697 N N . THR B 1 26 ? 8.344 -47.312 81 1 23.78 26 THR B N 1
ATOM 2698 C CA . THR B 1 26 ? 8.273 -46.844 79.625 1 23.78 26 THR B CA 1
ATOM 2699 C C . THR B 1 26 ? 7.582 -45.5 79.562 1 23.78 26 THR B C 1
ATOM 2701 O O . THR B 1 26 ? 6.473 -45.312 80.062 1 23.78 26 THR B O 1
ATOM 2704 N N . SER B 1 27 ? 8.516 -44.5 79.5 1 24.14 27 SER B N 1
ATOM 2705 C CA . SER B 1 27 ? 8.32 -43.062 79.25 1 24.14 27 SER B CA 1
ATOM 2706 C C . SER B 1 27 ? 7.445 -42.812 78 1 24.14 27 SER B C 1
ATOM 2708 O O . SER B 1 27 ? 7.879 -43.062 76.875 1 24.14 27 SER B O 1
ATOM 2710 N N . LYS B 1 28 ? 6.094 -43.062 78.125 1 27.97 28 LYS B N 1
ATOM 2711 C CA . LYS B 1 28 ? 5.105 -42.844 77.062 1 27.97 28 LYS B CA 1
ATOM 2712 C C . LYS B 1 28 ? 5.066 -41.406 76.625 1 27.97 28 LYS B C 1
ATOM 2714 O O . LYS B 1 28 ? 4.176 -41 75.875 1 27.97 28 LYS B O 1
ATOM 2719 N N . MET B 1 29 ? 5.922 -40.562 77.25 1 26.44 29 MET B N 1
ATOM 2720 C CA . MET B 1 29 ? 5.527 -39.188 77 1 26.44 29 MET B CA 1
ATOM 2721 C C . MET B 1 29 ? 5.844 -38.812 75.562 1 26.44 29 MET B C 1
ATOM 2723 O O . MET B 1 29 ? 5.484 -37.719 75.062 1 26.44 29 MET B O 1
ATOM 2727 N N . SER B 1 30 ? 6.852 -39.562 74.938 1 29.8 30 SER B N 1
ATOM 2728 C CA . SER B 1 30 ? 7.578 -38.875 73.875 1 29.8 30 SER B CA 1
ATOM 2729 C C . SER B 1 30 ? 6.777 -38.875 72.562 1 29.8 30 SER B C 1
ATOM 2731 O O . SER B 1 30 ? 7.238 -38.344 71.562 1 29.8 30 SER B O 1
ATOM 2733 N N . LEU B 1 31 ? 5.637 -39.688 72.562 1 36.12 31 LEU B N 1
ATOM 2734 C CA . LEU B 1 31 ? 5.137 -39.969 71.188 1 36.12 31 LEU B CA 1
ATOM 2735 C C . LEU B 1 31 ? 4.348 -38.781 70.625 1 36.12 31 LEU B C 1
ATOM 2737 O O . LEU B 1 31 ? 4.297 -38.562 69.438 1 36.12 31 LEU B O 1
ATOM 2741 N N . GLY B 1 32 ? 3.885 -38 71.625 1 34.91 32 GLY B N 1
ATOM 2742 C CA . GLY B 1 32 ? 2.939 -37 71.125 1 34.91 32 GLY B CA 1
ATOM 2743 C C . GLY B 1 32 ? 3.596 -35.906 70.375 1 34.91 32 GLY B C 1
ATOM 2744 O O . GLY B 1 32 ? 2.998 -35.344 69.438 1 34.91 32 GLY B O 1
ATOM 2745 N N . LYS B 1 33 ? 4.762 -35.531 70.812 1 41.47 33 LYS B N 1
ATOM 2746 C CA . LYS B 1 33 ? 5.449 -34.438 70.125 1 41.47 33 LYS B CA 1
ATOM 2747 C C . LYS B 1 33 ? 5.91 -34.844 68.75 1 41.47 33 LYS B C 1
ATOM 2749 O O . LYS B 1 33 ? 6.035 -34.031 67.875 1 41.47 33 LYS B O 1
ATOM 2754 N N . SER B 1 34 ? 5.977 -36.219 68.625 1 44.94 34 SER B N 1
ATOM 2755 C CA . SER B 1 34 ? 6.516 -36.688 67.375 1 44.94 34 SER B CA 1
ATOM 2756 C C . SER B 1 34 ? 5.457 -36.656 66.312 1 44.94 34 SER B C 1
ATOM 2758 O O . SER B 1 34 ? 5.758 -36.344 65.125 1 44.94 34 SER B O 1
ATOM 2760 N N . ILE B 1 35 ? 4.227 -36.75 66.75 1 48.25 35 ILE B N 1
ATOM 2761 C CA . ILE B 1 35 ? 3.188 -36.812 65.75 1 48.25 35 ILE B CA 1
ATOM 2762 C C . ILE B 1 35 ? 2.916 -35.406 65.188 1 48.25 35 ILE B C 1
ATOM 2764 O O . ILE B 1 35 ? 2.752 -35.219 64 1 48.25 35 ILE B O 1
ATOM 2768 N N . LYS B 1 36 ? 3.006 -34.5 66.125 1 49 36 LYS B N 1
ATOM 2769 C CA . LYS B 1 36 ? 2.758 -33.156 65.688 1 49 36 LYS B CA 1
ATOM 2770 C C . LYS B 1 36 ? 3.877 -32.656 64.812 1 49 36 LYS B C 1
ATOM 2772 O O . LYS B 1 36 ? 3.619 -31.953 63.812 1 49 36 LYS B O 1
ATOM 2777 N N . MET B 1 37 ? 5.012 -33.219 65.188 1 55.56 37 MET B N 1
ATOM 2778 C CA . MET B 1 37 ? 6.145 -32.844 64.312 1 55.56 37 MET B CA 1
ATOM 2779 C C . MET B 1 37 ? 6.039 -33.531 62.938 1 55.56 37 MET B C 1
ATOM 2781 O O . MET B 1 37 ? 6.281 -32.875 61.906 1 55.56 37 MET B O 1
ATOM 2785 N N . TYR B 1 38 ? 5.484 -34.719 63 1 54.78 38 TYR B N 1
ATOM 2786 C CA . TYR B 1 38 ? 5.332 -35.406 61.719 1 54.78 38 TYR B CA 1
ATOM 2787 C C . TYR B 1 38 ? 4.188 -34.812 60.906 1 54.78 38 TYR B C 1
ATOM 2789 O O . TYR B 1 38 ? 4.281 -34.656 59.688 1 54.78 38 TYR B O 1
ATOM 2797 N N . LEU B 1 39 ? 3.227 -34.344 61.625 1 58.31 39 LEU B N 1
ATOM 2798 C CA . LEU B 1 39 ? 2.102 -33.75 60.938 1 58.31 39 LEU B CA 1
ATOM 2799 C C . LEU B 1 39 ? 2.486 -32.406 60.375 1 58.31 39 LEU B C 1
ATOM 2801 O O . LEU B 1 39 ? 2.121 -32.062 59.219 1 58.31 39 LEU B O 1
ATOM 2805 N N . THR B 1 40 ? 3.287 -31.719 61.156 1 58.5 40 THR B N 1
ATOM 2806 C CA . THR B 1 40 ? 3.754 -30.422 60.688 1 58.5 40 THR B CA 1
ATOM 2807 C C . THR B 1 40 ? 4.703 -30.594 59.5 1 58.5 40 THR B C 1
ATOM 2809 O O . THR B 1 40 ? 4.613 -29.859 58.5 1 58.5 40 THR B O 1
ATOM 2812 N N . ILE B 1 41 ? 5.445 -31.641 59.562 1 59.91 41 ILE B N 1
ATOM 2813 C CA . ILE B 1 41 ? 6.352 -31.906 58.469 1 59.91 41 ILE B CA 1
ATOM 2814 C C . ILE B 1 41 ? 5.551 -32.344 57.25 1 59.91 41 ILE B C 1
ATOM 2816 O O . ILE B 1 41 ? 5.82 -31.922 56.125 1 59.91 41 ILE B O 1
ATOM 2820 N N . PHE B 1 42 ? 4.5 -33.031 57.469 1 61.38 42 PHE B N 1
ATOM 2821 C CA . PHE B 1 42 ? 3.658 -33.5 56.375 1 61.38 42 PHE B CA 1
ATOM 2822 C C . PHE B 1 42 ? 2.91 -32.344 55.75 1 61.38 42 PHE B C 1
ATOM 2824 O O . PHE B 1 42 ? 2.846 -32.219 54.531 1 61.38 42 PHE B O 1
ATOM 2831 N N . ILE B 1 43 ? 2.408 -31.562 56.594 1 61.69 43 ILE B N 1
ATOM 2832 C CA . ILE B 1 43 ? 1.662 -30.438 56.062 1 61.69 43 ILE B CA 1
ATOM 2833 C C . ILE B 1 43 ? 2.613 -29.484 55.344 1 61.69 43 ILE B C 1
ATOM 2835 O O . ILE B 1 43 ? 2.309 -29 54.25 1 61.69 43 ILE B O 1
ATOM 2839 N N . LEU B 1 44 ? 3.781 -29.359 55.906 1 60.91 44 LEU B N 1
ATOM 2840 C CA . LEU B 1 44 ? 4.75 -28.484 55.25 1 60.91 44 LEU B CA 1
ATOM 2841 C C . LEU B 1 44 ? 5.254 -29.078 53.938 1 60.91 44 LEU B C 1
ATOM 2843 O O . LEU B 1 44 ? 5.402 -28.375 52.969 1 60.91 44 LEU B O 1
ATOM 2847 N N . THR B 1 45 ? 5.438 -30.375 53.938 1 63.47 45 THR B N 1
ATOM 2848 C CA . THR B 1 45 ? 5.879 -31.016 52.719 1 63.47 45 THR B CA 1
ATOM 2849 C C . THR B 1 45 ? 4.762 -31.016 51.656 1 63.47 45 THR B C 1
ATOM 2851 O O . THR B 1 45 ? 5.012 -30.812 50.469 1 63.47 45 THR B O 1
ATOM 2854 N N . THR B 1 46 ? 3.555 -31.172 52.031 1 63.59 46 THR B N 1
ATOM 2855 C CA . THR B 1 46 ? 2.432 -31.109 51.125 1 63.59 46 THR B CA 1
ATOM 2856 C C . THR B 1 46 ? 2.248 -29.688 50.594 1 63.59 46 THR B C 1
ATOM 2858 O O . THR B 1 46 ? 2 -29.5 49.375 1 63.59 46 THR B O 1
ATOM 2861 N N . CYS B 1 47 ? 2.371 -28.75 51.438 1 59.06 47 CYS B N 1
ATOM 2862 C CA . CYS B 1 47 ? 2.271 -27.359 50.969 1 59.06 47 CYS B CA 1
ATOM 2863 C C . CYS B 1 47 ? 3.422 -27.016 50.031 1 59.06 47 CYS B C 1
ATOM 2865 O O . CYS B 1 47 ? 3.223 -26.328 49.031 1 59.06 47 CYS B O 1
ATOM 2867 N N . ILE B 1 48 ? 4.617 -27.5 50.344 1 60.25 48 ILE B N 1
ATOM 2868 C CA . ILE B 1 48 ? 5.742 -27.297 49.438 1 60.25 48 ILE B CA 1
ATOM 2869 C C . ILE B 1 48 ? 5.488 -28.031 48.125 1 60.25 48 ILE B C 1
ATOM 2871 O O . ILE B 1 48 ? 5.707 -27.484 47.031 1 60.25 48 ILE B O 1
ATOM 2875 N N . TYR B 1 49 ? 5.023 -29.25 48.188 1 56.91 49 TYR B N 1
ATOM 2876 C CA . TYR B 1 49 ? 4.68 -29.969 46.969 1 56.91 49 TYR B CA 1
ATOM 2877 C C . TYR B 1 49 ? 3.562 -29.266 46.188 1 56.91 49 TYR B C 1
ATOM 2879 O O . TYR B 1 49 ? 3.607 -29.156 44.969 1 56.91 49 TYR B O 1
ATOM 2887 N N . MET B 1 50 ? 2.611 -28.812 46.781 1 55.25 50 MET B N 1
ATOM 2888 C CA . MET B 1 50 ? 1.534 -28.078 46.125 1 55.25 50 MET B CA 1
ATOM 2889 C C . MET B 1 50 ? 2.043 -26.75 45.562 1 55.25 50 MET B C 1
ATOM 2891 O O . MET B 1 50 ? 1.661 -26.344 44.469 1 55.25 50 MET B O 1
ATOM 2895 N N . ALA B 1 51 ? 2.818 -25.984 46.281 1 56.41 51 ALA B N 1
ATOM 2896 C CA . ALA B 1 51 ? 3.453 -24.766 45.75 1 56.41 51 ALA B CA 1
ATOM 2897 C C . ALA B 1 51 ? 4.363 -25.094 44.562 1 56.41 51 ALA B C 1
ATOM 2899 O O . ALA B 1 51 ? 4.352 -24.391 43.562 1 56.41 51 ALA B O 1
ATOM 2900 N N . LEU B 1 52 ? 5.168 -26.141 44.688 1 52.66 52 LEU B N 1
ATOM 2901 C CA . LEU B 1 52 ? 5.969 -26.594 43.562 1 52.66 52 LEU B CA 1
ATOM 2902 C C . LEU B 1 52 ? 5.074 -27.078 42.406 1 52.66 52 LEU B C 1
ATOM 2904 O O . LEU B 1 52 ? 5.348 -26.797 41.25 1 52.66 52 LEU B O 1
ATOM 2908 N N . TYR B 1 53 ? 4.043 -27.828 42.719 1 48.59 53 TYR B N 1
ATOM 2909 C CA . TYR B 1 53 ? 3.059 -28.219 41.719 1 48.59 53 TYR B CA 1
ATOM 2910 C C . TYR B 1 53 ? 2.369 -27.016 41.125 1 48.59 53 TYR B C 1
ATOM 2912 O O . TYR B 1 53 ? 2.236 -26.906 39.906 1 48.59 53 TYR B O 1
ATOM 2920 N N . GLN B 1 54 ? 1.825 -26.094 41.875 1 44.97 54 GLN B N 1
ATOM 2921 C CA . GLN B 1 54 ? 1.253 -24.859 41.375 1 44.97 54 GLN B CA 1
ATOM 2922 C C . GLN B 1 54 ? 2.297 -24.047 40.594 1 44.97 54 GLN B C 1
ATOM 2924 O O . GLN B 1 54 ? 1.996 -23.453 39.562 1 44.97 54 GLN B O 1
ATOM 2929 N N . TYR B 1 55 ? 3.527 -23.859 41.219 1 44.19 55 TYR B N 1
ATOM 2930 C CA . TYR B 1 55 ? 4.633 -23.281 40.469 1 44.19 55 TYR B CA 1
ATOM 2931 C C . TYR B 1 55 ? 4.879 -24.047 39.156 1 44.19 55 TYR B C 1
ATOM 2933 O O . TYR B 1 55 ? 5.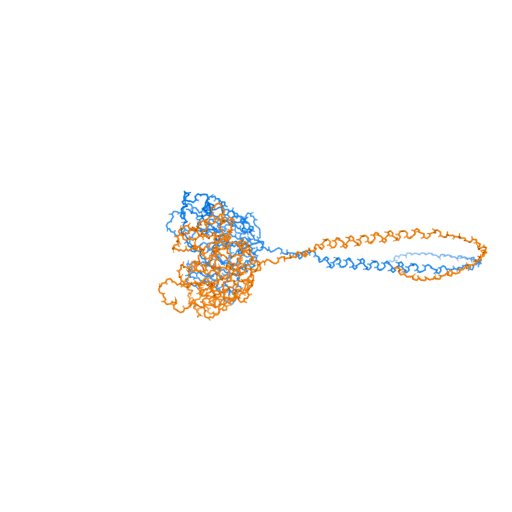098 -23.453 38.094 1 44.19 55 TYR B O 1
ATOM 2941 N N . HIS B 1 56 ? 4.926 -25.375 39.281 1 44.16 56 HIS B N 1
ATOM 2942 C CA . HIS B 1 56 ? 5.031 -26.172 38.062 1 44.16 56 HIS B CA 1
ATOM 2943 C C . HIS B 1 56 ? 3.799 -26 37.188 1 44.16 56 HIS B C 1
ATOM 2945 O O . HIS B 1 56 ? 3.906 -25.953 35.938 1 44.16 56 HIS B O 1
ATOM 2951 N N . ILE B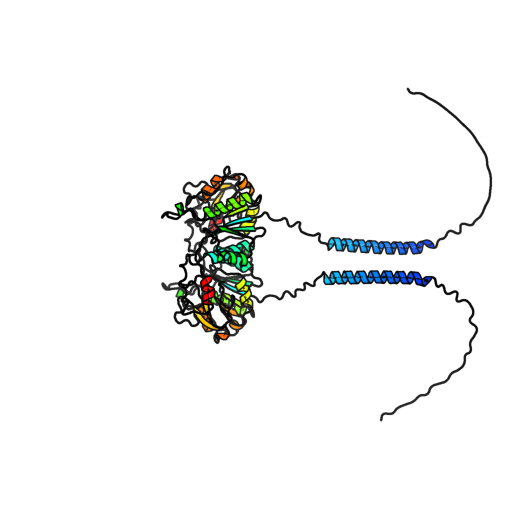 1 57 ? 2.586 -26.078 37.719 1 44.06 57 ILE B N 1
ATOM 2952 C CA . ILE B 1 57 ? 1.415 -25.859 36.875 1 44.06 57 ILE B CA 1
ATOM 2953 C C . ILE B 1 57 ? 1.365 -24.391 36.438 1 44.06 57 ILE B C 1
ATOM 2955 O O . ILE B 1 57 ? 0.94 -24.094 35.344 1 44.06 57 ILE B O 1
ATOM 2959 N N . SER B 1 58 ? 1.526 -23.469 37.344 1 38 58 SER B N 1
ATOM 2960 C CA . SER B 1 58 ? 1.562 -22.078 36.875 1 38 58 SER B CA 1
ATOM 2961 C C . SER B 1 58 ? 2.715 -21.844 35.906 1 38 58 SER B C 1
ATOM 2963 O O . SER B 1 58 ? 2.746 -20.828 35.219 1 38 58 SER B O 1
ATOM 2965 N N . ARG B 1 59 ? 3.873 -22.344 36.188 1 33.59 59 ARG B N 1
ATOM 2966 C CA . ARG B 1 59 ? 4.805 -22.422 35.062 1 33.59 59 ARG B CA 1
ATOM 2967 C C . ARG B 1 59 ? 4.227 -23.25 33.938 1 33.59 59 ARG B C 1
ATOM 2969 O O . ARG B 1 59 ? 4.191 -24.469 34 1 33.59 59 ARG B O 1
ATOM 2976 N N . GLU B 1 60 ? 2.939 -22.922 33.594 1 34.62 60 GLU B N 1
ATOM 2977 C CA . GLU B 1 60 ? 2.645 -23.562 32.312 1 34.62 60 GLU B CA 1
ATOM 2978 C C . GLU B 1 60 ? 3.91 -23.75 31.484 1 34.62 60 GLU B C 1
ATOM 2980 O O . GLU B 1 60 ? 4.695 -22.812 31.328 1 34.62 60 GLU B O 1
ATOM 2985 N N . PRO B 1 61 ? 4.484 -24.875 31.656 1 35 61 PRO B N 1
ATOM 2986 C CA . PRO B 1 61 ? 5.445 -25 30.562 1 35 61 PRO B CA 1
ATOM 2987 C C . PRO B 1 61 ? 4.965 -24.328 29.266 1 35 61 PRO B C 1
ATOM 2989 O O . PRO B 1 61 ? 3.906 -24.688 28.75 1 35 61 PRO B O 1
ATOM 2992 N N . PHE B 1 62 ? 4.672 -23.094 29.25 1 33.75 62 PHE B N 1
ATOM 2993 C CA . PHE B 1 62 ? 4.531 -22.828 27.828 1 33.75 62 PHE B CA 1
ATOM 2994 C C . PHE B 1 62 ? 5.617 -23.547 27.031 1 33.75 62 PHE B C 1
ATOM 2996 O O . PHE B 1 62 ? 6.707 -23 26.828 1 33.75 62 PHE B O 1
ATOM 3003 N N . PRO B 1 63 ? 6.172 -24.641 27.625 1 36.41 63 PRO B N 1
ATOM 3004 C CA . PRO B 1 63 ? 7.043 -24.891 26.484 1 36.41 63 PRO B CA 1
ATOM 3005 C C . PRO B 1 63 ? 6.289 -24.891 25.156 1 36.41 63 PRO B C 1
ATOM 3007 O O . PRO B 1 63 ? 5.508 -25.812 24.875 1 36.41 63 PRO B O 1
ATOM 3010 N N . ALA B 1 64 ? 5.219 -24.031 25.031 1 36.78 64 ALA B N 1
ATOM 3011 C CA . ALA B 1 64 ? 4.688 -24.156 23.672 1 36.78 64 ALA B CA 1
ATOM 3012 C C . ALA B 1 64 ? 5.75 -24.688 22.719 1 36.78 64 ALA B C 1
ATOM 3014 O O . ALA B 1 64 ? 6.828 -24.094 22.594 1 36.78 64 ALA B O 1
ATOM 3015 N N . SER B 1 65 ? 6.109 -25.719 22.781 1 39.88 65 SER B N 1
ATOM 3016 C CA . SER B 1 65 ? 6.816 -26.25 21.625 1 39.88 65 SER B CA 1
ATOM 3017 C C . SER B 1 65 ? 6.566 -25.391 20.391 1 39.88 65 SER B C 1
ATOM 3019 O O . SER B 1 65 ? 5.457 -25.375 19.859 1 39.88 65 SER B O 1
ATOM 3021 N N . GLU B 1 66 ? 6.711 -24.094 20.406 1 49.5 66 GLU B N 1
ATOM 3022 C CA . GLU B 1 66 ? 6.52 -23.078 19.359 1 49.5 66 GLU B CA 1
ATOM 3023 C C . GLU B 1 66 ? 6.727 -23.672 17.969 1 49.5 66 GLU B C 1
ATOM 3025 O O . GLU B 1 66 ? 7.859 -23.938 17.562 1 49.5 66 GLU B O 1
ATOM 3030 N N . VAL B 1 67 ? 5.961 -24.609 17.656 1 61.12 67 VAL B N 1
ATOM 3031 C CA . VAL B 1 67 ? 5.992 -25.125 16.281 1 61.12 67 VAL B CA 1
ATOM 3032 C C . VAL B 1 67 ? 6.383 -24 15.32 1 61.12 67 VAL B C 1
ATOM 3034 O O . VAL B 1 67 ? 5.676 -23 15.211 1 61.12 67 VAL B O 1
ATOM 3037 N N . VAL B 1 68 ? 7.559 -24.016 15 1 83.19 68 VAL B N 1
ATOM 3038 C CA . VAL B 1 68 ? 8.117 -23.094 14.016 1 83.19 68 VAL B CA 1
ATOM 3039 C C . VAL B 1 68 ? 7.371 -23.234 12.695 1 83.19 68 VAL B C 1
ATOM 3041 O O . VAL B 1 68 ? 7.352 -24.312 12.094 1 83.19 68 VAL B O 1
ATOM 3044 N N . LYS B 1 69 ? 6.535 -22.203 12.352 1 94.62 69 LYS B N 1
ATOM 3045 C CA . LYS B 1 69 ? 5.844 -22.188 11.062 1 94.62 69 LYS B CA 1
ATOM 3046 C C . LYS B 1 69 ? 6.824 -22.359 9.906 1 94.62 69 LYS B C 1
ATOM 3048 O O . LYS B 1 69 ? 7.934 -21.828 9.945 1 94.62 69 LYS B O 1
ATOM 3053 N N . PRO B 1 70 ? 6.418 -23.172 8.914 1 97.44 70 PRO B N 1
ATOM 3054 C CA . PRO B 1 70 ? 7.285 -23.281 7.738 1 97.44 70 PRO B CA 1
ATOM 3055 C C . PRO B 1 70 ? 7.668 -21.922 7.16 1 97.44 70 PRO B C 1
ATOM 3057 O O . PRO B 1 70 ? 6.859 -20.984 7.168 1 97.44 70 PRO B O 1
ATOM 3060 N N . PRO B 1 71 ? 8.867 -21.812 6.68 1 98.38 71 PRO B N 1
ATOM 3061 C CA . PRO B 1 71 ? 9.328 -20.516 6.184 1 98.38 71 PRO B CA 1
ATOM 3062 C C . PRO B 1 71 ? 8.664 -20.125 4.871 1 98.38 71 PRO B C 1
ATOM 3064 O O . PRO B 1 71 ? 8.297 -20.984 4.07 1 98.38 71 PRO B O 1
ATOM 3067 N N . LEU B 1 72 ? 8.469 -18.859 4.699 1 98.88 72 LEU B N 1
ATOM 3068 C CA . LEU B 1 72 ? 8.047 -18.25 3.441 1 98.88 72 LEU B CA 1
ATOM 3069 C C . LEU B 1 72 ? 9.18 -17.438 2.822 1 98.88 72 LEU B C 1
ATOM 3071 O O . LEU B 1 72 ? 9.891 -16.719 3.527 1 98.88 72 LEU B O 1
ATOM 3075 N N . TYR B 1 73 ? 9.406 -17.609 1.564 1 98.94 73 TYR B N 1
ATOM 3076 C CA . TYR B 1 73 ? 10.352 -16.812 0.789 1 98.94 73 TYR B CA 1
ATOM 3077 C C . TYR B 1 73 ? 9.633 -15.938 -0.222 1 98.94 73 TYR B C 1
ATOM 3079 O O . TYR B 1 73 ? 9.055 -16.438 -1.189 1 98.94 73 TYR B O 1
ATOM 3087 N N . ILE B 1 74 ? 9.641 -14.664 0.044 1 98.94 74 ILE B N 1
ATOM 3088 C CA . ILE B 1 74 ? 8.938 -13.719 -0.811 1 98.94 74 ILE B CA 1
ATOM 3089 C C . ILE B 1 74 ? 9.922 -13.07 -1.781 1 98.94 74 ILE B C 1
ATOM 3091 O O . ILE B 1 74 ? 10.82 -12.328 -1.364 1 98.94 74 ILE B O 1
ATOM 3095 N N . ILE B 1 75 ? 9.789 -13.305 -3.047 1 98.94 75 ILE B N 1
ATOM 3096 C CA . ILE B 1 75 ? 10.633 -12.719 -4.082 1 98.94 75 ILE B CA 1
ATOM 3097 C C . ILE B 1 75 ? 9.953 -11.484 -4.664 1 98.94 75 ILE B C 1
ATOM 3099 O O . ILE B 1 75 ? 8.883 -11.586 -5.262 1 98.94 75 ILE B O 1
ATOM 3103 N N . THR B 1 76 ? 10.609 -10.344 -4.508 1 98.94 76 THR B N 1
ATOM 3104 C CA . THR B 1 76 ? 10.055 -9.078 -4.984 1 98.94 76 THR B CA 1
ATOM 3105 C C . THR B 1 76 ? 11.008 -8.406 -5.965 1 98.94 76 THR B C 1
ATOM 3107 O O . THR B 1 76 ? 12.055 -7.895 -5.562 1 98.94 76 THR B O 1
ATOM 3110 N N . PRO B 1 77 ? 10.625 -8.445 -7.25 1 98.88 77 PRO B N 1
ATOM 3111 C CA . PRO B 1 77 ? 11.352 -7.582 -8.188 1 98.88 77 PRO B CA 1
ATOM 3112 C C . PRO B 1 77 ? 11.102 -6.094 -7.926 1 98.88 77 PRO B C 1
ATOM 3114 O O . PRO B 1 77 ? 9.992 -5.703 -7.555 1 98.88 77 PRO B O 1
ATOM 3117 N N . THR B 1 78 ? 12.109 -5.305 -8.078 1 98.62 78 THR B N 1
ATOM 3118 C CA . THR B 1 78 ? 11.953 -3.855 -8.016 1 98.62 78 THR B CA 1
ATOM 3119 C C . THR B 1 78 ? 12.945 -3.166 -8.953 1 98.62 78 THR B C 1
ATOM 3121 O O . THR B 1 78 ? 13.789 -3.824 -9.562 1 98.62 78 THR B O 1
ATOM 3124 N N . TYR B 1 79 ? 12.727 -1.927 -9.25 1 97.62 79 TYR B N 1
ATOM 3125 C CA . TYR B 1 79 ? 13.602 -1.127 -10.102 1 97.62 79 TYR B CA 1
ATOM 3126 C C . TYR B 1 79 ? 13.555 0.343 -9.703 1 97.62 79 TYR B C 1
ATOM 3128 O O . TYR B 1 79 ? 12.609 0.783 -9.039 1 97.62 79 TYR B O 1
ATOM 3136 N N . ARG B 1 80 ? 14.555 1.01 -10.109 1 97.19 80 ARG B N 1
ATOM 3137 C CA . ARG B 1 80 ? 14.719 2.404 -9.711 1 97.19 80 ARG B CA 1
ATOM 3138 C C . ARG B 1 80 ? 13.68 3.293 -10.398 1 97.19 80 ARG B C 1
ATOM 3140 O O . ARG B 1 80 ? 13.664 3.408 -11.625 1 97.19 80 ARG B O 1
ATOM 3147 N N . ARG B 1 81 ? 12.844 3.947 -9.609 1 97.75 81 ARG B N 1
ATOM 3148 C CA . ARG B 1 81 ? 11.836 4.91 -10.039 1 97.75 81 ARG B CA 1
ATOM 3149 C C . ARG B 1 81 ? 11.32 5.73 -8.859 1 97.75 81 ARG B C 1
ATOM 3151 O O . ARG B 1 81 ? 11.508 5.348 -7.703 1 97.75 81 ARG B O 1
ATOM 3158 N N . PRO B 1 82 ? 10.633 6.848 -9.055 1 98.19 82 PRO B N 1
ATOM 3159 C CA . PRO B 1 82 ? 10.25 7.742 -7.961 1 98.19 82 PRO B CA 1
ATOM 3160 C C . PRO B 1 82 ? 9.438 7.031 -6.879 1 98.19 82 PRO B C 1
ATOM 3162 O O . PRO B 1 82 ? 9.578 7.344 -5.695 1 98.19 82 PRO B O 1
ATOM 3165 N N . GLU B 1 83 ? 8.648 5.988 -7.215 1 98.56 83 GLU B N 1
ATOM 3166 C CA . GLU B 1 83 ? 7.727 5.34 -6.285 1 98.56 83 GLU B CA 1
ATOM 3167 C C . GLU B 1 83 ? 8.398 4.18 -5.562 1 98.56 83 GLU B C 1
ATOM 3169 O O . GLU B 1 83 ? 7.812 3.59 -4.648 1 98.56 83 GLU B O 1
ATOM 3174 N N . GLN B 1 84 ? 9.648 3.855 -5.902 1 98.5 84 GLN B N 1
ATOM 3175 C CA . GLN B 1 84 ? 10.281 2.609 -5.48 1 98.5 84 GLN B CA 1
ATOM 3176 C C . GLN B 1 84 ? 10.281 2.484 -3.957 1 98.5 84 GLN B C 1
ATOM 3178 O O . GLN B 1 84 ? 9.836 1.476 -3.412 1 98.5 84 GLN B O 1
ATOM 3183 N N . LEU B 1 85 ? 10.727 3.545 -3.275 1 98.62 85 LEU B N 1
ATOM 3184 C CA . LEU B 1 85 ? 10.859 3.479 -1.824 1 98.62 85 LEU B CA 1
ATOM 3185 C C . LEU B 1 85 ? 9.492 3.424 -1.151 1 98.62 85 LEU B C 1
ATOM 3187 O O . LEU B 1 85 ? 9.312 2.705 -0.166 1 98.62 85 LEU B O 1
ATOM 3191 N N . ALA B 1 86 ? 8.578 4.152 -1.67 1 98.75 86 ALA B N 1
ATOM 3192 C CA . ALA B 1 86 ? 7.215 4.133 -1.139 1 98.75 86 ALA B CA 1
ATOM 3193 C C . ALA B 1 86 ? 6.586 2.752 -1.29 1 98.75 86 ALA B C 1
ATOM 3195 O O . ALA B 1 86 ? 5.961 2.244 -0.358 1 98.75 86 ALA B O 1
ATOM 3196 N N . GLU B 1 87 ? 6.785 2.131 -2.408 1 98.81 87 GLU B N 1
ATOM 3197 C CA . GLU B 1 87 ? 6.211 0.818 -2.688 1 98.81 87 GLU B CA 1
ATOM 3198 C C . GLU B 1 87 ? 6.84 -0.259 -1.809 1 98.81 87 GLU B C 1
ATOM 3200 O O . GLU B 1 87 ? 6.137 -1.121 -1.276 1 98.81 87 GLU B O 1
ATOM 3205 N N . LEU B 1 88 ? 8.133 -0.165 -1.658 1 98.88 88 LEU B N 1
ATOM 3206 C CA . LEU B 1 88 ? 8.805 -1.108 -0.776 1 98.88 88 LEU B CA 1
ATOM 3207 C C . LEU B 1 88 ? 8.344 -0.932 0.667 1 98.88 88 LEU B C 1
ATOM 3209 O O . LEU B 1 88 ? 8.164 -1.914 1.389 1 98.88 88 LEU B O 1
ATOM 3213 N N . THR B 1 89 ? 8.117 0.286 1.086 1 98.81 89 THR B N 1
ATOM 3214 C CA . THR B 1 89 ? 7.648 0.578 2.438 1 98.81 89 THR B CA 1
ATOM 3215 C C . THR B 1 89 ? 6.27 -0.028 2.674 1 98.81 89 THR B C 1
ATOM 3217 O O . THR B 1 89 ? 6.055 -0.728 3.666 1 98.81 89 THR B O 1
ATOM 3220 N N . ARG B 1 90 ? 5.441 0.201 1.748 1 98.12 90 ARG B N 1
ATOM 3221 C CA . ARG B 1 90 ? 4.066 -0.271 1.856 1 98.12 90 ARG B CA 1
ATOM 3222 C C . ARG B 1 90 ? 4.012 -1.794 1.891 1 98.12 90 ARG B C 1
ATOM 3224 O O . ARG B 1 90 ? 3.348 -2.377 2.752 1 98.12 90 ARG B O 1
ATOM 3231 N N . LEU B 1 91 ? 4.688 -2.447 0.98 1 98.81 91 LEU B N 1
ATOM 3232 C CA . LEU B 1 91 ? 4.738 -3.904 0.978 1 98.81 91 LEU B CA 1
ATOM 3233 C C . LEU B 1 91 ? 5.418 -4.43 2.236 1 98.81 91 LEU B C 1
ATOM 3235 O O . LEU B 1 91 ? 4.945 -5.387 2.852 1 98.81 91 LEU B O 1
ATOM 3239 N N . GLY B 1 92 ? 6.484 -3.781 2.646 1 98.88 92 GLY B N 1
ATOM 3240 C CA . GLY B 1 92 ? 7.238 -4.207 3.816 1 98.88 92 GLY B CA 1
ATOM 3241 C C . GLY B 1 92 ? 6.402 -4.246 5.082 1 98.88 92 GLY B C 1
ATOM 3242 O O . GLY B 1 92 ? 6.496 -5.191 5.863 1 98.88 92 GLY B O 1
ATOM 3243 N N . TYR B 1 93 ? 5.598 -3.275 5.277 1 98.69 93 TYR B N 1
ATOM 3244 C CA . TYR B 1 93 ? 4.809 -3.234 6.504 1 98.69 93 TYR B CA 1
ATOM 3245 C C . TYR B 1 93 ? 3.689 -4.27 6.469 1 98.69 93 TYR B C 1
ATOM 3247 O O . TYR B 1 93 ? 3.182 -4.68 7.516 1 98.69 93 TYR B O 1
ATOM 3255 N N . THR B 1 94 ? 3.273 -4.699 5.27 1 98.81 94 THR B N 1
ATOM 3256 C CA . THR B 1 94 ? 2.385 -5.852 5.18 1 98.81 94 THR B CA 1
ATOM 3257 C C . THR B 1 94 ? 3.121 -7.133 5.562 1 98.81 94 THR B C 1
ATOM 3259 O O . THR B 1 94 ? 2.65 -7.898 6.406 1 98.81 94 THR B O 1
ATOM 3262 N N . LEU B 1 95 ? 4.293 -7.301 5.031 1 98.88 95 LEU B N 1
ATOM 3263 C CA . LEU B 1 95 ? 5.066 -8.523 5.25 1 98.88 95 LEU B CA 1
ATOM 3264 C C . LEU B 1 95 ? 5.543 -8.609 6.695 1 98.88 95 LEU B C 1
ATOM 3266 O O . LEU B 1 95 ? 5.746 -9.711 7.219 1 98.88 95 LEU B O 1
ATOM 3270 N N . LYS B 1 96 ? 5.648 -7.473 7.305 1 98.75 96 LYS B N 1
ATOM 3271 C CA . LYS B 1 96 ? 6.172 -7.41 8.664 1 98.75 96 LYS B CA 1
ATOM 3272 C C . LYS B 1 96 ? 5.254 -8.141 9.641 1 98.75 96 LYS B C 1
ATOM 3274 O O . LYS B 1 96 ? 5.668 -8.484 10.75 1 98.75 96 LYS B O 1
ATOM 3279 N N . HIS B 1 97 ? 4.027 -8.414 9.297 1 98.56 97 HIS B N 1
ATOM 3280 C CA . HIS B 1 97 ? 3.076 -9.133 10.133 1 98.56 97 HIS B CA 1
ATOM 3281 C C . HIS B 1 97 ? 3.303 -10.641 10.062 1 98.56 97 HIS B C 1
ATOM 3283 O O . HIS B 1 97 ? 2.76 -11.398 10.867 1 98.56 97 HIS B O 1
ATOM 3289 N N . VAL B 1 98 ? 4.062 -11.125 9.078 1 98.19 98 VAL B N 1
ATOM 3290 C CA . VAL B 1 98 ? 4.172 -12.547 8.781 1 98.19 98 VAL B CA 1
ATOM 3291 C C . VAL B 1 98 ? 5.441 -13.117 9.414 1 98.19 98 VAL B C 1
ATOM 3293 O O . VAL B 1 98 ? 6.547 -12.664 9.117 1 98.19 98 VAL B O 1
ATOM 3296 N N . VAL B 1 99 ? 5.301 -14.125 10.266 1 96.94 99 VAL B N 1
ATOM 3297 C CA . VAL B 1 99 ? 6.43 -14.703 10.984 1 96.94 99 VAL B CA 1
ATOM 3298 C C . VAL B 1 99 ? 7.188 -15.664 10.078 1 96.94 99 VAL B C 1
ATOM 3300 O O . VAL B 1 99 ? 6.621 -16.219 9.133 1 96.94 99 VAL B O 1
ATOM 3303 N N . ASN B 1 100 ? 8.461 -15.875 10.352 1 98.06 100 ASN B N 1
ATOM 3304 C CA . ASN B 1 100 ? 9.336 -16.828 9.656 1 98.06 100 ASN B CA 1
ATOM 3305 C C . ASN B 1 100 ? 9.312 -16.609 8.148 1 98.06 100 ASN B C 1
ATOM 3307 O O . ASN B 1 100 ? 9.078 -17.547 7.387 1 98.06 100 ASN B O 1
ATOM 3311 N N . LEU B 1 101 ? 9.508 -15.344 7.781 1 98.5 101 LEU B N 1
ATOM 3312 C CA . LEU B 1 101 ? 9.516 -14.914 6.391 1 98.5 101 LEU B CA 1
ATOM 3313 C C . LEU B 1 101 ? 10.852 -14.281 6.023 1 98.5 101 LEU B C 1
ATOM 3315 O O . LEU B 1 101 ? 11.414 -13.508 6.801 1 98.5 101 LEU B O 1
ATOM 3319 N N . LEU B 1 102 ? 11.438 -14.695 4.879 1 98.88 102 LEU B N 1
ATOM 3320 C CA . LEU B 1 102 ? 12.594 -14.039 4.277 1 98.88 102 LEU B CA 1
ATOM 3321 C C . LEU B 1 102 ? 12.195 -13.297 3.006 1 98.88 102 LEU B C 1
ATOM 3323 O O . LEU B 1 102 ? 11.648 -13.891 2.076 1 98.88 102 LEU B O 1
ATOM 3327 N N . TRP B 1 103 ? 12.422 -12 3.053 1 98.94 103 TRP B N 1
ATOM 3328 C CA . TRP B 1 103 ? 12.102 -11.125 1.931 1 98.94 103 TRP B CA 1
ATOM 3329 C C . TRP B 1 103 ? 13.289 -10.984 0.988 1 98.94 103 TRP B C 1
ATOM 3331 O O . TRP B 1 103 ? 14.312 -10.406 1.354 1 98.94 103 TRP B O 1
ATOM 3341 N N . LEU B 1 104 ? 13.203 -11.578 -0.205 1 98.94 104 LEU B N 1
ATOM 3342 C CA . LEU B 1 104 ? 14.219 -11.43 -1.241 1 98.94 104 LEU B CA 1
ATOM 3343 C C . LEU B 1 104 ? 13.891 -10.25 -2.154 1 98.94 104 LEU B C 1
ATOM 3345 O O . LEU B 1 104 ? 13.062 -10.375 -3.057 1 98.94 104 LEU B O 1
ATOM 3349 N N . VAL B 1 105 ? 14.539 -9.125 -1.894 1 98.94 105 VAL B N 1
ATOM 3350 C CA . VAL B 1 105 ? 14.359 -7.934 -2.717 1 98.94 105 VAL B CA 1
ATOM 3351 C C . VAL B 1 105 ? 15.438 -7.887 -3.797 1 98.94 105 VAL B C 1
ATOM 3353 O O . VAL B 1 105 ? 16.625 -7.793 -3.492 1 98.94 105 VAL B O 1
ATOM 3356 N N . ILE B 1 106 ? 15.031 -7.977 -5.031 1 98.94 106 ILE B N 1
ATOM 3357 C CA . ILE B 1 106 ? 15.984 -8.078 -6.133 1 98.94 106 ILE B CA 1
ATOM 3358 C C . ILE B 1 106 ? 15.75 -6.945 -7.125 1 98.94 106 ILE B C 1
ATOM 3360 O O . ILE B 1 106 ? 14.695 -6.883 -7.766 1 98.94 106 ILE B O 1
ATOM 3364 N N . GLU B 1 107 ? 16.688 -6.094 -7.281 1 98.75 107 GLU B N 1
ATOM 3365 C CA . GLU B 1 107 ? 16.547 -4.871 -8.07 1 98.75 107 GLU B CA 1
ATOM 3366 C C . GLU B 1 107 ? 17.141 -5.047 -9.469 1 98.75 107 GLU B C 1
ATOM 3368 O O . GLU B 1 107 ? 18.219 -5.633 -9.625 1 98.75 107 GLU B O 1
ATOM 3373 N N . ASP B 1 108 ? 16.359 -4.609 -10.453 1 98.31 108 ASP B N 1
ATOM 3374 C CA . ASP B 1 108 ? 16.859 -4.523 -11.82 1 98.31 108 ASP B CA 1
ATOM 3375 C C . ASP B 1 108 ? 17.906 -3.41 -11.945 1 98.31 108 ASP B C 1
ATOM 3377 O O . ASP B 1 108 ? 17.594 -2.32 -12.438 1 98.31 108 ASP B O 1
ATOM 3381 N N . ALA B 1 109 ? 19.031 -3.711 -11.523 1 97.69 109 ALA B N 1
ATOM 3382 C CA . ALA B 1 109 ? 20.156 -2.779 -11.492 1 97.69 109 ALA B CA 1
ATOM 3383 C C . ALA B 1 109 ? 21.484 -3.525 -11.492 1 97.69 109 ALA B C 1
ATOM 3385 O O . ALA B 1 109 ? 21.531 -4.742 -11.289 1 97.69 109 ALA B O 1
ATOM 3386 N N . ASN B 1 110 ? 22.547 -2.795 -11.758 1 97.25 110 ASN B N 1
ATOM 3387 C CA . ASN B 1 110 ? 23.875 -3.406 -11.789 1 97.25 110 ASN B CA 1
ATOM 3388 C C . ASN B 1 110 ? 24.562 -3.328 -10.43 1 97.25 110 ASN B C 1
ATOM 3390 O O . ASN B 1 110 ? 25.531 -4.043 -10.18 1 97.25 110 ASN B O 1
ATOM 3394 N N . LYS B 1 111 ? 24.094 -2.422 -9.586 1 97.25 111 LYS B N 1
ATOM 3395 C CA . LYS B 1 111 ? 24.609 -2.281 -8.234 1 97.25 111 LYS B CA 1
ATOM 3396 C C . LYS B 1 111 ? 23.5 -1.921 -7.254 1 97.25 111 LYS B C 1
ATOM 3398 O O . LYS B 1 111 ? 22.453 -1.388 -7.656 1 97.25 111 LYS B O 1
ATOM 3403 N N . THR B 1 112 ? 23.719 -2.213 -6.027 1 96.44 112 THR B N 1
ATOM 3404 C CA . THR B 1 112 ? 22.734 -1.898 -5.004 1 96.44 112 THR B CA 1
ATOM 3405 C C . THR B 1 112 ? 22.672 -0.394 -4.754 1 96.44 112 THR B C 1
ATOM 3407 O O . THR B 1 112 ? 23.547 0.348 -5.184 1 96.44 112 THR B O 1
ATOM 3410 N N . ASN B 1 113 ? 21.656 0.065 -4.18 1 95.81 113 ASN B N 1
ATOM 3411 C CA . ASN B 1 113 ? 21.375 1.451 -3.826 1 95.81 113 ASN B CA 1
ATOM 3412 C C . ASN B 1 113 ? 21.25 1.632 -2.314 1 95.81 113 ASN B C 1
ATOM 3414 O O . ASN B 1 113 ? 20.422 0.988 -1.671 1 95.81 113 ASN B O 1
ATOM 3418 N N . PRO B 1 114 ? 22.047 2.51 -1.746 1 96.12 114 PRO B N 1
ATOM 3419 C CA . PRO B 1 114 ? 22.016 2.676 -0.291 1 96.12 114 PRO B CA 1
ATOM 3420 C C . PRO B 1 114 ? 20.641 3.123 0.213 1 96.12 114 PRO B C 1
ATOM 3422 O O . PRO B 1 114 ? 20.25 2.775 1.329 1 96.12 114 PRO B O 1
ATOM 3425 N N . LEU B 1 115 ? 19.906 3.865 -0.573 1 96.69 115 LEU B N 1
ATOM 3426 C CA . LEU B 1 115 ? 18.578 4.312 -0.168 1 96.69 115 LEU B CA 1
ATOM 3427 C C . LEU B 1 115 ? 17.641 3.127 0.013 1 96.69 115 LEU B C 1
ATOM 3429 O O . LEU B 1 115 ? 16.844 3.102 0.951 1 96.69 115 LEU B O 1
ATOM 3433 N N . VAL B 1 116 ? 17.75 2.186 -0.875 1 98.38 116 VAL B N 1
ATOM 3434 C CA . VAL B 1 116 ? 16.922 0.986 -0.774 1 98.38 116 VAL B CA 1
ATOM 3435 C C . VAL B 1 116 ? 17.312 0.188 0.466 1 98.38 116 VAL B C 1
ATOM 3437 O O . VAL B 1 116 ? 16.453 -0.219 1.25 1 98.38 116 VAL B O 1
ATOM 3440 N N . GLY B 1 117 ? 18.625 0.02 0.643 1 98.19 117 GLY B N 1
ATOM 3441 C CA . GLY B 1 117 ? 19.109 -0.672 1.829 1 98.19 117 GLY B CA 1
ATOM 3442 C C . GLY B 1 117 ? 18.625 -0.039 3.123 1 98.19 117 GLY B C 1
ATOM 3443 O O . GLY B 1 117 ? 18.172 -0.736 4.027 1 98.19 117 GLY B O 1
ATOM 3444 N N . HIS B 1 118 ? 18.672 1.271 3.191 1 97.62 118 HIS B N 1
ATOM 3445 C CA . HIS B 1 118 ? 18.234 2.012 4.367 1 97.62 118 HIS B CA 1
ATOM 3446 C C . HIS B 1 118 ? 16.75 1.822 4.617 1 97.62 118 HIS B C 1
ATOM 3448 O O . HIS B 1 118 ? 16.312 1.661 5.762 1 97.62 118 HIS B O 1
ATOM 3454 N N . THR B 1 119 ? 16.031 1.836 3.555 1 98.19 119 THR B N 1
ATOM 3455 C CA . THR B 1 119 ? 14.586 1.647 3.641 1 98.19 119 THR B CA 1
ATOM 3456 C C . THR B 1 119 ? 14.25 0.258 4.176 1 98.19 119 THR B C 1
ATOM 3458 O O . THR B 1 119 ? 13.414 0.115 5.07 1 98.19 119 THR B O 1
ATOM 3461 N N . LEU B 1 120 ? 14.906 -0.75 3.656 1 98.81 120 LEU B N 1
ATOM 3462 C CA . LEU B 1 120 ? 14.664 -2.125 4.082 1 98.81 120 LEU B CA 1
ATOM 3463 C C . LEU B 1 120 ? 15.047 -2.312 5.547 1 98.81 120 LEU B C 1
ATOM 3465 O O . LEU B 1 120 ? 14.336 -2.977 6.301 1 98.81 120 LEU B O 1
ATOM 3469 N N . ASP B 1 121 ? 16.156 -1.691 6.016 1 98.5 121 ASP B N 1
ATOM 3470 C CA . ASP B 1 121 ? 16.594 -1.735 7.41 1 98.5 121 ASP B CA 1
ATOM 3471 C C . ASP B 1 121 ? 15.547 -1.106 8.328 1 98.5 121 ASP B C 1
ATOM 3473 O O . ASP B 1 121 ? 15.242 -1.646 9.398 1 98.5 121 ASP B O 1
ATOM 3477 N N . ARG B 1 122 ? 15.039 -0.056 7.875 1 97.44 122 ARG B N 1
ATOM 3478 C CA . ARG B 1 122 ? 14.055 0.67 8.664 1 97.44 122 ARG B CA 1
ATOM 3479 C C . ARG B 1 122 ? 12.773 -0.142 8.82 1 97.44 122 ARG B C 1
ATOM 3481 O O . ARG B 1 122 ? 12.172 -0.165 9.898 1 97.44 122 ARG B O 1
ATOM 3488 N N . ILE B 1 123 ? 12.359 -0.732 7.77 1 98.25 123 ILE B N 1
ATOM 3489 C CA . ILE B 1 123 ? 11.156 -1.553 7.801 1 98.25 123 ILE B CA 1
ATOM 3490 C C . ILE B 1 123 ? 11.336 -2.701 8.789 1 98.25 123 ILE B C 1
ATOM 3492 O O . ILE B 1 123 ? 10.438 -2.994 9.586 1 98.25 123 ILE B O 1
ATOM 3496 N N . GLY B 1 124 ? 12.445 -3.375 8.68 1 98.25 124 GLY B N 1
ATOM 3497 C CA . GLY B 1 124 ? 12.82 -4.324 9.711 1 98.25 124 GLY B CA 1
ATOM 3498 C C . GLY B 1 124 ? 12.344 -5.738 9.43 1 98.25 124 GLY B C 1
ATOM 3499 O O . GLY B 1 124 ? 12.289 -6.574 10.336 1 98.25 124 GLY B O 1
ATOM 3500 N N . VAL B 1 125 ? 11.883 -6.043 8.258 1 98.69 125 VAL B N 1
ATOM 3501 C CA . VAL B 1 125 ? 11.641 -7.414 7.82 1 98.69 125 VAL B CA 1
ATOM 3502 C C . VAL B 1 125 ? 12.961 -8.086 7.461 1 98.69 125 VAL B C 1
ATOM 3504 O O . VAL B 1 125 ? 13.82 -7.477 6.816 1 98.69 125 VAL B O 1
ATOM 3507 N N . PRO B 1 126 ? 13.211 -9.367 7.984 1 98.81 126 PRO B N 1
ATOM 3508 C CA . PRO B 1 126 ? 14.414 -10.055 7.488 1 98.81 126 PRO B CA 1
ATOM 3509 C C . PRO B 1 126 ? 14.469 -10.117 5.965 1 98.81 126 PRO B C 1
ATOM 3511 O O . PRO B 1 126 ? 13.484 -10.484 5.32 1 98.81 126 PRO B O 1
ATOM 3514 N N . TYR B 1 127 ? 15.656 -9.711 5.414 1 98.81 127 TYR B N 1
ATOM 3515 C CA . TYR B 1 127 ? 15.695 -9.602 3.961 1 98.81 127 TYR B CA 1
ATOM 3516 C C . TYR B 1 127 ? 17.078 -9.953 3.422 1 98.81 127 TYR B C 1
ATOM 3518 O O . TYR B 1 127 ? 18.047 -10.008 4.176 1 98.81 127 TYR B O 1
ATOM 3526 N N . GLU B 1 128 ? 17.094 -10.359 2.191 1 98.81 128 GLU B N 1
ATOM 3527 C CA . GLU B 1 128 ? 18.266 -10.32 1.311 1 98.81 128 GLU B CA 1
ATOM 3528 C C . GLU B 1 128 ? 18.062 -9.328 0.167 1 98.81 128 GLU B C 1
ATOM 3530 O O . GLU B 1 128 ? 17 -9.32 -0.471 1 98.81 128 GLU B O 1
ATOM 3535 N N . TYR B 1 129 ? 18.969 -8.422 0.047 1 98.81 129 TYR B N 1
ATOM 3536 C CA . TYR B 1 129 ? 18.922 -7.438 -1.024 1 98.81 129 TYR B CA 1
ATOM 3537 C C . TYR B 1 129 ? 19.969 -7.742 -2.09 1 98.81 129 TYR B C 1
ATOM 3539 O O . TYR B 1 129 ? 21.172 -7.758 -1.804 1 98.81 129 TYR B O 1
ATOM 3547 N N . MET B 1 130 ? 19.453 -8.008 -3.342 1 98.75 130 MET B N 1
ATOM 3548 C CA . MET B 1 130 ? 20.312 -8.414 -4.453 1 98.75 130 MET B CA 1
ATOM 3549 C C . MET B 1 130 ? 19.984 -7.617 -5.711 1 98.75 130 MET B C 1
ATOM 3551 O O . MET B 1 130 ? 19.016 -6.855 -5.738 1 98.75 130 MET B O 1
ATOM 3555 N N . VAL B 1 131 ? 20.844 -7.762 -6.691 1 98.69 131 VAL B N 1
ATOM 3556 C CA . VAL B 1 131 ? 20.625 -7.141 -7.992 1 98.69 131 VAL B CA 1
ATOM 3557 C C . VAL B 1 131 ? 20.609 -8.211 -9.086 1 98.69 131 VAL B C 1
ATOM 3559 O O . VAL B 1 131 ? 21.312 -9.219 -8.969 1 98.69 131 VAL B O 1
ATOM 3562 N N . ALA B 1 132 ? 19.797 -8.07 -10.062 1 98.75 132 ALA B N 1
ATOM 3563 C CA . ALA B 1 132 ? 19.719 -8.891 -11.266 1 98.75 132 ALA B CA 1
ATOM 3564 C C . ALA B 1 132 ? 19.234 -8.07 -12.461 1 98.75 132 ALA B C 1
ATOM 3566 O O . ALA B 1 132 ? 18.031 -8.023 -12.734 1 98.75 132 ALA B O 1
ATOM 3567 N N . PRO B 1 133 ? 20.141 -7.492 -13.195 1 98.12 133 PRO B N 1
ATOM 3568 C CA . PRO B 1 133 ? 19.734 -6.617 -14.297 1 98.12 133 PRO B CA 1
ATOM 3569 C C . PRO B 1 133 ? 19.078 -7.379 -15.445 1 98.12 133 PRO B C 1
ATOM 3571 O O . PRO B 1 133 ? 19.484 -8.5 -15.758 1 98.12 133 PRO B O 1
ATOM 3574 N N . MET B 1 134 ? 18.094 -6.75 -16.016 1 97.44 134 MET B N 1
ATOM 3575 C CA . MET B 1 134 ? 17.562 -7.281 -17.266 1 97.44 134 MET B CA 1
ATOM 3576 C C . MET B 1 134 ? 18.656 -7.398 -18.312 1 97.44 134 MET B C 1
ATOM 3578 O O . MET B 1 134 ? 19.453 -6.473 -18.5 1 97.44 134 MET B O 1
ATOM 3582 N N . PRO B 1 135 ? 18.688 -8.516 -19.016 1 96.62 135 PRO B N 1
ATOM 3583 C CA . PRO B 1 135 ? 19.688 -8.664 -20.094 1 96.62 135 PRO B CA 1
ATOM 3584 C C . PRO B 1 135 ? 19.578 -7.562 -21.141 1 96.62 135 PRO B C 1
ATOM 3586 O O . PRO B 1 135 ? 18.469 -7.137 -21.484 1 96.62 135 PRO B O 1
ATOM 3589 N N . GLU B 1 136 ? 20.703 -7.223 -21.734 1 94.5 136 GLU B N 1
ATOM 3590 C CA . GLU B 1 136 ? 20.812 -6.094 -22.641 1 94.5 136 GLU B CA 1
ATOM 3591 C C . GLU B 1 136 ? 19.906 -6.281 -23.859 1 94.5 136 GLU B C 1
ATOM 3593 O O . GLU B 1 136 ? 19.312 -5.324 -24.359 1 94.5 136 GLU B O 1
ATOM 3598 N N . LYS B 1 137 ? 19.797 -7.441 -24.266 1 93.56 137 LYS B N 1
ATOM 3599 C CA . LYS B 1 137 ? 19.047 -7.734 -25.484 1 93.56 137 LYS B CA 1
ATOM 3600 C C . LYS B 1 137 ? 17.562 -7.355 -25.328 1 93.56 137 LYS B C 1
ATOM 3602 O O . LYS B 1 137 ? 16.875 -7.105 -26.312 1 93.56 137 LYS B O 1
ATOM 3607 N N . TYR B 1 138 ? 17.125 -7.277 -24.078 1 94.81 138 TYR B N 1
ATOM 3608 C CA . TYR B 1 138 ? 15.719 -6.973 -23.844 1 94.81 138 TYR B CA 1
ATOM 3609 C C . TYR B 1 138 ? 15.523 -5.496 -23.516 1 94.81 138 TYR B C 1
ATOM 3611 O O . TYR B 1 138 ? 14.391 -5.012 -23.438 1 94.81 138 TYR B O 1
ATOM 3619 N N . LYS B 1 139 ? 16.547 -4.777 -23.312 1 89.81 139 LYS B N 1
ATOM 3620 C CA . LYS B 1 139 ? 16.453 -3.379 -22.906 1 89.81 139 LYS B CA 1
ATOM 3621 C C . LYS B 1 139 ? 16.172 -2.471 -24.094 1 89.81 139 LYS B C 1
ATOM 3623 O O . LYS B 1 139 ? 15.508 -1.443 -23.953 1 89.81 139 LYS B O 1
ATOM 3628 N N . GLN B 1 140 ? 16.641 -2.783 -25.234 1 87.62 140 GLN B N 1
ATOM 3629 C CA . GLN B 1 140 ? 16.609 -1.896 -26.391 1 87.62 140 GLN B CA 1
ATOM 3630 C C . GLN B 1 140 ? 15.383 -2.182 -27.266 1 87.62 140 GLN B C 1
ATOM 3632 O O . GLN B 1 140 ? 15.133 -1.472 -28.234 1 87.62 140 GLN B O 1
ATOM 3637 N N . THR B 1 141 ? 14.531 -2.906 -26.812 1 85.81 141 THR B N 1
ATOM 3638 C CA . THR B 1 141 ? 13.391 -3.262 -27.641 1 85.81 141 THR B CA 1
ATOM 3639 C C . THR B 1 141 ? 12.25 -2.26 -27.453 1 85.81 141 THR B C 1
ATOM 3641 O O . THR B 1 141 ? 12.102 -1.678 -26.391 1 85.81 141 THR B O 1
ATOM 3644 N N . LYS B 1 142 ? 11.516 -1.998 -28.484 1 86.5 142 LYS B N 1
ATOM 3645 C CA . LYS B 1 142 ? 10.32 -1.158 -28.453 1 86.5 142 LYS B CA 1
ATOM 3646 C C . LYS B 1 142 ? 9.086 -1.977 -28.094 1 86.5 142 LYS B C 1
ATOM 3648 O O . LYS B 1 142 ? 8.023 -1.417 -27.828 1 86.5 142 LYS B O 1
ATOM 3653 N N . LYS B 1 143 ? 9.281 -3.227 -28.031 1 88 143 LYS B N 1
ATOM 3654 C CA . LYS B 1 143 ? 8.203 -4.141 -27.672 1 88 143 LYS B CA 1
ATOM 3655 C C . LYS B 1 143 ? 8.086 -4.289 -26.156 1 88 143 LYS B C 1
ATOM 3657 O O . LYS B 1 143 ? 8.852 -3.68 -25.406 1 88 143 LYS B O 1
ATOM 3662 N N . ALA B 1 144 ? 7.043 -5.02 -25.781 1 90.94 144 ALA B N 1
ATOM 3663 C CA . ALA B 1 144 ? 6.871 -5.312 -24.359 1 90.94 144 ALA B CA 1
ATOM 3664 C C . ALA B 1 144 ? 8.109 -6 -23.781 1 90.94 144 ALA B C 1
ATOM 3666 O O . ALA B 1 144 ? 8.648 -6.922 -24.391 1 90.94 144 ALA B O 1
ATOM 3667 N N . LYS B 1 145 ? 8.625 -5.5 -22.688 1 93.44 145 LYS B N 1
ATOM 3668 C CA . LYS B 1 145 ? 9.828 -6.035 -22.047 1 93.44 145 LYS B CA 1
ATOM 3669 C C . LYS B 1 145 ? 9.469 -7.086 -21 1 93.44 145 LYS B C 1
ATOM 3671 O O . LYS B 1 145 ? 8.438 -6.977 -20.328 1 93.44 145 LYS B O 1
ATOM 3676 N N . PRO B 1 146 ? 10.273 -8.109 -20.891 1 95.69 146 PRO B N 1
ATOM 3677 C CA . PRO B 1 146 ? 10.07 -9.094 -19.828 1 95.69 146 PRO B CA 1
ATOM 3678 C C . PRO B 1 146 ? 10.539 -8.602 -18.469 1 95.69 146 PRO B C 1
ATOM 3680 O O . PRO B 1 146 ? 11.531 -9.102 -17.938 1 95.69 146 PRO B O 1
ATOM 3683 N N . ARG B 1 147 ? 9.773 -7.766 -17.922 1 94.19 147 ARG B N 1
ATOM 3684 C CA . ARG B 1 147 ? 10.133 -7.125 -16.656 1 94.19 147 ARG B CA 1
ATOM 3685 C C . ARG B 1 147 ? 10.094 -8.117 -15.508 1 94.19 147 ARG B C 1
ATOM 3687 O O . ARG B 1 147 ? 9.203 -8.969 -15.445 1 94.19 147 ARG B O 1
ATOM 3694 N N . GLY B 1 148 ? 11.031 -8.039 -14.68 1 97.62 148 GLY B N 1
ATOM 3695 C CA . GLY B 1 148 ? 11.047 -8.789 -13.43 1 97.62 148 GLY B CA 1
ATOM 3696 C C . GLY B 1 148 ? 11.539 -10.211 -13.586 1 97.62 148 GLY B C 1
ATOM 3697 O O . GLY B 1 148 ? 11.703 -10.93 -12.602 1 97.62 148 GLY B O 1
ATOM 3698 N N . VAL B 1 149 ? 11.773 -10.656 -14.852 1 98.69 149 VAL B N 1
ATOM 3699 C CA . VAL B 1 149 ? 12.133 -12.047 -15.094 1 98.69 149 VAL B CA 1
ATOM 3700 C C . VAL B 1 149 ? 13.508 -12.336 -14.492 1 98.69 149 VAL B C 1
ATOM 3702 O O . VAL B 1 149 ? 13.688 -13.32 -13.773 1 98.69 149 VAL B O 1
ATOM 3705 N N . SER B 1 150 ? 14.461 -11.445 -14.789 1 98.69 150 SER B N 1
ATOM 3706 C CA . SER B 1 150 ? 15.805 -11.625 -14.234 1 98.69 150 SER B CA 1
ATOM 3707 C C . SER B 1 150 ? 15.773 -11.68 -12.711 1 98.69 150 SER B C 1
ATOM 3709 O O . SER B 1 150 ? 16.469 -12.492 -12.102 1 98.69 150 SER B O 1
ATOM 3711 N N . ASN B 1 151 ? 15 -10.867 -12.148 1 98.88 151 ASN B N 1
ATOM 3712 C CA . ASN B 1 151 ? 14.891 -10.766 -10.695 1 98.88 151 ASN B CA 1
ATOM 3713 C C . ASN B 1 151 ? 14.281 -12.023 -10.094 1 98.88 151 ASN B C 1
ATOM 3715 O O . ASN B 1 151 ? 14.812 -12.578 -9.125 1 98.88 151 ASN B O 1
ATOM 3719 N N . ARG B 1 152 ? 13.195 -12.477 -10.641 1 98.88 152 ARG B N 1
ATOM 3720 C CA . ARG B 1 152 ? 12.516 -13.664 -10.141 1 98.88 152 ARG B CA 1
ATOM 3721 C C . ARG B 1 152 ? 13.383 -14.906 -10.32 1 98.88 152 ARG B C 1
ATOM 3723 O O . ARG B 1 152 ? 13.461 -15.75 -9.422 1 98.88 152 ARG B O 1
ATOM 3730 N N . ASN B 1 153 ? 14.094 -15.008 -11.453 1 98.88 153 ASN B N 1
ATOM 3731 C CA . ASN B 1 153 ? 15 -16.141 -11.664 1 98.88 153 ASN B CA 1
ATOM 3732 C C . ASN B 1 153 ? 16.172 -16.109 -10.688 1 98.88 153 ASN B C 1
ATOM 3734 O O . ASN B 1 153 ? 16.625 -17.156 -10.234 1 98.88 153 ASN B O 1
ATOM 3738 N N . ARG B 1 154 ? 16.672 -14.906 -10.398 1 98.88 154 ARG B N 1
ATOM 3739 C CA . ARG B 1 154 ? 17.719 -14.781 -9.391 1 98.88 154 ARG B CA 1
ATOM 3740 C C . ARG B 1 154 ? 17.234 -15.273 -8.031 1 98.88 154 ARG B C 1
ATOM 3742 O O . ARG B 1 154 ? 18 -15.898 -7.281 1 98.88 154 ARG B O 1
ATOM 3749 N N . GLY B 1 155 ? 15.992 -14.961 -7.738 1 98.88 155 GLY B N 1
ATOM 3750 C CA . GLY B 1 155 ? 15.398 -15.484 -6.52 1 98.88 155 GLY B CA 1
ATOM 3751 C C . GLY B 1 155 ? 15.305 -17 -6.496 1 98.88 155 GLY B C 1
ATOM 3752 O O . GLY B 1 155 ? 15.586 -17.625 -5.477 1 98.88 155 GLY B O 1
ATOM 3753 N N . LEU B 1 156 ? 14.93 -17.578 -7.617 1 98.88 156 LEU B N 1
ATOM 3754 C CA . LEU B 1 156 ? 14.859 -19.031 -7.727 1 98.88 156 LEU B CA 1
ATOM 3755 C C . LEU B 1 156 ? 16.234 -19.672 -7.5 1 98.88 156 LEU B C 1
ATOM 3757 O O . LEU B 1 156 ? 16.344 -20.672 -6.797 1 98.88 156 LEU B O 1
ATOM 3761 N N . GLU B 1 157 ? 17.234 -19.047 -8.078 1 98.62 157 GLU B N 1
ATOM 3762 C CA . GLU B 1 157 ? 18.594 -19.531 -7.898 1 98.62 157 GLU B CA 1
ATOM 3763 C C . GLU B 1 157 ? 19.016 -19.469 -6.434 1 98.62 157 GLU B C 1
ATOM 3765 O O . GLU B 1 157 ? 19.609 -20.406 -5.906 1 98.62 157 GLU B O 1
ATOM 3770 N N . TYR B 1 158 ? 18.703 -18.375 -5.785 1 98.75 158 TYR B N 1
ATOM 3771 C CA . TYR B 1 158 ? 19 -18.203 -4.367 1 98.75 158 TYR B CA 1
ATOM 3772 C C . TYR B 1 158 ? 18.375 -19.328 -3.547 1 98.75 158 TYR B C 1
ATOM 3774 O O . TYR B 1 158 ? 19.031 -19.906 -2.68 1 98.75 158 TYR B O 1
ATOM 3782 N N . LEU B 1 159 ? 17.156 -19.641 -3.836 1 98.75 159 LEU B N 1
ATOM 3783 C CA . LEU B 1 159 ? 16.422 -20.641 -3.057 1 98.75 159 LEU B CA 1
ATOM 3784 C C . LEU B 1 159 ? 16.984 -22.031 -3.289 1 98.75 159 LEU B C 1
ATOM 3786 O O . LEU B 1 159 ? 17.062 -22.844 -2.361 1 98.75 159 LEU B O 1
ATOM 3790 N N . ARG B 1 160 ? 17.359 -22.359 -4.496 1 98.38 160 ARG B N 1
ATOM 3791 C CA . ARG B 1 160 ? 17.969 -23.656 -4.777 1 98.38 160 ARG B CA 1
ATOM 3792 C C . ARG B 1 160 ? 19.25 -23.859 -3.975 1 98.38 160 ARG B C 1
ATOM 3794 O O . ARG B 1 160 ? 19.594 -24.969 -3.586 1 98.38 160 ARG B O 1
ATOM 3801 N N . GLN B 1 161 ? 19.875 -22.75 -3.674 1 98.12 161 GLN B N 1
ATOM 3802 C CA . GLN B 1 161 ? 21.156 -22.812 -2.984 1 98.12 161 GLN B CA 1
ATOM 3803 C C . GLN B 1 161 ? 20.969 -22.781 -1.47 1 98.12 161 GLN B C 1
ATOM 3805 O O . GLN B 1 161 ? 21.734 -23.391 -0.729 1 98.12 161 GLN B O 1
ATOM 3810 N N . HIS B 1 162 ? 19.906 -22.125 -0.989 1 98.19 162 HIS B N 1
ATOM 3811 C CA . HIS B 1 162 ? 19.953 -21.75 0.421 1 98.19 162 HIS B CA 1
ATOM 3812 C C . HIS B 1 162 ? 18.734 -22.281 1.164 1 98.19 162 HIS B C 1
ATOM 3814 O O . HIS B 1 162 ? 18.641 -22.172 2.389 1 98.19 162 HIS B O 1
ATOM 3820 N N . ALA B 1 163 ? 17.781 -22.859 0.414 1 98.12 163 ALA B N 1
ATOM 3821 C CA . ALA B 1 163 ? 16.578 -23.328 1.078 1 98.12 163 ALA B CA 1
ATOM 3822 C C . ALA B 1 163 ? 16.312 -24.812 0.779 1 98.12 163 ALA B C 1
ATOM 3824 O O . ALA B 1 163 ? 16.672 -25.297 -0.297 1 98.12 163 ALA B O 1
ATOM 3825 N N . THR B 1 164 ? 15.648 -25.484 1.801 1 97.5 164 THR B N 1
ATOM 3826 C CA . THR B 1 164 ? 15.32 -26.891 1.598 1 97.5 164 THR B CA 1
ATOM 3827 C C . THR B 1 164 ? 13.844 -27.156 1.855 1 97.5 164 THR B C 1
ATOM 3829 O O . THR B 1 164 ? 13.32 -28.219 1.512 1 97.5 164 THR B O 1
ATOM 3832 N N . GLU B 1 165 ? 13.219 -26.219 2.471 1 98 165 GLU B N 1
ATOM 3833 C CA . GLU B 1 165 ? 11.805 -26.328 2.791 1 98 165 GLU B CA 1
ATOM 3834 C C . GLU B 1 165 ? 11.102 -24.984 2.699 1 98 165 GLU B C 1
ATOM 3836 O O . GLU B 1 165 ? 11.75 -23.953 2.471 1 98 165 GLU B O 1
ATOM 3841 N N . GLY B 1 166 ? 9.773 -25.016 2.836 1 98.62 166 GLY B N 1
ATOM 3842 C CA . GLY B 1 166 ? 9 -23.781 2.785 1 98.62 166 GLY B CA 1
ATOM 3843 C C . GLY B 1 166 ? 8.352 -23.531 1.436 1 98.62 166 GLY B C 1
ATOM 3844 O O . GLY B 1 166 ? 8.18 -24.469 0.647 1 98.62 166 GLY B O 1
ATOM 3845 N N . VAL B 1 167 ? 7.895 -22.281 1.307 1 98.94 167 VAL B N 1
ATOM 3846 C CA . VAL B 1 167 ? 7.141 -21.906 0.114 1 98.94 167 VAL B CA 1
ATOM 3847 C C . VAL B 1 167 ? 7.699 -20.625 -0.477 1 98.94 167 VAL B C 1
ATOM 3849 O O . VAL B 1 167 ? 8.031 -19.688 0.257 1 98.94 167 VAL B O 1
ATOM 3852 N N . LEU B 1 168 ? 7.922 -20.641 -1.795 1 98.81 168 LEU B N 1
ATOM 3853 C CA . LEU B 1 168 ? 8.289 -19.406 -2.488 1 98.81 168 LEU B CA 1
ATOM 3854 C C . LEU B 1 168 ? 7.055 -18.719 -3.072 1 98.81 168 LEU B C 1
ATOM 3856 O O . LEU B 1 168 ? 6.133 -19.391 -3.541 1 98.81 168 LEU B O 1
ATOM 3860 N N . TYR B 1 169 ? 7.02 -17.484 -3.002 1 98.94 169 TYR B N 1
ATOM 3861 C CA . TYR B 1 169 ? 5.941 -16.656 -3.527 1 98.94 169 TYR B CA 1
ATOM 3862 C C . TYR B 1 169 ? 6.496 -15.398 -4.188 1 98.94 169 TYR B C 1
ATOM 3864 O O . TYR B 1 169 ? 7.398 -14.75 -3.648 1 98.94 169 TYR B O 1
ATOM 3872 N N . PHE B 1 170 ? 6.004 -15.078 -5.383 1 98.94 170 PHE B N 1
ATOM 3873 C CA . PHE B 1 170 ? 6.348 -13.844 -6.082 1 98.94 170 PHE B CA 1
ATOM 3874 C C . PHE B 1 170 ? 5.41 -12.719 -5.676 1 98.94 170 PHE B C 1
ATOM 3876 O O . PHE B 1 170 ? 4.195 -12.812 -5.859 1 98.94 170 PHE B O 1
ATOM 3883 N N . ALA B 1 171 ? 5.93 -11.672 -5.109 1 98.88 171 ALA B N 1
ATOM 3884 C CA . ALA B 1 171 ? 5.137 -10.516 -4.699 1 98.88 171 ALA B CA 1
ATOM 3885 C C . ALA B 1 171 ? 5.66 -9.234 -5.344 1 98.88 171 ALA B C 1
ATOM 3887 O O . ALA B 1 171 ? 6.754 -8.766 -5.012 1 98.88 171 ALA B O 1
ATOM 3888 N N . ASP B 1 172 ? 4.867 -8.68 -6.211 1 98.56 172 ASP B N 1
ATOM 3889 C CA . ASP B 1 172 ? 5.234 -7.391 -6.789 1 98.56 172 ASP B CA 1
ATOM 3890 C C . ASP B 1 172 ? 5.184 -6.285 -5.738 1 98.56 172 ASP B C 1
ATOM 3892 O O . ASP B 1 172 ? 4.324 -6.301 -4.855 1 98.56 172 ASP B O 1
ATOM 3896 N N . ASP B 1 173 ? 6.035 -5.309 -5.863 1 98.19 173 ASP B N 1
ATOM 3897 C CA . ASP B 1 173 ? 6.207 -4.305 -4.82 1 98.19 173 ASP B CA 1
ATOM 3898 C C . ASP B 1 173 ? 5.047 -3.311 -4.816 1 98.19 173 ASP B C 1
ATOM 3900 O O . ASP B 1 173 ? 4.863 -2.566 -3.85 1 98.19 173 ASP B O 1
ATOM 3904 N N . ASP B 1 174 ? 4.176 -3.281 -5.844 1 97.94 174 ASP B N 1
ATOM 3905 C CA . ASP B 1 174 ? 3.07 -2.326 -5.82 1 97.94 174 ASP B CA 1
ATOM 3906 C C . ASP B 1 174 ? 1.724 -3.045 -5.766 1 97.94 174 ASP B C 1
ATOM 3908 O O . ASP B 1 174 ? 0.674 -2.42 -5.934 1 97.94 174 ASP B O 1
ATOM 3912 N N . ASN B 1 175 ? 1.708 -4.418 -5.547 1 98.75 175 ASN B N 1
ATOM 3913 C CA . ASN B 1 175 ? 0.466 -5.156 -5.344 1 98.75 175 ASN B CA 1
ATOM 3914 C C . ASN B 1 175 ? -0.022 -5.051 -3.904 1 98.75 175 ASN B C 1
ATOM 3916 O O . ASN B 1 175 ? 0.663 -4.48 -3.051 1 98.75 175 ASN B O 1
ATOM 3920 N N . THR B 1 176 ? -1.238 -5.465 -3.707 1 98.88 176 THR B N 1
ATOM 3921 C CA . THR B 1 176 ? -1.829 -5.504 -2.373 1 98.88 176 THR B CA 1
ATOM 3922 C C . THR B 1 176 ? -2.09 -6.945 -1.941 1 98.88 176 THR B C 1
ATOM 3924 O O . THR B 1 176 ? -2.574 -7.758 -2.732 1 98.88 176 THR B O 1
ATOM 3927 N N . TYR B 1 177 ? -1.803 -7.273 -0.686 1 98.88 177 TYR B N 1
ATOM 3928 C CA . TYR B 1 177 ? -1.922 -8.625 -0.156 1 98.88 177 TYR B CA 1
ATOM 3929 C C . TYR B 1 177 ? -2.611 -8.625 1.203 1 98.88 177 TYR B C 1
ATOM 3931 O O . TYR B 1 177 ? -2.252 -7.84 2.086 1 98.88 177 TYR B O 1
ATOM 3939 N N . ASP B 1 178 ? -3.57 -9.461 1.29 1 98.75 178 ASP B N 1
ATOM 3940 C CA . ASP B 1 178 ? -4.066 -9.797 2.621 1 98.75 178 ASP B CA 1
ATOM 3941 C C . ASP B 1 178 ? -3.133 -10.781 3.322 1 98.75 178 ASP B C 1
ATOM 3943 O O . ASP B 1 178 ? -2.736 -11.789 2.738 1 98.75 178 ASP B O 1
ATOM 3947 N N . ILE B 1 179 ? -2.82 -10.516 4.551 1 98.56 179 ILE B N 1
ATOM 3948 C CA . ILE B 1 179 ? -1.771 -11.273 5.223 1 98.56 179 ILE B CA 1
ATOM 3949 C C . ILE B 1 179 ? -2.219 -12.727 5.406 1 98.56 179 ILE B C 1
ATOM 3951 O O . ILE B 1 179 ? -1.39 -13.617 5.586 1 98.56 179 ILE B O 1
ATOM 3955 N N . SER B 1 180 ? -3.516 -13.031 5.371 1 98.19 180 SER B N 1
ATOM 3956 C CA . SER B 1 180 ? -4.012 -14.391 5.582 1 98.19 180 SER B CA 1
ATOM 3957 C C . SER B 1 180 ? -3.539 -15.328 4.48 1 98.19 180 SER B C 1
ATOM 3959 O O . SER B 1 180 ? -3.393 -16.531 4.703 1 98.19 180 SER B O 1
ATOM 3961 N N . ILE B 1 181 ? -3.277 -14.781 3.266 1 98.81 181 ILE B N 1
ATOM 3962 C CA . ILE B 1 181 ? -2.861 -15.648 2.17 1 98.81 181 ILE B CA 1
ATOM 3963 C C . ILE B 1 181 ? -1.479 -16.234 2.463 1 98.81 181 ILE B C 1
ATOM 3965 O O . ILE B 1 181 ? -1.177 -17.359 2.082 1 98.81 181 ILE B O 1
ATOM 3969 N N . PHE B 1 182 ? -0.638 -15.469 3.174 1 98.75 182 PHE B N 1
ATOM 3970 C CA . PHE B 1 182 ? 0.694 -15.938 3.535 1 98.75 182 PHE B CA 1
ATOM 3971 C C . PHE B 1 182 ? 0.611 -17.094 4.52 1 98.75 182 PHE B C 1
ATOM 3973 O O . PHE B 1 182 ? 1.387 -18.047 4.43 1 98.75 182 PHE B O 1
ATOM 3980 N N . GLU B 1 183 ? -0.336 -17.047 5.375 1 97.5 183 GLU B N 1
ATOM 3981 C CA . GLU B 1 183 ? -0.536 -18.141 6.316 1 97.5 183 GLU B CA 1
ATOM 3982 C C . GLU B 1 183 ? -1.067 -19.391 5.613 1 97.5 183 GLU B C 1
ATOM 3984 O O . GLU B 1 183 ? -0.642 -20.5 5.91 1 97.5 183 GLU B O 1
ATOM 3989 N N . GLN B 1 184 ? -1.89 -19.172 4.707 1 98.56 184 GLN B N 1
ATOM 3990 C CA . GLN B 1 184 ? -2.48 -20.297 3.988 1 98.56 184 GLN B CA 1
ATOM 3991 C C . GLN B 1 184 ? -1.441 -21.016 3.123 1 98.56 184 GLN B C 1
ATOM 3993 O O . GLN B 1 184 ? -1.382 -22.234 3.1 1 98.56 184 GLN B O 1
ATOM 3998 N N . MET B 1 185 ? -0.619 -20.281 2.496 1 98.75 185 MET B N 1
ATOM 3999 C CA . MET B 1 185 ? 0.247 -20.859 1.475 1 98.75 185 MET B CA 1
ATOM 4000 C C . MET B 1 185 ? 1.416 -21.609 2.111 1 98.75 185 MET B C 1
ATOM 4002 O O . MET B 1 185 ? 2.057 -22.438 1.464 1 98.75 185 MET B O 1
ATOM 4006 N N . ARG B 1 186 ? 1.73 -21.422 3.338 1 97.38 186 ARG B N 1
ATOM 4007 C CA . ARG B 1 186 ? 2.953 -21.922 3.967 1 97.38 186 ARG B CA 1
ATOM 4008 C C . ARG B 1 186 ? 2.969 -23.438 4.016 1 97.38 186 ARG B C 1
ATOM 4010 O O . ARG B 1 186 ? 4.012 -24.047 4.266 1 97.38 186 ARG B O 1
ATOM 4017 N N . TYR B 1 187 ? 1.773 -24.078 3.689 1 97.19 187 TYR B N 1
ATOM 4018 C CA . TYR B 1 187 ? 1.679 -25.516 3.938 1 97.19 187 TYR B CA 1
ATOM 4019 C C . TYR B 1 187 ? 1.478 -26.281 2.637 1 97.19 187 TYR B C 1
ATOM 4021 O O . TYR B 1 187 ? 1.119 -27.469 2.652 1 97.19 187 TYR B O 1
ATOM 4029 N N . ILE B 1 188 ? 1.689 -25.656 1.542 1 98.5 188 ILE B N 1
ATOM 4030 C CA . ILE B 1 188 ? 1.4 -26.312 0.275 1 98.5 188 ILE B CA 1
ATOM 4031 C C . ILE B 1 188 ? 2.48 -27.359 -0.023 1 98.5 188 ILE B C 1
ATOM 4033 O O . ILE B 1 188 ? 3.633 -27.203 0.386 1 98.5 188 ILE B O 1
ATOM 4037 N N . SER B 1 189 ? 2.047 -28.359 -0.78 1 98.38 189 SER B N 1
ATOM 4038 C CA . SER B 1 189 ? 2.957 -29.469 -1.074 1 98.38 189 SER B CA 1
ATOM 4039 C C . SER B 1 189 ? 3.67 -29.25 -2.406 1 98.38 189 SER B C 1
ATOM 4041 O O . SER B 1 189 ? 4.832 -29.625 -2.561 1 98.38 189 SER B O 1
ATOM 4043 N N . LYS B 1 190 ? 2.961 -28.75 -3.355 1 98.81 190 LYS B N 1
ATOM 4044 C CA . LYS B 1 190 ? 3.551 -28.516 -4.668 1 98.81 190 LYS B CA 1
ATOM 4045 C C . LYS B 1 190 ? 3.268 -27.094 -5.148 1 98.81 190 LYS B C 1
ATOM 4047 O O . LYS B 1 190 ? 4.082 -26.188 -4.945 1 98.81 190 LYS B O 1
ATOM 4052 N N . VAL B 1 191 ? 2.047 -26.875 -5.66 1 98.94 191 VAL B N 1
ATOM 4053 C CA . VAL B 1 191 ? 1.605 -25.578 -6.16 1 98.94 191 VAL B CA 1
ATOM 4054 C C . VAL B 1 191 ? 0.218 -25.266 -5.609 1 98.94 191 VAL B C 1
ATOM 4056 O O . VAL B 1 191 ? -0.615 -26.156 -5.449 1 98.94 191 VAL B O 1
ATOM 4059 N N . ALA B 1 192 ? 0.011 -24.062 -5.305 1 98.94 192 ALA B N 1
ATOM 4060 C CA . ALA B 1 192 ? -1.328 -23.594 -4.961 1 98.94 192 ALA B CA 1
ATOM 4061 C C . ALA B 1 192 ? -1.721 -22.375 -5.809 1 98.94 192 ALA B C 1
ATOM 4063 O O . ALA B 1 192 ? -0.855 -21.656 -6.305 1 98.94 192 ALA B O 1
ATOM 4064 N N . MET B 1 193 ? -2.998 -22.219 -5.992 1 98.94 193 MET B N 1
ATOM 4065 C CA . MET B 1 193 ? -3.547 -21.109 -6.758 1 98.94 193 MET B CA 1
ATOM 4066 C C . MET B 1 193 ? -4.719 -20.469 -6.02 1 98.94 193 MET B C 1
ATOM 4068 O O . MET B 1 193 ? -5.375 -21.125 -5.203 1 98.94 193 MET B O 1
ATOM 4072 N N . TRP B 1 194 ? -4.996 -19.203 -6.297 1 98.94 194 TRP B N 1
ATOM 4073 C CA . TRP B 1 194 ? -6.133 -18.469 -5.766 1 98.94 194 TRP B CA 1
ATOM 4074 C C . TRP B 1 194 ? -6.457 -17.266 -6.648 1 98.94 194 TRP B C 1
ATOM 4076 O O . TRP B 1 194 ? -5.676 -16.906 -7.539 1 98.94 194 TRP B O 1
ATOM 4086 N N . PRO B 1 195 ? -7.59 -16.609 -6.414 1 98.94 195 PRO B N 1
ATOM 4087 C CA . PRO B 1 195 ? -8 -15.461 -7.234 1 98.94 195 PRO B CA 1
ATOM 4088 C C . PRO B 1 195 ? -7.18 -14.203 -6.945 1 98.94 195 PRO B C 1
ATOM 4090 O O . PRO B 1 195 ? -6.805 -13.961 -5.797 1 98.94 195 PRO B O 1
ATOM 4093 N N . VAL B 1 196 ? -6.949 -13.445 -7.996 1 98.94 196 VAL B N 1
ATOM 4094 C CA . VAL B 1 196 ? -6.324 -12.133 -7.887 1 98.94 196 VAL B CA 1
ATOM 4095 C C . VAL B 1 196 ? -7.27 -11.062 -8.43 1 98.94 196 VAL B C 1
ATOM 4097 O O . VAL B 1 196 ? -7.734 -11.156 -9.562 1 98.94 196 VAL B O 1
ATOM 4100 N N . GLY B 1 197 ? -7.547 -10.094 -7.598 1 98.81 197 GLY B N 1
ATOM 4101 C CA . GLY B 1 197 ? -8.414 -9.016 -8.031 1 98.81 197 GLY B CA 1
ATOM 4102 C C . GLY B 1 197 ? -7.707 -7.984 -8.883 1 98.81 197 GLY B C 1
ATOM 4103 O O . GLY B 1 197 ? -6.477 -7.941 -8.922 1 98.81 197 GLY B O 1
ATOM 4104 N N . LEU B 1 198 ? -8.477 -7.16 -9.594 1 98.56 198 LEU B N 1
ATOM 4105 C CA . LEU B 1 198 ? -8.023 -6.031 -10.406 1 98.56 198 LEU B CA 1
ATOM 4106 C C . LEU B 1 198 ? -7.156 -6.508 -11.562 1 98.56 198 LEU B C 1
ATOM 4108 O O . LEU B 1 198 ? -6.105 -5.922 -11.844 1 98.56 198 LEU B O 1
ATOM 4112 N N . VAL B 1 199 ? -7.613 -7.574 -12.148 1 97.75 199 VAL B N 1
ATOM 4113 C CA . VAL B 1 199 ? -6.875 -8.125 -13.281 1 97.75 199 VAL B CA 1
ATOM 4114 C C . VAL B 1 199 ? -7.738 -8.062 -14.539 1 97.75 199 VAL B C 1
ATOM 4116 O O . VAL B 1 199 ? -8.875 -8.539 -14.547 1 97.75 199 VAL B O 1
ATOM 4119 N N . THR B 1 200 ? -7.258 -7.457 -15.609 1 96.19 200 THR B N 1
ATOM 4120 C CA . THR B 1 200 ? -7.844 -7.41 -16.953 1 96.19 200 THR B CA 1
ATOM 4121 C C . THR B 1 200 ? -9.266 -6.863 -16.891 1 96.19 200 THR B C 1
ATOM 4123 O O . THR B 1 200 ? -9.648 -6.207 -15.922 1 96.19 200 THR B O 1
ATOM 4126 N N . LYS B 1 201 ? -10.023 -7.09 -17.984 1 96.69 201 LYS B N 1
ATOM 4127 C CA . LYS B 1 201 ? -11.383 -6.574 -18.125 1 96.69 201 LYS B CA 1
ATOM 4128 C C . LYS B 1 201 ? -12.359 -7.348 -17.234 1 96.69 201 LYS B C 1
ATOM 4130 O O . LYS B 1 201 ? -13.453 -6.867 -16.938 1 96.69 201 LYS B O 1
ATOM 4135 N N . THR B 1 202 ? -11.984 -8.555 -16.797 1 97.5 202 THR B N 1
ATOM 4136 C CA . THR B 1 202 ? -12.867 -9.375 -15.969 1 97.5 202 THR B CA 1
ATOM 4137 C C . THR B 1 202 ? -12.852 -8.898 -14.516 1 97.5 202 THR B C 1
ATOM 4139 O O . THR B 1 202 ? -13.719 -9.273 -13.727 1 97.5 202 THR B O 1
ATOM 4142 N N . GLY B 1 203 ? -11.82 -8.164 -14.133 1 98.06 203 GLY B N 1
ATOM 4143 C CA . GLY B 1 203 ? -11.68 -7.68 -12.766 1 98.06 203 GLY B CA 1
ATOM 4144 C C . GLY B 1 203 ? -11.07 -8.695 -11.828 1 98.06 203 GLY B C 1
ATOM 4145 O O . GLY B 1 203 ? -10.852 -8.414 -10.648 1 98.06 203 GLY B O 1
ATOM 4146 N N . VAL B 1 204 ? -10.852 -9.898 -12.359 1 98.56 204 VAL B N 1
ATOM 4147 C CA . VAL B 1 204 ? -10.289 -10.961 -11.531 1 98.56 204 VAL B CA 1
ATOM 4148 C C . VAL B 1 204 ? -9.664 -12.031 -12.422 1 98.56 204 VAL B C 1
ATOM 4150 O O . VAL B 1 204 ? -10.125 -12.273 -13.539 1 98.56 204 VAL B O 1
ATOM 4153 N N . SER B 1 205 ? -8.547 -12.555 -12.016 1 98.75 205 SER B N 1
ATOM 4154 C CA . SER B 1 205 ? -7.941 -13.781 -12.523 1 98.75 205 SER B CA 1
ATOM 4155 C C . SER B 1 205 ? -8.086 -14.922 -11.523 1 98.75 205 SER B C 1
ATOM 4157 O O . SER B 1 205 ? -7.719 -14.781 -10.352 1 98.75 205 SER B O 1
ATOM 4159 N N . SER B 1 206 ? -8.656 -16.078 -11.984 1 98.81 206 SER B N 1
ATOM 4160 C CA . SER B 1 206 ? -8.992 -17.109 -11.008 1 98.81 206 SER B CA 1
ATOM 4161 C C . SER B 1 206 ? -9.023 -18.484 -11.641 1 98.81 206 SER B C 1
ATOM 4163 O O . SER B 1 206 ? -9.414 -18.641 -12.805 1 98.81 206 SER B O 1
ATOM 4165 N N . PRO B 1 207 ? -8.664 -19.469 -10.828 1 98.81 207 PRO B N 1
ATOM 4166 C CA . PRO B 1 207 ? -9.141 -20.812 -11.18 1 98.81 207 PRO B CA 1
ATOM 4167 C C . PRO B 1 207 ? -10.664 -20.922 -11.172 1 98.81 207 PRO B C 1
ATOM 4169 O O . PRO B 1 207 ? -11.328 -20.203 -10.422 1 98.81 207 PRO B O 1
ATOM 4172 N N . ILE B 1 208 ? -11.141 -21.828 -12.008 1 98.88 208 ILE B N 1
ATOM 4173 C CA . ILE B 1 208 ? -12.555 -22.172 -11.969 1 98.88 208 ILE B CA 1
ATOM 4174 C C . ILE B 1 208 ? -12.75 -23.5 -11.25 1 98.88 208 ILE B C 1
ATOM 4176 O O . ILE B 1 208 ? -12.195 -24.516 -11.656 1 98.88 208 ILE B O 1
ATOM 4180 N N . ILE B 1 209 ? -13.445 -23.391 -10.203 1 98.69 209 ILE B N 1
ATOM 4181 C CA . ILE B 1 209 ? -13.695 -24.578 -9.398 1 98.69 209 ILE B CA 1
ATOM 4182 C C . ILE B 1 209 ? -15.164 -25 -9.523 1 98.69 209 ILE B C 1
ATOM 4184 O O . ILE B 1 209 ? -16.062 -24.188 -9.328 1 98.69 209 ILE B O 1
ATOM 4188 N N . GLN B 1 210 ? -15.367 -26.156 -9.898 1 97.44 210 GLN B N 1
ATOM 4189 C CA . GLN B 1 210 ? -16.688 -26.766 -9.945 1 97.44 210 GLN B CA 1
ATOM 4190 C C . GLN B 1 210 ? -16.688 -28.109 -9.219 1 97.44 210 GLN B C 1
ATOM 4192 O O . GLN B 1 210 ? -15.836 -28.953 -9.469 1 97.44 210 GLN B O 1
ATOM 4197 N N . GLU B 1 211 ? -17.594 -28.297 -8.297 1 95.38 211 GLU B N 1
ATOM 4198 C CA . GLU B 1 211 ? -17.688 -29.516 -7.496 1 95.38 211 GLU B CA 1
ATOM 4199 C C . GLU B 1 211 ? -16.359 -29.844 -6.844 1 95.38 211 GLU B C 1
ATOM 4201 O O . GLU B 1 211 ? -15.906 -31 -6.891 1 95.38 211 GLU B O 1
ATOM 4206 N N . GLY B 1 212 ? -15.633 -28.844 -6.492 1 94.38 212 GLY B N 1
ATOM 4207 C CA . GLY B 1 212 ? -14.422 -29 -5.711 1 94.38 212 GLY B CA 1
ATOM 4208 C C . GLY B 1 212 ? -13.195 -29.281 -6.562 1 94.38 212 GLY B C 1
ATOM 4209 O O . GLY B 1 212 ? -12.102 -29.5 -6.039 1 94.38 212 GLY B O 1
ATOM 4210 N N . LYS B 1 213 ? -13.383 -29.172 -7.828 1 96.94 213 LYS B N 1
ATOM 4211 C CA . LYS B 1 213 ? -12.281 -29.5 -8.719 1 96.94 213 LYS B CA 1
ATOM 4212 C C . LYS B 1 213 ? -11.93 -28.312 -9.625 1 96.94 213 LYS B C 1
ATOM 4214 O O . LYS B 1 213 ? -12.812 -27.547 -10.008 1 96.94 213 LYS B O 1
ATOM 4219 N N . LEU B 1 214 ? -10.664 -28.219 -9.891 1 98.5 214 LEU B N 1
ATOM 4220 C CA . LEU B 1 214 ? -10.195 -27.25 -10.883 1 98.5 214 LEU B CA 1
ATOM 4221 C C . LEU B 1 214 ? -10.625 -27.656 -12.289 1 98.5 214 LEU B C 1
ATOM 4223 O O . LEU B 1 214 ? -10.203 -28.703 -12.789 1 98.5 214 LEU B O 1
ATOM 4227 N N . VAL B 1 215 ? -11.43 -26.844 -12.969 1 97.94 215 VAL B N 1
ATOM 4228 C CA . VAL B 1 215 ? -11.961 -27.266 -14.258 1 97.94 215 VAL B CA 1
ATOM 4229 C C . VAL B 1 215 ? -11.5 -26.281 -15.344 1 97.94 215 VAL B C 1
ATOM 4231 O O . VAL B 1 215 ? -11.812 -26.469 -16.531 1 97.94 215 VAL B O 1
ATOM 4234 N N . GLY B 1 216 ? -10.859 -25.203 -14.93 1 98 216 GLY B N 1
ATOM 4235 C CA . GLY B 1 216 ? -10.375 -24.203 -15.883 1 98 216 GLY B CA 1
ATOM 4236 C C . GLY B 1 216 ? -9.906 -22.922 -15.219 1 98 216 GLY B C 1
ATOM 4237 O O . GLY B 1 216 ? -9.617 -22.906 -14.023 1 98 216 GLY B O 1
ATOM 4238 N N . TYR B 1 217 ? -9.766 -21.922 -16.078 1 98.62 217 TYR B N 1
ATOM 4239 C CA . TYR B 1 217 ? -9.273 -20.641 -15.594 1 98.62 217 TYR B CA 1
ATOM 4240 C C . TYR B 1 217 ? -10.117 -19.484 -16.141 1 98.62 217 TYR B C 1
ATOM 4242 O O . TYR B 1 217 ? -10.586 -19.547 -17.281 1 98.62 217 TYR B O 1
ATOM 4250 N N . TYR B 1 218 ? -10.352 -18.516 -15.297 1 98.44 218 TYR B N 1
ATOM 4251 C CA . TYR B 1 218 ? -11.07 -17.297 -15.633 1 98.44 218 TYR B CA 1
ATOM 4252 C C . TYR B 1 218 ? -10.125 -16.109 -15.68 1 98.44 218 TYR B C 1
ATOM 4254 O O . TYR B 1 218 ? -9.5 -15.758 -14.68 1 98.44 218 TYR B O 1
ATOM 4262 N N . ASP B 1 219 ? -9.945 -15.523 -16.797 1 97.75 219 ASP B N 1
ATOM 4263 C CA . ASP B 1 219 ? -9.039 -14.414 -17.047 1 97.75 219 ASP B CA 1
ATOM 4264 C C . ASP B 1 219 ? -9.438 -13.664 -18.328 1 97.75 219 ASP B C 1
ATOM 4266 O O . ASP B 1 219 ? -10.008 -14.25 -19.25 1 97.75 219 ASP B O 1
ATOM 4270 N N . GLY B 1 220 ? -9.102 -12.375 -18.391 1 96.56 220 GLY B N 1
ATOM 4271 C CA . GLY B 1 220 ? -9.453 -11.586 -19.562 1 96.56 220 GLY B CA 1
ATOM 4272 C C . GLY B 1 220 ? -8.633 -11.938 -20.797 1 96.56 220 GLY B C 1
ATOM 4273 O O . GLY B 1 220 ? -8.992 -11.57 -21.922 1 96.56 220 GLY B O 1
ATOM 4274 N N . TRP B 1 221 ? -7.559 -12.656 -20.609 1 96.31 221 TRP B N 1
ATOM 4275 C CA . TRP B 1 221 ? -6.699 -13.086 -21.703 1 96.31 221 TRP B CA 1
ATOM 4276 C C . TRP B 1 221 ? -6.148 -14.484 -21.453 1 96.31 221 TRP B C 1
ATOM 4278 O O . TRP B 1 221 ? -5.188 -14.648 -20.703 1 96.31 221 TRP B O 1
ATOM 4288 N N . ILE B 1 222 ? -6.672 -15.461 -22.109 1 96.19 222 ILE B N 1
ATOM 4289 C CA . ILE B 1 222 ? -6.246 -16.844 -21.953 1 96.19 222 ILE B CA 1
ATOM 4290 C C . ILE B 1 222 ? -5.031 -17.109 -22.844 1 96.19 222 ILE B C 1
ATOM 4292 O O . ILE B 1 222 ? -4.059 -17.734 -22.422 1 96.19 222 ILE B O 1
ATOM 4296 N N . GLY B 1 223 ? -5.059 -16.625 -24.047 1 94.75 223 GLY B N 1
ATOM 4297 C CA . GLY B 1 223 ? -3.908 -16.531 -24.938 1 94.75 223 GLY B CA 1
ATOM 4298 C C . GLY B 1 223 ? -3.242 -17.875 -25.188 1 94.75 223 GLY B C 1
ATOM 4299 O O . GLY B 1 223 ? -2.027 -17.938 -25.391 1 94.75 223 GLY B O 1
ATOM 4300 N N . GLY B 1 224 ? -3.91 -18.969 -25.062 1 96.69 224 GLY B N 1
ATOM 4301 C CA . GLY B 1 224 ? -3.322 -20.281 -25.281 1 96.69 224 GLY B CA 1
ATOM 4302 C C . GLY B 1 224 ? -2.473 -20.75 -24.109 1 96.69 224 GLY B C 1
ATOM 4303 O O . GLY B 1 224 ? -1.781 -21.766 -24.219 1 96.69 224 GLY B O 1
ATOM 4304 N N . ARG B 1 225 ? -2.553 -20.062 -23.062 1 97.88 225 ARG B N 1
ATOM 4305 C CA . ARG B 1 225 ? -1.794 -20.422 -21.875 1 97.88 225 ARG B CA 1
ATOM 4306 C C . ARG B 1 225 ? -2.406 -21.641 -21.188 1 97.88 225 ARG B C 1
ATOM 4308 O O . ARG B 1 225 ? -3.631 -21.75 -21.094 1 97.88 225 ARG B O 1
ATOM 4315 N N . LYS B 1 226 ? -1.518 -22.531 -20.766 1 98.19 226 LYS B N 1
ATOM 4316 C CA . LYS B 1 226 ? -1.988 -23.641 -19.953 1 98.19 226 LYS B CA 1
ATOM 4317 C C . LYS B 1 226 ? -2.445 -23.172 -18.578 1 98.19 226 LYS B C 1
ATOM 4319 O O . LYS B 1 226 ? -3.453 -23.656 -18.047 1 98.19 226 LYS B O 1
ATOM 4324 N N . TYR B 1 227 ? -1.679 -22.281 -18.031 1 98.56 227 TYR B N 1
ATOM 4325 C CA . TYR B 1 227 ? -1.979 -21.703 -16.719 1 98.56 227 TYR B CA 1
ATOM 4326 C C . TYR B 1 227 ? -2.172 -20.188 -16.828 1 98.56 227 TYR B C 1
ATOM 4328 O O . TYR B 1 227 ? -1.278 -19.422 -16.469 1 98.56 227 TYR B O 1
ATOM 4336 N N . PRO B 1 228 ? -3.305 -19.703 -17.266 1 98.12 228 PRO B N 1
ATOM 4337 C CA . PRO B 1 228 ? -3.545 -18.266 -17.359 1 98.12 228 PRO B CA 1
ATOM 4338 C C . PRO B 1 228 ? -3.887 -17.641 -16 1 98.12 228 PRO B C 1
ATOM 4340 O O . PRO B 1 228 ? -5.023 -17.219 -15.781 1 98.12 228 PRO B O 1
ATOM 4343 N N . VAL B 1 229 ? -2.918 -17.562 -15.141 1 98.12 229 VAL B N 1
ATOM 4344 C CA . VAL B 1 229 ? -3.062 -17 -13.805 1 98.12 229 VAL B CA 1
ATOM 4345 C C . VAL B 1 229 ? -2.145 -15.797 -13.648 1 98.12 229 VAL B C 1
ATOM 4347 O O . VAL B 1 229 ? -1.146 -15.672 -14.359 1 98.12 229 VAL B O 1
ATOM 4350 N N . ASP B 1 230 ? -2.547 -14.953 -12.82 1 98.31 230 ASP B N 1
ATOM 4351 C CA . ASP B 1 230 ? -1.723 -13.789 -12.484 1 98.31 230 ASP B CA 1
ATOM 4352 C C . ASP B 1 230 ? -0.533 -14.203 -11.617 1 98.31 230 ASP B C 1
ATOM 4354 O O . ASP B 1 230 ? -0.604 -15.188 -10.883 1 98.31 230 ASP B O 1
ATOM 4358 N N . MET B 1 231 ? 0.533 -13.391 -11.672 1 98.38 231 MET B N 1
ATOM 4359 C CA . MET B 1 231 ? 1.76 -13.648 -10.922 1 98.38 231 MET B CA 1
ATOM 4360 C C . MET B 1 231 ? 1.472 -13.75 -9.43 1 98.38 231 MET B C 1
ATOM 4362 O O . MET B 1 231 ? 2.096 -14.547 -8.727 1 98.38 231 MET B O 1
ATOM 4366 N N . ALA B 1 232 ? 0.534 -12.992 -8.961 1 98.81 232 ALA B N 1
ATOM 4367 C CA . ALA B 1 232 ? 0.231 -12.945 -7.531 1 98.81 232 ALA B CA 1
ATOM 4368 C C . ALA B 1 232 ? -0.726 -14.062 -7.137 1 98.81 232 ALA B C 1
ATOM 4370 O O . ALA B 1 232 ? -1.168 -14.133 -5.988 1 98.81 232 ALA B O 1
ATOM 4371 N N . GLY B 1 233 ? -1.024 -15 -8.062 1 98.88 233 GLY B N 1
ATOM 4372 C CA . GLY B 1 233 ? -2.109 -15.938 -7.828 1 98.88 233 GLY B CA 1
ATOM 4373 C C . GLY B 1 233 ? -1.631 -17.359 -7.629 1 98.88 233 GLY B C 1
ATOM 4374 O O . GLY B 1 233 ? -2.414 -18.312 -7.746 1 98.88 233 GLY B O 1
ATOM 4375 N N . PHE B 1 234 ? -0.336 -17.516 -7.438 1 98.94 234 PHE B N 1
ATOM 4376 C CA . PHE B 1 234 ? 0.14 -18.875 -7.176 1 98.94 234 PHE B CA 1
ATOM 4377 C C . PHE B 1 234 ? 1.398 -18.844 -6.32 1 98.94 234 PHE B C 1
ATOM 4379 O O . PHE B 1 234 ? 2.078 -17.828 -6.23 1 98.94 234 PHE B O 1
ATOM 4386 N N . ALA B 1 235 ? 1.651 -19.938 -5.664 1 98.94 235 ALA B N 1
ATOM 4387 C CA . ALA B 1 235 ? 2.854 -20.188 -4.871 1 98.94 235 ALA B CA 1
ATOM 4388 C C . ALA B 1 235 ? 3.387 -21.594 -5.105 1 98.94 235 ALA B C 1
ATOM 4390 O O . ALA B 1 235 ? 2.66 -22.469 -5.582 1 98.94 235 ALA B O 1
ATOM 4391 N N . VAL B 1 236 ? 4.633 -21.797 -4.828 1 98.94 236 VAL B N 1
ATOM 4392 C CA . VAL B 1 236 ? 5.289 -23.062 -5.141 1 98.94 236 VAL B CA 1
ATOM 4393 C C . VAL B 1 236 ? 6.09 -23.531 -3.936 1 98.94 236 VAL B C 1
ATOM 4395 O O . VAL B 1 236 ? 6.82 -22.766 -3.316 1 98.94 236 VAL B O 1
ATOM 4398 N N . SER B 1 237 ? 5.977 -24.781 -3.65 1 98.88 237 SER B N 1
ATOM 4399 C CA . SER B 1 237 ? 6.797 -25.391 -2.613 1 98.88 237 SER B CA 1
ATOM 4400 C C . SER B 1 237 ? 8.266 -25.406 -3.006 1 98.88 237 SER B C 1
ATOM 4402 O O . SER B 1 237 ? 8.609 -25.719 -4.148 1 98.88 237 SER B O 1
ATOM 4404 N N . VAL B 1 238 ? 9.086 -25.078 -2.041 1 98.81 238 VAL B N 1
ATOM 4405 C CA . VAL B 1 238 ? 10.523 -25.078 -2.287 1 98.81 238 VAL B CA 1
ATOM 4406 C C . VAL B 1 238 ? 11 -26.5 -2.605 1 98.81 238 VAL B C 1
ATOM 4408 O O . VAL B 1 238 ? 11.812 -26.688 -3.51 1 98.81 238 VAL B O 1
ATOM 4411 N N . LYS B 1 239 ? 10.516 -27.438 -1.873 1 98.56 239 LYS B N 1
ATOM 4412 C CA . LYS B 1 239 ? 10.867 -28.844 -2.139 1 98.56 239 LYS B CA 1
ATOM 4413 C C . LYS B 1 239 ? 10.508 -29.234 -3.57 1 98.56 239 LYS B C 1
ATOM 4415 O O . LYS B 1 239 ? 11.312 -29.859 -4.266 1 98.56 239 LYS B O 1
ATOM 4420 N N . PHE B 1 240 ? 9.312 -28.891 -3.984 1 98.75 240 PHE B N 1
ATOM 4421 C CA . PHE B 1 240 ? 8.859 -29.188 -5.336 1 98.75 240 PHE B CA 1
ATOM 4422 C C . PHE B 1 240 ? 9.75 -28.5 -6.371 1 98.75 240 PHE B C 1
ATOM 4424 O O . PHE B 1 240 ? 10.125 -29.109 -7.375 1 98.75 240 PHE B O 1
ATOM 4431 N N . LEU B 1 241 ? 10.117 -27.266 -6.133 1 98.81 241 LEU B N 1
ATOM 4432 C CA . LEU B 1 241 ? 11.031 -26.531 -7.004 1 98.81 241 LEU B CA 1
ATOM 4433 C C . LEU B 1 241 ? 12.367 -27.25 -7.125 1 98.81 241 LEU B C 1
ATOM 4435 O O . LEU B 1 241 ? 12.906 -27.391 -8.227 1 98.81 241 LEU B O 1
ATOM 4439 N N . LYS B 1 242 ? 12.859 -27.656 -6.062 1 98.25 242 LYS B N 1
ATOM 4440 C CA . LYS B 1 242 ? 14.188 -28.281 -6.031 1 98.25 242 LYS B CA 1
ATOM 4441 C C . LYS B 1 242 ? 14.195 -29.594 -6.801 1 98.25 242 LYS B C 1
ATOM 4443 O O . LYS B 1 242 ? 15.234 -30 -7.332 1 98.25 242 LYS B O 1
ATOM 4448 N N . GLU B 1 243 ? 13.094 -30.25 -6.84 1 98.06 243 GLU B N 1
ATOM 4449 C CA . GLU B 1 243 ? 12.961 -31.484 -7.613 1 98.06 243 GLU B CA 1
ATOM 4450 C C . GLU B 1 243 ? 12.961 -31.188 -9.109 1 98.06 243 GLU B C 1
ATOM 4452 O O . GLU B 1 243 ? 13.055 -32.125 -9.922 1 98.06 243 GLU B O 1
ATOM 4457 N N . ARG B 1 244 ? 12.906 -29.969 -9.445 1 98.12 244 ARG B N 1
ATOM 4458 C CA . ARG B 1 244 ? 12.898 -29.516 -10.836 1 98.12 244 ARG B CA 1
ATOM 4459 C C . ARG B 1 244 ? 14.031 -28.516 -11.086 1 98.12 244 ARG B C 1
ATOM 4461 O O . ARG B 1 244 ? 13.781 -27.328 -11.297 1 98.12 244 ARG B O 1
ATOM 4468 N N . PRO B 1 245 ? 15.18 -28.938 -11.172 1 96.56 245 PRO B N 1
ATOM 4469 C CA . PRO B 1 245 ? 16.359 -28.062 -11.172 1 96.56 245 PRO B CA 1
ATOM 4470 C C . PRO B 1 245 ? 16.391 -27.125 -12.383 1 96.56 245 PRO B C 1
ATOM 4472 O O . PRO B 1 245 ? 17.078 -26.094 -12.344 1 96.56 245 PRO B O 1
ATOM 4475 N N . ASN B 1 246 ? 15.602 -27.422 -13.438 1 97.25 246 ASN B N 1
ATOM 4476 C CA . ASN B 1 246 ? 15.672 -26.609 -14.641 1 97.25 246 ASN B CA 1
ATOM 4477 C C . ASN B 1 246 ? 14.492 -25.625 -14.727 1 97.25 246 ASN B C 1
ATOM 4479 O O . ASN B 1 246 ? 14.383 -24.859 -15.68 1 97.25 246 ASN B O 1
ATOM 4483 N N . ALA B 1 247 ? 13.609 -25.703 -13.766 1 98.56 247 ALA B N 1
ATOM 4484 C CA . ALA B 1 247 ? 12.453 -24.812 -13.789 1 98.56 247 ALA B CA 1
ATOM 4485 C C . ALA B 1 247 ? 12.875 -23.359 -13.703 1 98.56 247 ALA B C 1
ATOM 4487 O O . ALA B 1 247 ? 13.688 -22.984 -12.859 1 98.56 247 ALA B O 1
ATOM 4488 N N . GLN B 1 248 ? 12.398 -22.531 -14.625 1 98.44 248 GLN B N 1
ATOM 4489 C CA . GLN B 1 248 ? 12.719 -21.109 -14.664 1 98.44 248 GLN B CA 1
ATOM 4490 C C . GLN B 1 248 ? 11.617 -20.328 -15.367 1 98.44 248 GLN B C 1
ATOM 4492 O O . GLN B 1 248 ? 10.828 -20.891 -16.125 1 98.44 248 GLN B O 1
ATOM 4497 N N . MET B 1 249 ? 11.586 -19.047 -15.031 1 98.75 249 MET B N 1
ATOM 4498 C CA . MET B 1 249 ? 10.664 -18.156 -15.727 1 98.75 249 MET B CA 1
ATOM 4499 C C . MET B 1 249 ? 11.242 -17.719 -17.062 1 98.75 249 MET B C 1
ATOM 4501 O O . MET B 1 249 ? 12.383 -17.266 -17.125 1 98.75 249 MET B O 1
ATOM 4505 N N . PRO B 1 250 ? 10.555 -17.906 -18.156 1 98.56 250 PRO B N 1
ATOM 4506 C CA . PRO B 1 250 ? 11.07 -17.5 -19.469 1 98.56 250 PRO B CA 1
ATOM 4507 C C . PRO B 1 250 ? 11.023 -15.984 -19.688 1 98.56 250 PRO B C 1
ATOM 4509 O O . PRO B 1 250 ? 10.156 -15.305 -19.125 1 98.56 250 PRO B O 1
ATOM 4512 N N . PHE B 1 251 ? 11.922 -15.508 -20.5 1 97.5 251 PHE B N 1
ATOM 4513 C CA . PHE B 1 251 ? 11.898 -14.117 -20.922 1 97.5 251 PHE B CA 1
ATOM 4514 C C . PHE B 1 251 ? 10.922 -13.914 -22.078 1 97.5 251 PHE B C 1
ATOM 4516 O O . PHE B 1 251 ? 11.328 -13.578 -23.188 1 97.5 251 PHE B O 1
ATOM 4523 N N . LYS B 1 252 ? 9.664 -14.062 -21.844 1 96.31 252 LYS B N 1
ATOM 4524 C CA . LYS B 1 252 ? 8.609 -13.938 -22.828 1 96.31 252 LYS B CA 1
ATOM 4525 C C . LYS B 1 252 ? 7.41 -13.164 -22.281 1 96.31 252 LYS B C 1
ATOM 4527 O O . LYS B 1 252 ? 6.543 -13.742 -21.625 1 96.31 252 LYS B O 1
ATOM 4532 N N . PRO B 1 253 ? 7.359 -11.914 -22.625 1 95 253 PRO B N 1
ATOM 4533 C CA . PRO B 1 253 ? 6.266 -11.094 -22.094 1 95 253 PRO B CA 1
ATOM 4534 C C . PRO B 1 253 ? 4.895 -11.734 -22.312 1 95 253 PRO B C 1
ATOM 4536 O O . PRO B 1 253 ? 4.598 -12.211 -23.406 1 95 253 PRO B O 1
ATOM 4539 N N . GLY B 1 254 ? 4.113 -11.789 -21.266 1 94.25 254 GLY B N 1
ATOM 4540 C CA . GLY B 1 254 ? 2.773 -12.352 -21.328 1 94.25 254 GLY B CA 1
ATOM 4541 C C . GLY B 1 254 ? 2.727 -13.828 -20.984 1 94.25 254 GLY B C 1
ATOM 4542 O O . GLY B 1 254 ? 1.665 -14.359 -20.656 1 94.25 254 GLY B O 1
ATOM 4543 N N . TYR B 1 255 ? 3.857 -14.438 -21.016 1 97.56 255 TYR B N 1
ATOM 4544 C CA . TYR B 1 255 ? 3.877 -15.883 -20.812 1 97.56 255 TYR B CA 1
ATOM 4545 C C . TYR B 1 255 ? 4.801 -16.266 -19.672 1 97.56 255 TYR B C 1
ATOM 4547 O O . TYR B 1 255 ? 5.188 -17.438 -19.531 1 97.56 255 TYR B O 1
ATOM 4555 N N . GLU B 1 256 ? 5.18 -15.258 -18.875 1 98.19 256 GLU B N 1
ATOM 4556 C CA . GLU B 1 256 ? 6.129 -15.492 -17.797 1 98.19 256 GLU B CA 1
ATOM 4557 C C . GLU B 1 256 ? 5.566 -16.469 -16.766 1 98.19 256 GLU B C 1
ATOM 4559 O O . GLU B 1 256 ? 6.203 -17.484 -16.453 1 98.19 256 GLU B O 1
ATOM 4564 N N . GLU B 1 257 ? 4.32 -16.234 -16.328 1 98.19 257 GLU B N 1
ATOM 4565 C CA . GLU B 1 257 ? 3.682 -17.094 -15.336 1 98.19 257 GLU B CA 1
ATOM 4566 C C . GLU B 1 257 ? 3.436 -18.484 -15.898 1 98.19 257 GLU B C 1
ATOM 4568 O O . GLU B 1 257 ? 3.783 -19.484 -15.266 1 98.19 257 GLU B O 1
ATOM 4573 N N . ASP B 1 258 ? 2.871 -18.484 -17.094 1 98.5 258 ASP B N 1
ATOM 4574 C CA . ASP B 1 258 ? 2.574 -19.75 -17.75 1 98.5 258 ASP B CA 1
ATOM 4575 C C . ASP B 1 258 ? 3.848 -20.562 -17.969 1 98.5 258 ASP B C 1
ATOM 4577 O O . ASP B 1 258 ? 3.885 -21.766 -17.672 1 98.5 258 ASP B O 1
ATOM 4581 N N . GLY B 1 259 ? 4.84 -19.906 -18.516 1 98.69 259 GLY B N 1
ATOM 4582 C CA . GLY B 1 259 ? 6.098 -20.578 -18.781 1 98.69 259 GLY B CA 1
ATOM 4583 C C . GLY B 1 259 ? 6.758 -21.125 -17.516 1 98.69 259 GLY B C 1
ATOM 4584 O O . GLY B 1 259 ? 7.289 -22.234 -17.516 1 98.69 259 GLY B O 1
ATOM 4585 N N . PHE B 1 260 ? 6.762 -20.406 -16.438 1 98.94 260 PHE B N 1
ATOM 4586 C CA . PHE B 1 260 ? 7.34 -20.859 -15.172 1 98.94 260 PHE B CA 1
ATOM 4587 C C . PHE B 1 260 ? 6.609 -22.094 -14.656 1 98.94 260 PHE B C 1
ATOM 4589 O O . PHE B 1 260 ? 7.238 -23.094 -14.328 1 98.94 260 PHE B O 1
ATOM 4596 N N . LEU B 1 261 ? 5.258 -21.984 -14.641 1 98.88 261 LEU B N 1
ATOM 4597 C CA . LEU B 1 261 ? 4.465 -23.094 -14.133 1 98.88 261 LEU B CA 1
ATOM 4598 C C . LEU B 1 261 ? 4.633 -24.328 -15.016 1 98.88 261 LEU B C 1
ATOM 4600 O O . LEU B 1 261 ? 4.723 -25.453 -14.508 1 98.88 261 LEU B O 1
ATOM 4604 N N . ARG B 1 262 ? 4.746 -24.172 -16.344 1 98.69 262 ARG B N 1
ATOM 4605 C CA . ARG B 1 262 ? 4.988 -25.281 -17.25 1 98.69 262 ARG B CA 1
ATOM 4606 C C . ARG B 1 262 ? 6.344 -25.922 -16.984 1 98.69 262 ARG B C 1
ATOM 4608 O O . ARG B 1 262 ? 6.5 -27.141 -17.125 1 98.69 262 ARG B O 1
ATOM 4615 N N . SER B 1 263 ? 7.254 -25.125 -16.594 1 98.75 263 SER B N 1
ATOM 4616 C CA . SER B 1 263 ? 8.609 -25.625 -16.375 1 98.75 263 SER B CA 1
ATOM 4617 C C . SER B 1 263 ? 8.68 -26.5 -15.133 1 98.75 263 SER B C 1
ATOM 4619 O O . SER B 1 263 ? 9.672 -27.203 -14.914 1 98.75 263 SER B O 1
ATOM 4621 N N . LEU B 1 264 ? 7.637 -26.531 -14.367 1 98.69 264 LEU B N 1
ATOM 4622 C CA . LEU B 1 264 ? 7.574 -27.344 -13.156 1 98.69 264 LEU B CA 1
ATOM 4623 C C . LEU B 1 264 ? 6.98 -28.719 -13.453 1 98.69 264 LEU B C 1
ATOM 4625 O O . LEU B 1 264 ? 6.766 -29.516 -12.539 1 98.69 264 LEU B O 1
ATOM 4629 N N . ALA B 1 265 ? 6.855 -29.031 -14.602 1 97.88 265 ALA B N 1
ATOM 4630 C CA . ALA B 1 265 ? 6.242 -30.297 -15 1 97.88 265 ALA B CA 1
ATOM 4631 C C . ALA B 1 265 ? 7.051 -31.484 -14.484 1 97.88 265 ALA B C 1
ATOM 4633 O O . ALA B 1 265 ? 8.273 -31.391 -14.344 1 97.88 265 ALA B O 1
ATOM 4634 N N . PRO B 1 266 ? 6.289 -32.625 -14.172 1 97.81 266 PRO B N 1
ATOM 4635 C CA . PRO B 1 266 ? 4.844 -32.844 -14.297 1 97.81 266 PRO B CA 1
ATOM 4636 C C . PRO B 1 266 ? 4.062 -32.25 -13.125 1 97.81 266 PRO B C 1
ATOM 4638 O O . PRO B 1 266 ? 4.52 -32.312 -11.977 1 97.81 266 PRO B O 1
ATOM 4641 N N . LEU B 1 267 ? 3.016 -31.672 -13.43 1 97.88 267 LEU B N 1
ATOM 4642 C CA . LEU B 1 267 ? 2.076 -31.109 -12.461 1 97.88 267 LEU B CA 1
ATOM 4643 C C . LEU B 1 267 ? 0.637 -31.328 -12.922 1 97.88 267 LEU B C 1
ATOM 4645 O O . LEU B 1 267 ? 0.187 -30.672 -13.875 1 97.88 267 LEU B O 1
ATOM 4649 N N . ALA B 1 268 ? -0.029 -32.219 -12.227 1 97.38 268 ALA B N 1
ATOM 4650 C CA . ALA B 1 268 ? -1.431 -32.469 -12.555 1 97.38 268 ALA B CA 1
ATOM 4651 C C . ALA B 1 268 ? -2.342 -31.438 -11.883 1 97.38 268 ALA B C 1
ATOM 4653 O O . ALA B 1 268 ? -2.057 -30.984 -10.773 1 97.38 268 ALA B O 1
ATOM 4654 N N . ASP B 1 269 ? -3.484 -31.188 -12.539 1 97 269 ASP B N 1
ATOM 4655 C CA . ASP B 1 269 ? -4.445 -30.234 -12 1 97 269 ASP B CA 1
ATOM 4656 C C . ASP B 1 269 ? -4.883 -30.641 -10.594 1 97 269 ASP B C 1
ATOM 4658 O O . ASP B 1 269 ? -5.066 -29.781 -9.727 1 97 269 ASP B O 1
ATOM 4662 N N . ALA B 1 270 ? -4.957 -31.891 -10.383 1 97.12 270 ALA B N 1
ATOM 4663 C CA . ALA B 1 270 ? -5.434 -32.406 -9.094 1 97.12 270 ALA B CA 1
ATOM 4664 C C . ALA B 1 270 ? -4.41 -32.156 -7.992 1 97.12 270 ALA B C 1
ATOM 4666 O O . ALA B 1 270 ? -4.734 -32.25 -6.805 1 97.12 270 ALA B O 1
ATOM 4667 N N . GLU B 1 271 ? -3.188 -31.875 -8.383 1 98.06 271 GLU B N 1
ATOM 4668 C CA . GLU B 1 271 ? -2.115 -31.641 -7.418 1 98.06 271 GLU B CA 1
ATOM 4669 C C . GLU B 1 271 ? -2.041 -30.172 -7.016 1 98.06 271 GLU B C 1
ATOM 4671 O O . GLU B 1 271 ? -1.291 -29.812 -6.105 1 98.06 271 GLU B O 1
ATOM 4676 N N . ILE B 1 272 ? -2.82 -29.328 -7.688 1 98.75 272 ILE B N 1
ATOM 4677 C CA . ILE B 1 272 ? -2.844 -27.906 -7.383 1 98.75 272 ILE B CA 1
ATOM 4678 C C . ILE B 1 272 ? -3.834 -27.641 -6.25 1 98.75 272 ILE B C 1
ATOM 4680 O O . ILE B 1 272 ? -5.02 -27.953 -6.367 1 98.75 272 ILE B O 1
ATOM 4684 N N . GLU B 1 273 ? -3.289 -27.125 -5.195 1 98.75 273 GLU B N 1
ATOM 4685 C CA . GLU B 1 273 ? -4.141 -26.766 -4.066 1 98.75 273 GLU B CA 1
ATOM 4686 C C . GLU B 1 273 ? -4.836 -25.438 -4.301 1 98.75 273 GLU B C 1
ATOM 4688 O O . GLU B 1 273 ? -4.242 -24.5 -4.855 1 98.75 273 GLU B O 1
ATOM 4693 N N . LEU B 1 274 ? -6.094 -25.375 -3.906 1 98.75 274 LEU B N 1
ATOM 4694 C CA . LEU B 1 274 ? -6.926 -24.203 -4.125 1 98.75 274 LEU B CA 1
ATOM 4695 C C . LEU B 1 274 ? -7.152 -23.438 -2.816 1 98.75 274 LEU B C 1
ATOM 4697 O O . LEU B 1 274 ? -7.887 -23.906 -1.945 1 98.75 274 LEU B O 1
ATOM 4701 N N . LEU B 1 275 ? -6.523 -22.281 -2.701 1 98.75 275 LEU B N 1
ATOM 4702 C CA . LEU B 1 275 ? -6.535 -21.531 -1.453 1 98.75 275 LEU B CA 1
ATOM 4703 C C . LEU B 1 275 ? -7.57 -20.406 -1.506 1 98.75 275 LEU B C 1
ATOM 4705 O O . LEU B 1 275 ? -8.281 -20.266 -2.504 1 98.75 275 LEU B O 1
ATOM 4709 N N . ALA B 1 276 ? -7.68 -19.656 -0.384 1 98.62 276 ALA B N 1
ATOM 4710 C CA . ALA B 1 276 ? -8.633 -18.562 -0.239 1 98.62 276 ALA B CA 1
ATOM 4711 C C . ALA B 1 276 ? -10.07 -19.078 -0.266 1 98.62 276 ALA B C 1
ATOM 4713 O O . ALA B 1 276 ? -10.898 -18.578 -1.036 1 98.62 276 ALA B O 1
ATOM 4714 N N . ASP B 1 277 ? -10.32 -20.078 0.54 1 98 277 ASP B N 1
ATOM 4715 C CA . ASP B 1 277 ? -11.641 -20.672 0.69 1 98 277 ASP B CA 1
ATOM 4716 C C . ASP B 1 277 ? -12.117 -21.297 -0.623 1 98 277 ASP B C 1
ATOM 4718 O O . ASP B 1 277 ? -13.18 -20.922 -1.137 1 98 277 ASP B O 1
ATOM 4722 N N . ASP B 1 278 ? -11.273 -22.188 -1.184 1 97.81 278 ASP B N 1
ATOM 4723 C CA . ASP B 1 278 ? -11.562 -22.828 -2.465 1 97.81 278 ASP B CA 1
ATOM 4724 C C . ASP B 1 278 ? -11.781 -21.781 -3.559 1 97.81 278 ASP B C 1
ATOM 4726 O O . ASP B 1 278 ? -12.742 -21.875 -4.328 1 97.81 278 ASP B O 1
ATOM 4730 N N . CYS B 1 279 ? -10.945 -20.75 -3.482 1 98.69 279 CYS B N 1
ATOM 4731 C CA . CYS B 1 279 ? -10.93 -19.688 -4.48 1 98.69 279 CYS B CA 1
ATOM 4732 C C . CYS B 1 279 ? -12.242 -18.922 -4.492 1 98.69 279 CYS B C 1
ATOM 4734 O O . CYS B 1 279 ? -12.703 -18.484 -5.547 1 98.69 279 CYS B O 1
ATOM 4736 N N . ARG B 1 280 ? -12.883 -18.781 -3.34 1 98.5 280 ARG B N 1
ATOM 4737 C CA . ARG B 1 280 ? -14.117 -18 -3.238 1 98.5 280 ARG B CA 1
ATOM 4738 C C . ARG B 1 280 ? -13.852 -16.641 -2.609 1 98.5 280 ARG B C 1
ATOM 4740 O O . ARG B 1 280 ? -14.781 -15.852 -2.41 1 98.5 280 ARG B O 1
ATOM 4747 N N . ASP B 1 281 ? -12.594 -16.406 -2.334 1 98.38 281 ASP B N 1
ATOM 4748 C CA . ASP B 1 281 ? -12.18 -15.141 -1.752 1 98.38 281 ASP B CA 1
ATOM 4749 C C . ASP B 1 281 ? -11.07 -14.492 -2.58 1 98.38 281 ASP B C 1
ATOM 4751 O O . ASP B 1 281 ? -10.375 -15.172 -3.34 1 98.38 281 ASP B O 1
ATOM 4755 N N . ILE B 1 282 ? -11.031 -13.211 -2.449 1 98.69 282 ILE B N 1
ATOM 4756 C CA . ILE B 1 282 ? -9.938 -12.453 -3.037 1 98.69 282 ILE B CA 1
ATOM 4757 C C . ILE B 1 282 ? -9.039 -11.898 -1.933 1 98.69 282 ILE B C 1
ATOM 4759 O O . ILE B 1 282 ? -9.484 -11.086 -1.12 1 98.69 282 ILE B O 1
ATOM 4763 N N . LEU B 1 283 ? -7.785 -12.359 -1.966 1 98.81 283 LEU B N 1
ATOM 4764 C CA . LEU B 1 283 ? -6.863 -11.984 -0.9 1 98.81 283 LEU B CA 1
ATOM 4765 C C . LEU B 1 283 ? -5.637 -11.281 -1.469 1 98.81 283 LEU B C 1
ATOM 4767 O O . LEU B 1 283 ? -4.762 -10.844 -0.716 1 98.81 283 LEU B O 1
ATOM 4771 N N . THR B 1 284 ? -5.547 -11.211 -2.768 1 98.88 284 THR B N 1
ATOM 4772 C CA . THR B 1 284 ? -4.496 -10.477 -3.469 1 98.88 284 THR B CA 1
ATOM 4773 C C . THR B 1 284 ? -5.082 -9.641 -4.598 1 98.88 284 THR B C 1
ATOM 4775 O O . THR B 1 284 ? -6.059 -10.039 -5.238 1 98.88 284 THR B O 1
ATOM 4778 N N . TRP B 1 285 ? -4.512 -8.453 -4.82 1 98.94 285 TRP B N 1
ATOM 4779 C CA . TRP B 1 285 ? -4.969 -7.559 -5.875 1 98.94 285 TRP B CA 1
ATOM 4780 C C . TRP B 1 285 ? -3.795 -7.039 -6.699 1 98.94 285 TRP B C 1
ATOM 4782 O O . TRP B 1 285 ? -2.754 -6.68 -6.145 1 98.94 285 TRP B O 1
ATOM 4792 N N . HIS B 1 286 ? -3.951 -7.016 -7.957 1 98.62 286 HIS B N 1
ATOM 4793 C CA . HIS B 1 286 ? -2.957 -6.469 -8.875 1 98.62 286 HIS B CA 1
ATOM 4794 C C . HIS B 1 286 ? -3.045 -4.945 -8.938 1 98.62 286 HIS B C 1
ATOM 4796 O O . HIS B 1 286 ? -3.152 -4.371 -10.016 1 98.62 286 HIS B O 1
ATOM 4802 N N . THR B 1 287 ? -2.961 -4.316 -7.824 1 98.75 287 THR B N 1
ATOM 4803 C CA . THR B 1 287 ? -2.867 -2.861 -7.805 1 98.75 287 THR B CA 1
ATOM 4804 C C . THR B 1 287 ? -1.585 -2.393 -8.492 1 98.75 287 THR B C 1
ATOM 4806 O O . THR B 1 287 ? -0.579 -3.105 -8.492 1 98.75 287 THR B O 1
ATOM 4809 N N . GLN B 1 288 ? -1.652 -1.22 -9.086 1 98.25 288 GLN B N 1
ATOM 4810 C CA . GLN B 1 288 ? -0.489 -0.531 -9.633 1 98.25 288 GLN B CA 1
ATOM 4811 C C . GLN B 1 288 ? -0.417 0.91 -9.141 1 98.25 288 GLN B C 1
ATOM 4813 O O . GLN B 1 288 ? -1.441 1.589 -9.039 1 98.25 288 GLN B O 1
ATOM 4818 N N . THR B 1 289 ? 0.746 1.292 -8.773 1 98.44 289 THR B N 1
ATOM 4819 C CA . THR B 1 289 ? 0.937 2.689 -8.398 1 98.44 289 THR B CA 1
ATOM 4820 C C . THR B 1 289 ? 1.026 3.576 -9.633 1 98.44 289 THR B C 1
ATOM 4822 O O . THR B 1 289 ? 1.686 3.219 -10.617 1 98.44 289 THR B O 1
ATOM 4825 N N . LYS 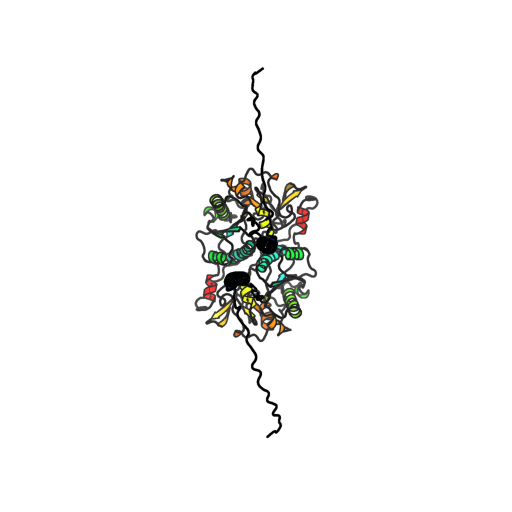B 1 290 ? 0.324 4.676 -9.57 1 98.19 290 LYS B N 1
ATOM 4826 C CA . LYS B 1 290 ? 0.443 5.664 -10.641 1 98.19 290 LYS B CA 1
ATOM 4827 C C . LYS B 1 290 ? 1.886 6.137 -10.797 1 98.19 290 LYS B C 1
ATOM 4829 O O . LYS B 1 290 ? 2.576 6.379 -9.805 1 98.19 290 LYS B O 1
ATOM 4834 N N . LYS B 1 291 ? 2.344 6.285 -12.016 1 96.94 291 LYS B N 1
ATOM 4835 C CA . LYS B 1 291 ? 3.705 6.734 -12.289 1 96.94 291 LYS B CA 1
ATOM 4836 C C . LYS B 1 291 ? 3.859 8.227 -12.008 1 96.94 291 LYS B C 1
ATOM 4838 O O . LYS B 1 291 ? 2.969 9.016 -12.32 1 96.94 291 LYS B O 1
ATOM 4843 N N . ASN B 1 292 ? 5.02 8.586 -11.398 1 97.25 292 ASN B N 1
ATOM 4844 C CA . ASN B 1 292 ? 5.391 9.977 -11.172 1 97.25 292 ASN B CA 1
ATOM 4845 C C . ASN B 1 292 ? 6.645 10.359 -11.961 1 97.25 292 ASN B C 1
ATOM 4847 O O . ASN B 1 292 ? 7.547 9.539 -12.125 1 97.25 292 ASN B O 1
ATOM 4851 N N . ALA B 1 293 ? 6.641 11.602 -12.43 1 96.69 293 ALA B N 1
ATOM 4852 C CA . ALA B 1 293 ? 7.883 12.125 -12.992 1 96.69 293 ALA B CA 1
ATOM 4853 C C . ALA B 1 293 ? 8.922 12.367 -11.898 1 96.69 293 ALA B C 1
ATOM 4855 O O . ALA B 1 293 ? 8.562 12.648 -10.75 1 96.69 293 ALA B O 1
ATOM 4856 N N . PRO B 1 294 ? 10.211 12.219 -12.258 1 96.88 294 PRO B N 1
ATOM 4857 C CA . PRO B 1 294 ? 11.242 12.578 -11.273 1 96.88 294 PRO B CA 1
ATOM 4858 C C . PRO B 1 294 ? 11.133 14.031 -10.812 1 96.88 294 PRO B C 1
ATOM 4860 O O . PRO B 1 294 ? 10.82 14.914 -11.617 1 96.88 294 PRO B O 1
ATOM 4863 N N . GLY B 1 295 ? 11.359 14.266 -9.555 1 97.06 295 GLY B N 1
ATOM 4864 C CA . GLY B 1 295 ? 11.375 15.625 -9.047 1 97.06 295 GLY B CA 1
ATOM 4865 C C . GLY B 1 295 ? 12.43 16.5 -9.711 1 97.06 295 GLY B C 1
ATOM 4866 O O . GLY B 1 295 ? 13.531 16.031 -9.992 1 97.06 295 GLY B O 1
ATOM 4867 N N . GLN B 1 296 ? 12.078 17.703 -9.844 1 97 296 GLN B N 1
ATOM 4868 C CA . GLN B 1 296 ? 13.031 18.656 -10.406 1 97 296 GLN B CA 1
ATOM 4869 C C . GLN B 1 296 ? 14.25 18.812 -9.5 1 97 296 GLN B C 1
ATOM 4871 O O . GLN B 1 296 ? 14.141 18.688 -8.273 1 97 296 GLN B O 1
ATOM 4876 N N . PRO B 1 297 ? 15.414 19.125 -10.133 1 96.25 297 PRO B N 1
ATOM 4877 C CA . PRO B 1 297 ? 16.594 19.359 -9.297 1 96.25 297 PRO B CA 1
ATOM 4878 C C . PRO B 1 297 ? 16.406 20.547 -8.352 1 96.25 297 PRO B C 1
ATOM 4880 O O . PRO B 1 297 ? 15.805 21.547 -8.734 1 96.25 297 PRO B O 1
ATOM 4883 N N . LEU B 1 298 ? 16.953 20.391 -7.234 1 97.44 298 LEU B N 1
ATOM 4884 C CA . LEU B 1 298 ? 16.875 21.438 -6.234 1 97.44 298 LEU B CA 1
ATOM 4885 C C . LEU B 1 298 ? 17.75 22.625 -6.613 1 97.44 298 LEU B C 1
ATOM 4887 O O . LEU B 1 298 ? 18.891 22.438 -7.051 1 97.44 298 LEU B O 1
ATOM 4891 N N . ASN B 1 299 ? 17.219 23.844 -6.547 1 97.19 299 ASN B N 1
ATOM 4892 C CA . ASN B 1 299 ? 18.047 25.047 -6.637 1 97.19 299 ASN B CA 1
ATOM 4893 C C . ASN B 1 299 ? 18.984 25.172 -5.438 1 97.19 299 ASN B C 1
ATOM 4895 O O . ASN B 1 299 ? 18.625 25.766 -4.426 1 97.19 299 ASN B O 1
ATOM 4899 N N . ARG B 1 300 ? 20.172 24.75 -5.523 1 95.5 300 ARG B N 1
ATOM 4900 C CA . ARG B 1 300 ? 21.078 24.625 -4.395 1 95.5 300 ARG B CA 1
ATOM 4901 C C . ARG B 1 300 ? 21.562 26 -3.92 1 95.5 300 ARG B C 1
ATOM 4903 O O . ARG B 1 300 ? 21.969 26.156 -2.766 1 95.5 300 ARG B O 1
ATOM 4910 N N . THR B 1 301 ? 21.516 26.875 -4.809 1 97.31 301 THR B N 1
ATOM 4911 C CA . THR B 1 301 ? 21.891 28.234 -4.414 1 97.31 301 THR B CA 1
ATOM 4912 C C . THR B 1 301 ? 20.797 28.859 -3.547 1 97.31 301 THR B C 1
ATOM 4914 O O . THR B 1 301 ? 21.078 29.391 -2.471 1 97.31 301 THR B O 1
ATOM 4917 N N . ARG B 1 302 ? 19.656 28.672 -3.971 1 97 302 ARG B N 1
ATOM 4918 C CA . ARG B 1 302 ? 18.516 29.281 -3.291 1 97 302 ARG B CA 1
ATOM 4919 C C . ARG B 1 302 ? 18.25 28.625 -1.946 1 97 302 ARG B C 1
ATOM 4921 O O . ARG B 1 302 ? 17.859 29.281 -0.986 1 97 302 ARG B O 1
ATOM 4928 N N . TYR B 1 303 ? 18.469 27.328 -1.84 1 98.06 303 TYR B N 1
ATOM 4929 C CA . TYR B 1 303 ? 18.047 26.594 -0.654 1 98.06 303 TYR B CA 1
ATOM 4930 C C . TYR B 1 303 ? 19.266 26.047 0.095 1 98.06 303 TYR B C 1
ATOM 4932 O O . TYR B 1 303 ? 19.172 25.031 0.784 1 98.06 303 TYR B O 1
ATOM 4940 N N . LYS B 1 304 ? 20.328 26.797 -0.089 1 97.25 304 LYS B N 1
ATOM 4941 C CA . LYS B 1 304 ? 21.547 26.438 0.627 1 97.25 304 LYS B CA 1
ATOM 4942 C C . LYS B 1 304 ? 21.328 26.453 2.137 1 97.25 304 LYS B C 1
ATOM 4944 O O . LYS B 1 304 ? 20.672 27.359 2.658 1 97.25 304 LYS B O 1
ATOM 4949 N N . ASN B 1 305 ? 21.797 25.453 2.842 1 97.38 305 ASN B N 1
ATOM 4950 C CA . ASN B 1 305 ? 21.766 25.328 4.297 1 97.38 305 ASN B CA 1
ATOM 4951 C C . ASN B 1 305 ? 20.344 25.156 4.824 1 97.38 305 ASN B C 1
ATOM 4953 O O . ASN B 1 305 ? 20.016 25.656 5.895 1 97.38 305 ASN B O 1
ATOM 4957 N N . THR B 1 306 ? 19.484 24.562 4.043 1 98.62 306 THR B N 1
ATOM 4958 C CA . THR B 1 306 ? 18.156 24.188 4.512 1 98.62 306 THR B CA 1
ATOM 4959 C C . THR B 1 306 ? 18 22.672 4.547 1 98.62 306 THR B C 1
ATOM 4961 O O . THR B 1 306 ? 18.859 21.938 4.055 1 98.62 306 THR B O 1
ATOM 4964 N N . ASN B 1 307 ? 16.906 22.219 5.129 1 98.69 307 ASN B N 1
ATOM 4965 C CA . ASN B 1 307 ? 16.562 20.797 5.188 1 98.69 307 ASN B CA 1
ATOM 4966 C C . ASN B 1 307 ? 16.391 20.203 3.795 1 98.69 307 ASN B C 1
ATOM 4968 O O . ASN B 1 307 ? 16.531 19 3.607 1 98.69 307 ASN B O 1
ATOM 4972 N N . LEU B 1 308 ? 16.203 21.047 2.797 1 98.69 308 LEU B N 1
ATOM 4973 C CA . LEU B 1 308 ? 15.891 20.578 1.449 1 98.69 308 LEU B CA 1
ATOM 4974 C C . LEU B 1 308 ? 17.094 19.891 0.821 1 98.69 308 LEU B C 1
ATOM 4976 O O . LEU B 1 308 ? 16.938 19.016 -0.039 1 98.69 308 LEU B O 1
ATOM 4980 N N . GLU B 1 309 ? 18.234 20.281 1.289 1 98.06 309 GLU B N 1
ATOM 4981 C CA . GLU B 1 309 ? 19.438 19.609 0.793 1 98.06 309 GLU B CA 1
ATOM 4982 C C . GLU B 1 309 ? 19.438 18.125 1.183 1 98.06 309 GLU B C 1
ATOM 4984 O O . GLU B 1 309 ? 19.891 17.281 0.409 1 98.06 309 GLU B O 1
ATOM 4989 N N . HIS B 1 310 ? 18.969 17.906 2.373 1 97.56 310 HIS B N 1
ATOM 4990 C CA . HIS B 1 310 ? 18.875 16.516 2.83 1 97.56 310 HIS B CA 1
ATOM 4991 C C . HIS B 1 310 ? 17.766 15.773 2.088 1 97.56 310 HIS B C 1
ATOM 4993 O O . HIS B 1 310 ? 17.984 14.648 1.628 1 97.56 310 HIS B O 1
ATOM 4999 N N . ILE B 1 311 ? 16.656 16.391 1.877 1 97.88 311 ILE B N 1
ATOM 5000 C CA . ILE B 1 311 ? 15.492 15.789 1.227 1 97.88 311 ILE B CA 1
ATOM 5001 C C . ILE B 1 311 ? 15.836 15.461 -0.226 1 97.88 311 ILE B C 1
ATOM 5003 O O . ILE B 1 311 ? 15.406 14.43 -0.75 1 97.88 311 ILE B O 1
ATOM 5007 N N . ASP B 1 312 ? 16.547 16.344 -0.848 1 97.5 312 ASP B N 1
ATOM 5008 C CA . ASP B 1 312 ? 16.906 16.188 -2.252 1 97.5 312 ASP B CA 1
ATOM 5009 C C . ASP B 1 312 ? 17.641 14.867 -2.477 1 97.5 312 ASP B C 1
ATOM 5011 O O . ASP B 1 312 ? 17.469 14.219 -3.514 1 97.5 312 ASP B O 1
ATOM 5015 N N . ARG B 1 313 ? 18.375 14.453 -1.477 1 95.62 313 ARG B N 1
ATOM 5016 C CA . ARG B 1 313 ? 19.156 13.219 -1.581 1 95.62 313 ARG B CA 1
ATOM 5017 C C . ARG B 1 313 ? 18.266 11.992 -1.468 1 95.62 313 ARG B C 1
ATOM 5019 O O . ARG B 1 313 ? 18.672 10.891 -1.827 1 95.62 313 ARG B O 1
ATOM 5026 N N . LEU B 1 314 ? 17.094 12.18 -0.975 1 96.44 314 LEU B N 1
ATOM 5027 C CA . LEU B 1 314 ? 16.172 11.07 -0.746 1 96.44 314 LEU B CA 1
ATOM 5028 C C . LEU B 1 314 ? 15.258 10.867 -1.946 1 96.44 314 LEU B C 1
ATOM 5030 O O . LEU B 1 314 ? 14.562 9.852 -2.039 1 96.44 314 LEU B O 1
ATOM 5034 N N . LEU B 1 315 ? 15.203 11.812 -2.814 1 96.25 315 LEU B N 1
ATOM 5035 C CA . LEU B 1 315 ? 14.352 11.711 -3.994 1 96.25 315 LEU B CA 1
ATOM 5036 C C . LEU B 1 315 ? 14.992 10.82 -5.051 1 96.25 315 LEU B C 1
ATOM 5038 O O . LEU B 1 315 ? 16.141 11.039 -5.445 1 96.25 315 LEU B O 1
ATOM 5042 N N . VAL B 1 316 ? 14.234 9.844 -5.488 1 92.81 316 VAL B N 1
ATOM 5043 C CA . VAL B 1 316 ? 14.734 8.891 -6.48 1 92.81 316 VAL B CA 1
ATOM 5044 C C . VAL B 1 316 ? 14.516 9.453 -7.887 1 92.81 316 VAL B C 1
ATOM 5046 O O . VAL B 1 316 ? 13.383 9.703 -8.289 1 92.81 316 VAL B O 1
ATOM 5049 N N . ARG B 1 317 ? 15.648 9.656 -8.602 1 90.38 317 ARG B N 1
ATOM 5050 C CA . ARG B 1 317 ? 15.641 10.117 -9.984 1 90.38 317 ARG B CA 1
ATOM 5051 C C . ARG B 1 317 ? 16.344 9.117 -10.898 1 90.38 317 ARG B C 1
ATOM 5053 O O . ARG B 1 317 ? 17.578 9.008 -10.883 1 90.38 317 ARG B O 1
ATOM 5060 N N . PRO B 1 318 ? 15.492 8.328 -11.633 1 83.25 318 PRO B N 1
ATOM 5061 C CA . PRO B 1 318 ? 16.109 7.305 -12.484 1 83.25 318 PRO B CA 1
ATOM 5062 C C . PRO B 1 318 ? 17.047 7.902 -13.531 1 83.25 318 PRO B C 1
ATOM 5064 O O . PRO B 1 318 ? 16.875 9.055 -13.938 1 83.25 318 PRO B O 1
#